Protein AF-A0A1C7H251-F1 (afdb_monomer_lite)

InterPro domains:
  IPR011050 Pectin lyase fold/virulence factor [SSF51126] (121-448)
  IPR013783 Immunoglobulin-like fold [G3DSA:2.60.40.10] (30-107)
  IPR024361 Bacteroidetes-Associated Carbohydrate-binding Often N-terminal [PF19190] (48-99)
  IPR024361 Bacteroidetes-Associated Carbohydrate-binding Often N-terminal [cd14948] (33-99)

Organism: NCBI:txid1796613

Radius of gyration: 34.31 Å; chains: 1; bounding box: 64×67×113 Å

Structure (mmCIF, N/CA/C/O backbone):
data_AF-A0A1C7H251-F1
#
_entry.id   AF-A0A1C7H251-F1
#
loop_
_atom_site.group_PDB
_atom_site.id
_atom_site.type_symbol
_atom_site.label_atom_id
_atom_site.label_alt_id
_atom_site.label_comp_id
_atom_site.label_asym_id
_atom_site.label_entity_id
_atom_site.label_seq_id
_atom_site.pdbx_PDB_ins_code
_atom_site.Cartn_x
_atom_site.Cartn_y
_atom_site.Cartn_z
_atom_site.occupancy
_atom_site.B_iso_or_equiv
_atom_site.auth_seq_id
_atom_site.auth_comp_id
_atom_site.auth_asym_id
_atom_site.auth_atom_id
_atom_site.pdbx_PDB_model_num
ATOM 1 N N . MET A 1 1 ? 2.903 -41.452 57.170 1.00 33.66 1 MET A N 1
ATOM 2 C CA . MET A 1 1 ? 4.161 -40.678 57.273 1.00 33.66 1 MET A CA 1
ATOM 3 C C . MET A 1 1 ? 3.961 -39.454 56.388 1.00 33.66 1 MET A C 1
ATOM 5 O O . MET A 1 1 ? 3.809 -39.659 55.201 1.00 33.66 1 MET A O 1
ATOM 9 N N . LEU A 1 2 ? 3.755 -38.217 56.833 1.00 30.33 2 LEU A N 1
ATOM 10 C CA . LEU A 1 2 ? 3.928 -37.520 58.107 1.00 30.33 2 LEU A CA 1
ATOM 11 C C . LEU A 1 2 ? 2.626 -36.756 58.435 1.00 30.33 2 LEU A C 1
ATOM 13 O O . LEU A 1 2 ? 1.937 -36.282 57.537 1.00 30.33 2 LEU A O 1
ATOM 17 N N . LEU A 1 3 ? 2.313 -36.663 59.722 1.00 34.66 3 LEU A N 1
ATOM 18 C CA . LEU A 1 3 ? 1.190 -35.935 60.301 1.00 34.66 3 LEU A CA 1
ATOM 19 C C . LEU A 1 3 ? 1.535 -34.432 60.346 1.00 34.66 3 LEU A C 1
ATOM 21 O O . LEU A 1 3 ? 2.524 -34.072 60.977 1.00 34.66 3 LEU A O 1
ATOM 25 N N . PHE A 1 4 ? 0.719 -33.565 59.746 1.00 28.66 4 PHE A N 1
ATOM 26 C CA . PHE A 1 4 ? 0.506 -32.223 60.292 1.00 28.66 4 PHE A CA 1
ATOM 27 C C . PHE A 1 4 ? -0.940 -32.167 60.760 1.00 28.66 4 PHE A C 1
ATOM 29 O O . PHE A 1 4 ? -1.876 -32.275 59.969 1.00 28.66 4 PHE A O 1
ATOM 36 N N . CYS A 1 5 ? -1.079 -32.126 62.082 1.00 29.20 5 CYS A N 1
ATOM 37 C CA . CYS A 1 5 ? -2.334 -32.083 62.799 1.00 29.20 5 CYS A CA 1
ATOM 38 C C . CYS A 1 5 ? -3.231 -30.981 62.239 1.00 29.20 5 CYS A C 1
ATOM 40 O O . CYS A 1 5 ? -2.908 -29.796 62.306 1.00 29.20 5 CYS A O 1
ATOM 42 N N . VAL A 1 6 ? -4.399 -31.402 61.761 1.00 38.00 6 VAL A N 1
ATOM 43 C CA . VAL A 1 6 ? -5.624 -30.618 61.869 1.00 38.00 6 VAL A CA 1
ATOM 44 C C . VAL A 1 6 ? -5.653 -30.108 63.309 1.00 38.00 6 VAL A C 1
ATOM 46 O O . VAL A 1 6 ? -5.514 -30.913 64.234 1.00 38.00 6 VAL A O 1
ATOM 49 N N . ASN A 1 7 ? -5.811 -28.801 63.517 1.00 40.69 7 ASN A N 1
ATOM 50 C CA . ASN A 1 7 ? -6.426 -28.324 64.750 1.00 40.69 7 ASN A CA 1
ATOM 51 C C . ASN A 1 7 ? -7.835 -28.933 64.756 1.00 40.69 7 ASN A C 1
ATOM 53 O O . ASN A 1 7 ? -8.796 -28.317 64.302 1.00 40.69 7 ASN A O 1
ATOM 57 N N . ALA A 1 8 ? -7.922 -30.202 65.169 1.00 42.22 8 ALA A N 1
ATOM 58 C CA . ALA A 1 8 ? -9.126 -30.783 65.708 1.00 42.22 8 ALA A CA 1
ATOM 59 C C . ALA A 1 8 ? -9.612 -29.761 66.723 1.00 42.22 8 ALA A C 1
ATOM 61 O O . ALA A 1 8 ? -8.794 -29.281 67.513 1.00 42.22 8 ALA A O 1
ATOM 62 N N . CYS A 1 9 ? -10.869 -29.353 66.552 1.00 50.25 9 CYS A N 1
ATOM 63 C CA . CYS A 1 9 ? -11.638 -28.510 67.448 1.00 50.25 9 CYS A CA 1
ATOM 64 C C . CYS A 1 9 ? -10.987 -28.542 68.846 1.00 50.25 9 CYS A C 1
ATOM 66 O O . CYS A 1 9 ? -11.058 -29.560 69.519 1.00 50.25 9 CYS A O 1
ATOM 68 N N . LYS A 1 10 ? -10.201 -27.506 69.210 1.00 44.59 10 LYS A N 1
ATOM 69 C CA . LYS A 1 10 ? -9.740 -27.386 70.595 1.00 44.59 10 LYS A CA 1
ATOM 70 C C . LYS A 1 10 ? -11.037 -27.209 71.347 1.00 44.59 10 LYS A C 1
ATOM 72 O O . LYS A 1 10 ? -11.709 -26.204 71.133 1.00 44.59 10 LYS A O 1
ATOM 77 N N . ASP A 1 11 ? -11.401 -28.242 72.082 1.00 44.12 11 ASP A N 1
ATOM 78 C CA . ASP A 1 11 ? -12.604 -28.327 72.873 1.00 44.12 11 ASP A CA 1
ATOM 79 C C . ASP A 1 11 ? -12.697 -27.119 73.813 1.00 44.12 11 ASP A C 1
ATOM 81 O O . ASP A 1 11 ? -12.172 -27.126 74.923 1.00 44.12 11 ASP A O 1
ATOM 85 N N . GLU A 1 12 ? -13.339 -26.045 73.354 1.00 46.66 12 GLU A N 1
ATOM 86 C CA . GLU A 1 12 ? -13.934 -25.067 74.265 1.00 46.66 12 GLU A CA 1
ATOM 87 C C . GLU A 1 12 ? -15.267 -25.607 74.820 1.00 46.66 12 GLU A C 1
ATOM 89 O O . GLU A 1 12 ? -15.716 -25.128 75.854 1.00 46.66 12 GLU A O 1
ATOM 94 N N . ASP A 1 13 ? -15.816 -26.679 74.224 1.00 52.69 13 ASP A N 1
ATOM 95 C CA . ASP A 1 13 ? -17.107 -27.288 74.575 1.00 52.69 13 ASP A CA 1
ATOM 96 C C . ASP A 1 13 ? -17.021 -28.819 74.773 1.00 52.69 13 ASP A C 1
ATOM 98 O O . ASP A 1 13 ? -17.889 -29.571 74.316 1.00 52.69 13 ASP A O 1
ATOM 102 N N . GLU A 1 14 ? -15.987 -29.312 75.469 1.00 43.72 14 GLU A N 1
ATOM 103 C CA . GLU A 1 14 ? -15.920 -30.695 75.984 1.00 43.72 14 GLU A CA 1
ATOM 104 C C . GLU A 1 14 ? -17.045 -30.907 77.035 1.00 43.72 14 GLU A C 1
ATOM 106 O O . GLU A 1 14 ? -16.832 -30.903 78.246 1.00 43.72 14 GLU A O 1
ATOM 111 N N . GLY A 1 15 ? -18.299 -31.004 76.575 1.00 51.00 15 GLY A N 1
ATOM 112 C CA . GLY A 1 15 ? -19.484 -31.114 77.431 1.00 51.00 15 GLY A CA 1
ATOM 113 C C . GLY A 1 15 ? -20.851 -31.037 76.737 1.00 51.00 15 GLY A C 1
ATOM 114 O O . GLY A 1 15 ? -21.829 -31.529 77.305 1.00 51.00 15 GLY A O 1
ATOM 115 N N . GLU A 1 16 ? -20.969 -30.490 75.521 1.00 52.12 16 GLU A N 1
ATOM 116 C CA . GLU A 1 16 ? -22.272 -30.407 74.842 1.00 52.12 16 GLU A CA 1
ATOM 117 C C . GLU A 1 16 ? -22.582 -31.658 73.997 1.00 52.12 16 GLU A C 1
ATOM 119 O O . GLU A 1 16 ? -22.107 -31.832 72.878 1.00 52.12 16 GLU A O 1
ATOM 124 N N . LEU A 1 17 ? -23.462 -32.526 74.514 1.00 61.94 17 LEU A N 1
ATOM 125 C CA . LEU A 1 17 ? -24.089 -33.619 73.744 1.00 61.94 17 LEU A CA 1
ATOM 126 C C . LEU A 1 17 ? -25.120 -33.114 72.709 1.00 61.94 17 LEU A C 1
ATOM 128 O O . LEU A 1 17 ? -25.651 -33.907 71.931 1.00 61.94 17 LEU A O 1
ATOM 132 N N . ALA A 1 18 ? -25.450 -31.819 72.718 1.00 75.44 18 ALA A N 1
ATOM 133 C CA . ALA A 1 18 ? -26.406 -31.222 71.794 1.00 75.44 18 ALA A CA 1
ATOM 134 C C . ALA A 1 18 ? -25.743 -30.884 70.438 1.00 75.44 18 ALA A C 1
ATOM 136 O O . ALA A 1 18 ? -24.559 -30.544 70.394 1.00 75.44 18 ALA A O 1
ATOM 137 N N . PRO A 1 19 ? -26.476 -30.962 69.312 1.00 80.88 19 PRO A N 1
ATOM 138 C CA . PRO A 1 19 ? -25.981 -30.483 68.025 1.00 80.88 19 PRO A CA 1
ATOM 139 C C . PRO A 1 19 ? -25.654 -28.986 68.042 1.00 80.88 19 PRO A C 1
ATOM 141 O O . PRO A 1 19 ? -26.503 -28.188 68.440 1.00 80.88 19 PRO A O 1
ATOM 144 N N . TRP A 1 20 ? -24.489 -28.602 67.520 1.00 86.12 20 TRP A N 1
ATOM 145 C CA . TRP A 1 20 ? -24.061 -27.204 67.387 1.00 86.12 20 TRP A CA 1
ATOM 146 C C . TRP A 1 20 ? -23.424 -26.947 66.013 1.00 86.12 20 TRP A C 1
ATOM 148 O O . TRP A 1 20 ? -22.913 -27.868 65.373 1.00 86.12 20 TRP A O 1
ATOM 158 N N . PHE A 1 21 ? -23.487 -25.708 65.513 1.00 90.00 21 PHE A N 1
ATOM 159 C CA . PHE A 1 21 ? -23.018 -25.352 64.168 1.00 90.00 21 PHE A CA 1
ATOM 160 C C . PHE A 1 21 ? -22.539 -23.897 64.106 1.00 90.00 21 PHE A C 1
ATOM 162 O O . PHE A 1 21 ? -23.293 -22.977 64.426 1.00 90.00 21 PHE A O 1
ATOM 169 N N . ARG A 1 22 ? -21.289 -23.688 63.679 1.00 89.94 22 ARG A N 1
ATOM 170 C CA . ARG A 1 22 ? -20.676 -22.371 63.468 1.00 89.94 22 ARG A CA 1
ATOM 171 C C . ARG A 1 22 ? -19.915 -22.346 62.145 1.00 89.94 22 ARG A C 1
ATOM 173 O O . ARG A 1 22 ? -19.119 -23.238 61.861 1.00 89.94 22 ARG A O 1
ATOM 180 N N . PHE A 1 23 ? -20.115 -21.282 61.373 1.00 91.75 23 PHE A N 1
ATOM 181 C CA . PHE A 1 23 ? -19.482 -21.067 60.075 1.00 91.75 23 PHE A CA 1
ATOM 182 C C . PHE A 1 23 ? -18.752 -19.718 60.037 1.00 91.75 23 PHE A C 1
ATOM 184 O O . PHE A 1 23 ? -19.344 -18.680 60.345 1.00 91.75 23 PHE A O 1
ATOM 191 N N . THR A 1 24 ? -17.464 -19.719 59.688 1.00 92.38 24 THR A N 1
ATOM 192 C CA . THR A 1 24 ? -16.616 -18.513 59.695 1.00 92.38 24 THR A CA 1
ATOM 193 C C . THR A 1 24 ? -15.649 -18.463 58.511 1.00 92.38 24 THR A C 1
ATOM 195 O O . THR A 1 24 ? -15.416 -19.462 57.834 1.00 92.38 24 THR A O 1
ATOM 198 N N . ASN A 1 25 ? -15.078 -17.287 58.250 1.00 90.75 25 ASN A N 1
ATOM 199 C CA . ASN A 1 25 ? -14.003 -17.092 57.272 1.00 90.75 25 ASN A CA 1
ATOM 200 C C . ASN A 1 25 ? -12.612 -17.382 57.868 1.00 90.75 25 ASN A C 1
ATOM 202 O O . ASN A 1 25 ? -12.493 -17.803 59.023 1.00 90.75 25 ASN A O 1
ATOM 206 N N . SER A 1 26 ? -11.547 -17.120 57.098 1.00 87.50 26 SER A N 1
ATOM 207 C CA . SER A 1 26 ? -10.141 -17.294 57.514 1.00 87.50 26 SER A CA 1
ATOM 208 C C . SER A 1 26 ? -9.779 -16.626 58.843 1.00 87.50 26 SER A C 1
ATOM 210 O O . SER A 1 26 ? -8.878 -17.096 59.529 1.00 87.50 26 SER A O 1
ATOM 212 N N . ASN A 1 27 ? -10.476 -15.549 59.211 1.00 86.88 27 ASN A N 1
ATOM 213 C CA . ASN A 1 27 ? -10.191 -14.750 60.400 1.00 86.88 27 ASN A CA 1
ATOM 214 C C . ASN A 1 27 ? -11.026 -15.189 61.616 1.00 86.88 27 ASN A C 1
ATOM 216 O O . ASN A 1 27 ? -10.986 -14.539 62.657 1.00 86.88 27 ASN A O 1
ATOM 220 N N . GLY A 1 28 ? -11.812 -16.266 61.496 1.00 83.88 28 GLY A N 1
ATOM 221 C CA . GLY A 1 28 ? -12.636 -16.789 62.589 1.00 83.88 28 GLY A CA 1
ATOM 222 C C . GLY A 1 28 ? -13.914 -15.986 62.869 1.00 83.88 28 GLY A C 1
ATOM 223 O O . GLY A 1 28 ? -14.595 -16.250 63.865 1.00 83.88 28 GLY A O 1
ATOM 224 N N . VAL A 1 29 ? -14.273 -15.044 61.991 1.00 87.94 29 VAL A N 1
ATOM 225 C CA . VAL A 1 29 ? -15.507 -14.243 62.072 1.00 87.94 29 VAL A CA 1
ATOM 226 C C . VAL A 1 29 ? -16.558 -14.732 61.075 1.00 87.94 29 VAL A C 1
ATOM 228 O O . VAL A 1 29 ? -16.232 -15.406 60.098 1.00 87.94 29 VAL A O 1
ATOM 231 N N . VAL A 1 30 ? -17.829 -14.410 61.326 1.00 85.38 30 VAL A N 1
ATOM 232 C CA . VAL A 1 30 ? -18.945 -14.772 60.436 1.00 85.38 30 VAL A CA 1
ATOM 233 C C . VAL A 1 30 ? -18.703 -14.184 59.043 1.00 85.38 30 VAL A C 1
ATOM 235 O O . VAL A 1 30 ? -18.281 -13.034 58.919 1.00 85.38 30 VAL A O 1
ATOM 238 N N . PHE A 1 31 ? -18.951 -14.978 58.000 1.00 85.19 31 PHE A N 1
ATOM 239 C CA . PHE A 1 31 ? -18.878 -14.493 56.622 1.00 85.19 31 PHE A CA 1
ATOM 240 C C . PHE A 1 31 ? -19.880 -13.352 56.395 1.00 85.19 31 PHE A C 1
ATOM 242 O O . PHE A 1 31 ? -21.035 -13.484 56.810 1.00 85.19 31 PHE A O 1
ATOM 249 N N . PRO A 1 32 ? -19.487 -12.258 55.718 1.00 87.69 32 PRO A N 1
ATOM 250 C CA . PRO A 1 32 ? -20.436 -11.241 55.284 1.00 87.69 32 PRO A CA 1
ATOM 251 C C . PRO A 1 32 ? -21.535 -11.865 54.424 1.00 87.69 32 PRO A C 1
ATOM 253 O O . PRO A 1 32 ? -21.250 -12.708 53.575 1.00 87.69 32 PRO A O 1
ATOM 256 N N . SER A 1 33 ? -22.782 -11.441 54.630 1.00 87.94 33 SER A N 1
ATOM 257 C CA . SER A 1 33 ? -23.929 -11.942 53.864 1.00 87.94 33 SER A CA 1
ATOM 258 C C . SER A 1 33 ? -23.909 -11.505 52.399 1.00 87.94 33 SER A C 1
ATOM 260 O O . SER A 1 33 ? -24.536 -12.160 51.576 1.00 87.94 33 SER A O 1
ATOM 262 N N . LEU A 1 34 ? -23.199 -10.418 52.081 1.00 94.00 34 LEU A N 1
ATOM 263 C CA . LEU A 1 34 ? -22.965 -9.923 50.727 1.00 94.00 34 LEU A CA 1
ATOM 264 C C . LEU A 1 34 ? -21.472 -9.646 50.540 1.00 94.00 34 LEU A C 1
ATOM 266 O O . LEU A 1 34 ? -20.856 -8.995 51.387 1.00 94.00 34 LEU A O 1
ATOM 270 N N . ASN A 1 35 ? -20.913 -10.130 49.435 1.00 94.81 35 ASN A N 1
ATOM 271 C CA . ASN A 1 35 ? -19.529 -9.907 49.037 1.00 94.81 35 ASN A CA 1
ATOM 272 C C . ASN A 1 35 ? -19.504 -9.433 47.581 1.00 94.81 35 ASN A C 1
ATOM 274 O O . ASN A 1 35 ? -20.018 -10.116 46.698 1.00 94.81 35 ASN A O 1
ATOM 278 N N . GLU A 1 36 ? -18.897 -8.274 47.360 1.00 96.06 36 GLU A N 1
ATOM 279 C CA . GLU A 1 36 ? -18.663 -7.698 46.036 1.00 96.06 36 GLU A CA 1
ATOM 280 C C . GLU A 1 36 ? -17.276 -8.135 45.555 1.00 96.06 36 GLU A C 1
ATOM 282 O O . GLU A 1 36 ? -16.287 -7.961 46.277 1.00 96.06 36 GLU A O 1
ATOM 287 N N . VAL A 1 37 ? -17.198 -8.718 44.359 1.00 96.06 37 VAL A N 1
ATOM 288 C CA . VAL A 1 37 ? -15.947 -9.196 43.757 1.00 96.06 37 VAL A CA 1
ATOM 289 C C . VAL A 1 37 ? -15.804 -8.703 42.319 1.00 96.06 37 VAL A C 1
ATOM 291 O O . VAL A 1 37 ? -16.788 -8.482 41.605 1.00 96.06 37 VAL A O 1
ATOM 294 N N . ASP A 1 38 ? -14.560 -8.515 41.881 1.00 95.31 38 ASP A N 1
ATOM 295 C CA . ASP A 1 38 ? -14.281 -8.227 40.475 1.00 95.31 38 ASP A CA 1
ATOM 296 C C . ASP A 1 38 ? -14.559 -9.457 39.590 1.00 95.31 38 ASP A C 1
ATOM 298 O O . ASP A 1 38 ? -14.831 -10.561 40.072 1.00 95.31 38 ASP A O 1
ATOM 302 N N . PHE A 1 39 ? -14.497 -9.267 38.274 1.00 95.12 39 PHE A N 1
ATOM 303 C CA . PHE A 1 39 ? -14.774 -10.320 37.299 1.00 95.12 39 PHE A CA 1
ATOM 304 C C . PHE A 1 39 ? -13.782 -11.495 37.360 1.00 95.12 39 PHE A C 1
ATOM 306 O O . PHE A 1 39 ? -14.069 -12.542 36.794 1.00 95.12 39 PHE A O 1
ATOM 313 N N . GLY A 1 40 ? -12.636 -11.366 38.035 1.00 95.75 40 GLY A N 1
ATOM 314 C CA . GLY A 1 40 ? -11.614 -12.405 38.126 1.00 95.75 40 GLY A CA 1
ATOM 315 C C . GLY A 1 40 ? -12.059 -13.651 38.900 1.00 95.75 40 GLY A C 1
ATOM 316 O O . GLY A 1 40 ? -13.125 -13.701 39.514 1.00 95.75 40 GLY A O 1
ATOM 317 N N . ALA A 1 41 ? -11.234 -14.699 38.867 1.00 96.50 41 ALA A N 1
ATOM 318 C CA . ALA A 1 41 ? -11.434 -15.878 39.708 1.00 96.50 41 ALA A CA 1
ATOM 319 C C . ALA A 1 41 ? -10.975 -15.605 41.152 1.00 96.50 41 ALA A C 1
ATOM 321 O O . ALA A 1 41 ? -9.888 -15.070 41.366 1.00 96.50 41 ALA A O 1
ATOM 322 N N . HIS A 1 42 ? -11.765 -16.039 42.138 1.00 96.75 42 HIS A N 1
ATOM 323 C CA . HIS A 1 42 ? -11.486 -15.829 43.565 1.00 96.75 42 HIS A CA 1
ATOM 324 C C . HIS A 1 42 ? -11.613 -17.124 44.368 1.00 96.75 42 HIS A C 1
ATOM 326 O O . HIS A 1 42 ? -12.424 -17.997 44.059 1.00 96.75 42 HIS A O 1
ATOM 332 N N . GLU A 1 43 ? -10.849 -17.227 45.456 1.00 96.38 43 GLU A N 1
ATOM 333 C CA . GLU A 1 43 ? -10.988 -18.292 46.450 1.00 96.38 43 GLU A CA 1
ATOM 334 C C . GLU A 1 43 ? -11.066 -17.701 47.863 1.00 96.38 43 GLU A C 1
ATOM 336 O O . GLU A 1 43 ? -10.191 -16.941 48.280 1.00 96.38 43 GLU A O 1
ATOM 341 N N . TYR A 1 44 ? -12.075 -18.108 48.635 1.00 94.81 44 TYR A N 1
ATOM 342 C CA . TYR A 1 44 ? -12.235 -17.735 50.041 1.00 94.81 44 TYR A CA 1
ATOM 343 C C . TYR A 1 44 ? -12.106 -18.956 50.938 1.00 94.81 44 TYR A C 1
ATOM 345 O O . TYR A 1 44 ? -12.723 -19.989 50.696 1.00 94.81 44 TYR A O 1
ATOM 353 N N . VAL A 1 45 ? -11.350 -18.838 52.026 1.00 94.00 45 VAL A N 1
ATOM 354 C CA . VAL A 1 45 ? -11.282 -19.898 53.039 1.00 94.00 45 VAL A CA 1
ATOM 355 C C . VAL A 1 45 ? -12.556 -19.891 53.876 1.00 94.00 45 VAL A C 1
ATOM 357 O O . VAL A 1 45 ? -12.921 -18.857 54.437 1.00 94.00 45 VAL A O 1
ATOM 360 N N . MET A 1 46 ? -13.176 -21.061 54.021 1.00 93.06 46 MET A N 1
ATOM 361 C CA . MET A 1 46 ? -14.285 -21.285 54.941 1.00 93.06 46 MET A CA 1
ATOM 362 C C . MET A 1 46 ? -13.905 -22.256 56.051 1.00 93.06 46 MET A C 1
ATOM 364 O O . MET A 1 46 ? -13.239 -23.258 55.810 1.00 93.06 46 MET A O 1
ATOM 368 N N . ASN A 1 47 ? -14.357 -21.980 57.266 1.00 92.88 47 ASN A N 1
ATOM 369 C CA . ASN A 1 47 ? -14.199 -22.855 58.413 1.00 92.88 47 ASN A CA 1
ATOM 370 C C . ASN A 1 47 ? -15.590 -23.253 58.916 1.00 92.88 47 ASN A C 1
ATOM 372 O O . ASN A 1 47 ? -16.408 -22.398 59.261 1.00 92.88 47 ASN A O 1
ATOM 376 N N . VAL A 1 48 ? -15.851 -24.556 58.957 1.00 91.50 48 VAL A N 1
ATOM 377 C CA . VAL A 1 48 ? -17.060 -25.144 59.537 1.00 91.50 48 VAL A CA 1
ATOM 378 C C . VAL A 1 48 ? -16.668 -25.803 60.853 1.00 91.50 48 VAL A C 1
ATOM 380 O O . VAL A 1 48 ? -15.755 -26.629 60.882 1.00 91.50 48 VAL A O 1
ATOM 383 N N . TYR A 1 49 ? -17.370 -25.471 61.930 1.00 90.00 49 TYR A N 1
ATOM 384 C CA . TYR A 1 49 ? -17.219 -26.088 63.243 1.00 90.00 49 TYR A CA 1
ATOM 385 C C . TYR A 1 49 ? -18.568 -26.679 63.642 1.00 90.00 49 TYR A C 1
ATOM 387 O O . TYR A 1 49 ? -19.559 -25.953 63.738 1.00 90.00 49 TYR A O 1
ATOM 395 N N . THR A 1 50 ? -18.624 -27.998 63.817 1.00 89.38 50 THR A N 1
ATOM 396 C CA . THR A 1 50 ? -19.852 -28.712 64.183 1.00 89.38 50 THR A CA 1
ATOM 397 C C . THR A 1 50 ? -19.551 -30.151 64.590 1.00 89.38 50 THR A C 1
ATOM 399 O O . THR A 1 50 ? -18.509 -30.697 64.221 1.00 89.38 50 THR A O 1
ATOM 402 N N . ASN A 1 51 ? -20.483 -30.773 65.310 1.00 87.19 51 ASN A N 1
ATOM 403 C CA . ASN A 1 51 ? -20.511 -32.200 65.633 1.00 87.19 51 ASN A CA 1
ATOM 404 C C . ASN A 1 51 ? -21.533 -33.009 64.801 1.00 87.19 51 ASN A C 1
ATOM 406 O O . ASN A 1 51 ? -21.670 -34.209 65.030 1.00 87.19 51 ASN A O 1
ATOM 410 N N . ILE A 1 52 ? -22.230 -32.391 63.840 1.00 90.00 52 ILE A N 1
ATOM 411 C CA . ILE A 1 52 ? -23.255 -33.042 63.000 1.00 90.00 52 ILE A CA 1
ATOM 412 C C . ILE A 1 52 ? -22.939 -32.944 61.502 1.00 90.00 52 ILE A C 1
ATOM 414 O O . ILE A 1 52 ? -21.969 -32.287 61.109 1.00 90.00 52 ILE A O 1
ATOM 418 N N . ASN A 1 53 ? -23.722 -33.623 60.652 1.00 93.44 53 ASN A N 1
ATOM 419 C CA . ASN A 1 53 ? -23.564 -33.459 59.207 1.00 93.44 53 ASN A CA 1
ATOM 420 C C . ASN A 1 53 ? -24.012 -32.070 58.762 1.00 93.44 53 ASN A C 1
ATOM 422 O O . ASN A 1 53 ? -24.951 -31.475 59.301 1.00 93.44 53 ASN A O 1
ATOM 426 N N . TRP A 1 54 ? -23.356 -31.584 57.721 1.00 94.81 54 TRP A N 1
ATOM 427 C CA . TRP A 1 54 ? -23.674 -30.328 57.069 1.00 94.81 54 TRP A CA 1
ATOM 428 C C . TRP A 1 54 ? -23.420 -30.427 55.568 1.00 94.81 54 TRP A C 1
ATOM 430 O O . TRP A 1 54 ? -22.685 -31.300 55.093 1.00 94.81 54 TRP A O 1
ATOM 440 N N . GLU A 1 55 ? -24.029 -29.505 54.837 1.00 96.75 55 GLU A N 1
ATOM 441 C CA . GLU A 1 55 ? -23.878 -29.359 53.397 1.00 96.75 55 GLU A CA 1
ATOM 442 C C . GLU A 1 55 ? -23.800 -27.885 52.988 1.00 96.75 55 GLU A C 1
ATOM 444 O O . GLU A 1 55 ? -24.276 -26.981 53.684 1.00 96.75 55 GLU A O 1
ATOM 449 N N . VAL A 1 56 ? -23.195 -27.668 51.829 1.00 96.69 56 VAL A N 1
ATOM 450 C CA . VAL A 1 56 ? -23.141 -26.422 51.087 1.00 96.69 56 VAL A CA 1
ATOM 451 C C . VAL A 1 56 ? -23.857 -26.653 49.769 1.00 96.69 56 VAL A C 1
ATOM 453 O O . VAL A 1 56 ? -23.520 -27.551 49.004 1.00 96.69 56 VAL A O 1
ATOM 456 N N . THR A 1 57 ? -24.831 -25.801 49.493 1.00 96.88 57 THR A N 1
ATOM 457 C CA . THR A 1 57 ? -25.537 -25.754 48.212 1.00 96.88 57 THR A CA 1
ATOM 458 C C . THR A 1 57 ? -25.255 -24.417 47.547 1.00 96.88 57 THR A C 1
ATOM 460 O O . THR A 1 57 ? -25.091 -23.410 48.237 1.00 96.88 57 THR A O 1
ATOM 463 N N . SER A 1 58 ? -25.174 -24.414 46.220 1.00 97.56 58 SER A N 1
ATOM 464 C CA . SER A 1 58 ? -25.050 -23.204 45.409 1.00 97.56 58 SER A CA 1
ATOM 465 C C . SER A 1 58 ? -26.188 -23.161 44.400 1.00 97.56 58 SER A C 1
ATOM 467 O O . SER A 1 58 ? -26.591 -24.207 43.889 1.00 97.56 58 SER A O 1
ATOM 469 N N . ASP A 1 59 ? -26.701 -21.967 44.123 1.00 98.00 59 ASP A N 1
ATOM 470 C CA . ASP A 1 59 ? -27.667 -21.723 43.048 1.00 98.00 59 ASP A CA 1
ATOM 471 C C . ASP A 1 59 ? -26.997 -21.439 41.688 1.00 98.00 59 ASP A C 1
ATOM 473 O O . ASP A 1 59 ? -27.692 -21.306 40.681 1.00 98.00 59 ASP A O 1
ATOM 477 N N . ALA A 1 60 ? -25.660 -21.390 41.639 1.00 97.00 60 ALA A N 1
ATOM 478 C CA . ALA A 1 60 ? -24.893 -21.019 40.456 1.00 97.00 60 ALA A CA 1
ATOM 479 C C . ALA A 1 60 ? -23.693 -21.951 40.206 1.00 97.00 60 ALA A C 1
ATOM 481 O O . ALA A 1 60 ? -22.885 -22.200 41.093 1.00 97.00 60 ALA A O 1
ATOM 482 N N . GLU A 1 61 ? -23.496 -22.413 38.965 1.00 96.25 61 GLU A N 1
ATOM 483 C CA . GLU A 1 61 ? -22.405 -23.349 38.605 1.00 96.25 61 GLU A CA 1
ATOM 484 C C . GLU A 1 61 ? -20.986 -22.736 38.636 1.00 96.25 61 GLU A C 1
ATOM 486 O O . GLU A 1 61 ? -19.968 -23.446 38.601 1.00 96.25 61 GLU A O 1
ATOM 491 N N . TRP A 1 62 ? -20.895 -21.405 38.653 1.00 96.81 62 TRP A N 1
ATOM 492 C CA . TRP A 1 62 ? -19.636 -20.660 38.749 1.00 96.81 62 TRP A CA 1
ATOM 493 C C . TRP A 1 62 ? -19.203 -20.395 40.195 1.00 96.81 62 TRP A C 1
ATOM 495 O O . TRP A 1 62 ? -18.066 -19.980 40.411 1.00 96.81 62 TRP A O 1
ATOM 505 N N . LEU A 1 63 ? -20.070 -20.685 41.166 1.00 98.00 63 LEU A N 1
ATOM 506 C CA . LEU A 1 63 ? -19.849 -20.499 42.594 1.00 98.00 63 LEU A CA 1
ATOM 507 C C . LEU A 1 63 ? -20.047 -21.840 43.305 1.00 98.00 63 LEU A C 1
ATOM 509 O O . LEU A 1 63 ? -21.113 -22.434 43.223 1.00 98.00 63 LEU A O 1
ATOM 513 N N . TYR A 1 64 ? -19.051 -22.348 44.018 1.00 97.19 64 TYR A N 1
ATOM 514 C CA . TYR A 1 64 ? -19.197 -23.618 44.742 1.00 97.19 64 TYR A CA 1
ATOM 515 C C . TYR A 1 64 ? -18.220 -23.708 45.907 1.00 97.19 64 TYR A C 1
ATOM 517 O O . TYR A 1 64 ? -17.330 -22.874 46.047 1.00 97.19 64 TYR A O 1
ATOM 525 N N . ALA A 1 65 ? -18.378 -24.718 46.762 1.00 96.31 65 ALA A N 1
ATOM 526 C CA . ALA A 1 65 ? -17.483 -24.940 47.888 1.00 96.31 65 ALA A CA 1
ATOM 527 C C . ALA A 1 65 ? -16.888 -26.349 47.888 1.00 96.31 65 ALA A C 1
ATOM 529 O O . ALA A 1 65 ? -17.468 -27.286 47.345 1.00 96.31 65 ALA A O 1
ATOM 530 N N . THR A 1 66 ? -15.719 -26.500 48.509 1.00 95.62 66 THR A N 1
ATOM 531 C CA . THR A 1 66 ? -15.059 -27.792 48.708 1.00 95.62 66 THR A CA 1
ATOM 532 C C . THR A 1 66 ? -14.472 -27.906 50.125 1.00 95.62 66 THR A C 1
ATOM 534 O O . THR A 1 66 ? -13.709 -27.027 50.535 1.00 95.62 66 THR A O 1
ATOM 537 N N . PRO A 1 67 ? -14.800 -28.961 50.900 1.00 94.94 67 PRO A N 1
ATOM 538 C CA . PRO A 1 67 ? -15.838 -29.949 50.597 1.00 94.94 67 PRO A CA 1
ATOM 539 C C . PRO A 1 67 ? -17.244 -29.324 50.646 1.00 94.94 67 PRO A C 1
ATOM 541 O O . PRO A 1 67 ? -17.475 -28.374 51.389 1.00 94.94 67 PRO A O 1
ATOM 544 N N . ASP A 1 68 ? -18.170 -29.867 49.859 1.00 93.69 68 ASP A N 1
ATOM 545 C CA . ASP A 1 68 ? -19.571 -29.432 49.767 1.00 93.69 68 ASP A CA 1
ATOM 546 C C . ASP A 1 68 ? -20.485 -30.138 50.780 1.00 93.69 68 ASP A C 1
ATOM 548 O O . ASP A 1 68 ? -21.591 -29.686 51.039 1.00 93.69 68 ASP A O 1
ATOM 552 N N . LYS A 1 69 ? -20.034 -31.232 51.392 1.00 93.81 69 LYS A N 1
ATOM 553 C CA . LYS A 1 69 ? -20.721 -31.905 52.500 1.00 93.81 69 LYS A CA 1
ATOM 554 C C . LYS A 1 69 ? -19.745 -32.697 53.345 1.00 93.81 69 LYS A C 1
ATOM 556 O O . LYS A 1 69 ? -18.789 -33.284 52.827 1.00 93.81 69 LYS A O 1
ATOM 561 N N . ARG A 1 70 ? -19.984 -32.749 54.654 1.00 92.25 70 ARG A N 1
ATOM 562 C CA . ARG A 1 70 ? -19.165 -33.551 55.571 1.00 92.25 70 ARG A CA 1
ATOM 563 C C . ARG A 1 70 ? -19.853 -33.761 56.918 1.00 92.25 70 ARG A C 1
ATOM 565 O O . ARG A 1 70 ? -20.735 -33.002 57.302 1.00 92.25 70 ARG A O 1
ATOM 572 N N . LEU A 1 71 ? -19.361 -34.748 57.663 1.00 88.50 71 LEU A N 1
ATOM 573 C CA . LEU A 1 71 ? -19.491 -34.810 59.116 1.00 88.50 71 LEU A CA 1
ATOM 574 C C . LEU A 1 71 ? -18.338 -34.041 59.779 1.00 88.50 71 LEU A C 1
ATOM 576 O O . LEU A 1 71 ? -17.168 -34.294 59.469 1.00 88.50 71 LEU A O 1
ATOM 580 N N . GLY A 1 72 ? -18.665 -33.172 60.735 1.00 85.25 72 GLY A N 1
ATOM 581 C CA . GLY A 1 72 ? -17.689 -32.577 61.649 1.00 85.25 72 GLY A CA 1
ATOM 582 C C . GLY A 1 72 ? -16.924 -31.357 61.116 1.00 85.25 72 GLY A C 1
ATOM 583 O O . GLY A 1 72 ? -17.172 -30.872 60.007 1.00 85.25 72 GLY A O 1
ATOM 584 N N . CYS A 1 73 ? -15.980 -30.864 61.929 1.00 88.19 73 CYS A N 1
ATOM 585 C CA . CYS A 1 73 ? -15.203 -29.649 61.667 1.00 88.19 73 CYS A CA 1
ATOM 586 C C . CYS A 1 73 ? -14.327 -29.765 60.386 1.00 88.19 73 CYS A C 1
ATOM 588 O O . CYS A 1 73 ? -13.664 -30.785 60.161 1.00 88.19 73 CYS A O 1
ATOM 590 N N . VAL A 1 74 ? -14.262 -28.716 59.552 1.00 91.25 74 VAL A N 1
ATOM 591 C CA . VAL A 1 74 ? -13.355 -28.648 58.387 1.00 91.25 74 VAL A CA 1
ATOM 592 C C . VAL A 1 74 ? -12.933 -27.220 58.053 1.00 91.25 74 VAL A C 1
ATOM 594 O O . VAL A 1 74 ? -13.705 -26.280 58.219 1.00 91.25 74 VAL A O 1
ATOM 597 N N . GLN A 1 75 ? -11.735 -27.084 57.489 1.00 92.81 75 GLN A N 1
ATOM 598 C CA . GLN A 1 75 ? -11.363 -25.928 56.683 1.00 92.81 75 GLN A CA 1
ATOM 599 C C . GLN A 1 75 ? -11.507 -26.286 55.200 1.00 92.81 75 GLN A C 1
ATOM 601 O O . GLN A 1 75 ? -10.884 -27.236 54.726 1.00 92.81 75 GLN A O 1
ATOM 606 N N . GLY A 1 76 ? -12.352 -25.546 54.493 1.00 93.50 76 GLY A N 1
ATOM 607 C CA . GLY A 1 76 ? -12.615 -25.691 53.069 1.00 93.50 76 GLY A CA 1
ATOM 608 C C . GLY A 1 76 ? -12.397 -24.386 52.311 1.00 93.50 76 GLY A C 1
ATOM 609 O O . GLY A 1 76 ? -11.873 -23.406 52.849 1.00 93.50 76 GLY A O 1
ATOM 610 N N . LYS A 1 77 ? -12.833 -24.370 51.055 1.00 96.12 77 LYS A N 1
ATOM 611 C CA . LYS A 1 77 ? -12.806 -23.191 50.190 1.00 96.12 77 LYS A CA 1
ATOM 612 C C . LYS A 1 77 ? -14.169 -22.942 49.566 1.00 96.12 77 LYS A C 1
ATOM 614 O O . LYS A 1 77 ? -14.826 -23.898 49.172 1.00 96.12 77 LYS A O 1
ATOM 619 N N . ILE A 1 78 ? -14.539 -21.677 49.430 1.00 96.75 78 ILE A N 1
ATOM 620 C CA . ILE A 1 78 ? -15.519 -21.190 48.460 1.00 96.75 78 ILE A CA 1
ATOM 621 C C . ILE A 1 78 ? -14.731 -20.738 47.230 1.00 96.75 78 ILE A C 1
ATOM 623 O O . ILE A 1 78 ? -13.757 -20.001 47.365 1.00 96.75 78 ILE A O 1
ATOM 627 N N . ILE A 1 79 ? -15.129 -21.200 46.052 1.00 97.81 79 ILE A N 1
ATOM 628 C CA . ILE A 1 79 ? -14.466 -20.947 44.777 1.00 97.81 79 ILE A CA 1
ATOM 629 C C . ILE A 1 79 ? -15.437 -20.190 43.878 1.00 97.81 79 ILE A C 1
ATOM 631 O O . ILE A 1 79 ? -16.577 -20.616 43.685 1.00 97.81 79 ILE A O 1
ATOM 635 N N . ILE A 1 80 ? -14.950 -19.087 43.321 1.00 97.94 80 ILE A N 1
ATOM 636 C CA . ILE A 1 80 ? -15.634 -18.245 42.348 1.00 97.94 80 ILE A CA 1
ATOM 637 C C . ILE A 1 80 ? -14.851 -18.342 41.043 1.00 97.94 80 ILE A C 1
ATOM 639 O O . ILE A 1 80 ? -13.680 -17.964 40.988 1.00 97.94 80 ILE A O 1
ATOM 643 N N . LYS A 1 81 ? -15.477 -18.865 39.988 1.00 98.00 81 LYS A N 1
ATOM 644 C CA . LYS A 1 81 ? -14.882 -18.848 38.646 1.00 98.00 81 LYS A CA 1
ATOM 645 C C . LYS A 1 81 ? -14.867 -17.418 38.102 1.00 98.00 81 LYS A C 1
ATOM 647 O O . LYS A 1 81 ? -15.711 -16.601 38.463 1.00 98.00 81 LYS A O 1
ATOM 652 N N . GLU A 1 82 ? -13.941 -17.139 37.194 1.00 96.31 82 GLU A N 1
ATOM 653 C CA . GLU A 1 82 ? -13.918 -15.882 36.441 1.00 96.31 82 GLU A CA 1
ATOM 654 C C . GLU A 1 82 ? -15.255 -15.657 35.715 1.00 96.31 82 GLU A C 1
ATOM 656 O O . GLU A 1 82 ? -15.880 -16.597 35.203 1.00 96.31 82 GLU A O 1
ATOM 661 N N . ASN A 1 83 ? -15.736 -14.418 35.730 1.00 95.56 83 ASN A N 1
ATOM 662 C CA . ASN A 1 83 ? -16.823 -13.957 34.891 1.00 95.56 83 ASN A CA 1
ATOM 663 C C . ASN A 1 83 ? -16.266 -13.545 33.535 1.00 95.56 83 ASN A C 1
ATOM 665 O O . ASN A 1 83 ? -15.501 -12.595 33.434 1.00 95.56 83 ASN A O 1
ATOM 669 N N . THR A 1 84 ? -16.661 -14.276 32.498 1.00 91.12 84 THR A N 1
ATOM 670 C CA . THR A 1 84 ? -16.218 -14.054 31.117 1.00 91.12 84 THR A CA 1
ATOM 671 C C . THR A 1 84 ? -17.299 -13.395 30.261 1.00 91.12 84 THR A C 1
ATOM 673 O O . THR A 1 84 ? -17.149 -13.340 29.044 1.00 91.12 84 THR A O 1
ATOM 676 N N . VAL A 1 85 ? -18.414 -12.969 30.867 1.00 88.12 85 VAL A N 1
ATOM 677 C CA . VAL A 1 85 ? -19.510 -12.274 30.179 1.00 88.12 85 VAL A CA 1
ATOM 678 C C . VAL A 1 85 ? -19.613 -10.831 30.658 1.00 88.12 85 VAL A C 1
ATOM 680 O O . VAL A 1 85 ? -19.251 -10.516 31.788 1.00 88.12 85 VAL A O 1
ATOM 683 N N . GLU A 1 86 ? -20.128 -9.956 29.801 1.00 87.75 86 GLU A N 1
ATOM 684 C CA . GLU A 1 86 ? -20.230 -8.502 30.026 1.00 87.75 86 GLU A CA 1
ATOM 685 C C . GLU A 1 86 ? -21.430 -8.096 30.897 1.00 87.75 86 GLU A C 1
ATOM 687 O O . GLU A 1 86 ? -21.780 -6.923 31.003 1.00 87.75 86 GLU A O 1
ATOM 692 N N . GLU A 1 87 ? -22.050 -9.069 31.555 1.00 92.00 87 GLU A N 1
ATOM 693 C CA . GLU A 1 87 ? -23.129 -8.865 32.510 1.00 92.00 87 GLU A CA 1
ATOM 694 C C . GLU A 1 87 ? -22.623 -9.182 33.916 1.00 92.00 87 GLU A C 1
ATOM 696 O O . GLU A 1 87 ? -21.890 -10.155 34.139 1.00 92.00 87 GLU A O 1
ATOM 701 N N . GLU A 1 88 ? -23.017 -8.353 34.879 1.00 95.50 88 GLU A N 1
ATOM 702 C CA . GLU A 1 88 ? -22.835 -8.682 36.287 1.00 95.50 88 GLU A CA 1
ATOM 703 C C . GLU A 1 88 ? -23.652 -9.927 36.636 1.00 95.50 88 GLU A C 1
ATOM 705 O O . GLU A 1 88 ? -24.728 -10.174 36.085 1.00 95.50 88 GLU A O 1
ATOM 710 N N . ARG A 1 89 ? -23.138 -10.741 37.556 1.00 96.88 89 ARG A N 1
ATOM 711 C CA . ARG A 1 89 ? -23.813 -11.972 37.964 1.00 96.88 89 ARG A CA 1
ATOM 712 C C . ARG A 1 89 ? -23.813 -12.127 39.467 1.00 96.88 89 ARG A C 1
ATOM 714 O O . ARG A 1 89 ? -22.862 -11.763 40.152 1.00 96.88 89 ARG A O 1
ATOM 721 N N . THR A 1 90 ? -24.897 -12.700 39.967 1.00 97.62 90 THR A N 1
ATOM 722 C CA . THR A 1 90 ? -25.105 -12.941 41.393 1.00 97.62 90 THR A CA 1
ATOM 723 C C . THR A 1 90 ? -25.289 -14.425 41.644 1.00 97.62 90 THR A C 1
ATOM 725 O O . THR A 1 90 ? -25.990 -15.098 40.891 1.00 97.62 90 THR A O 1
ATOM 728 N N . GLY A 1 91 ? -24.619 -14.934 42.672 1.00 97.50 91 GLY A N 1
ATOM 729 C CA . GLY A 1 91 ? -24.699 -16.327 43.091 1.00 97.50 91 GLY A CA 1
ATOM 730 C C . GLY A 1 91 ? -24.735 -16.422 44.606 1.00 97.50 91 GLY A C 1
ATOM 731 O O . GLY A 1 91 ? -24.123 -15.618 45.311 1.00 97.50 91 GLY A O 1
ATOM 732 N N . THR A 1 92 ? -25.445 -17.418 45.111 1.00 97.75 92 THR A N 1
ATOM 733 C CA . THR A 1 92 ? -25.684 -17.621 46.532 1.00 97.75 92 THR A CA 1
ATOM 734 C C . THR A 1 92 ? -25.179 -18.985 46.969 1.00 97.75 92 THR A C 1
ATOM 736 O O . THR A 1 92 ? -25.620 -20.020 46.474 1.00 97.75 92 THR A O 1
ATOM 739 N N . ILE A 1 93 ? -24.320 -18.997 47.988 1.00 96.88 93 ILE A N 1
ATOM 740 C CA . ILE A 1 93 ? -23.984 -20.206 48.739 1.00 96.88 93 ILE A CA 1
ATOM 741 C C . ILE A 1 93 ? -24.834 -20.275 50.000 1.00 96.88 93 ILE A C 1
ATOM 743 O O . ILE A 1 93 ? -24.892 -19.332 50.788 1.00 96.88 93 ILE A O 1
ATOM 747 N N . THR A 1 94 ? -25.464 -21.427 50.215 1.00 96.56 94 THR A N 1
ATOM 748 C CA . THR A 1 94 ? -26.174 -21.743 51.452 1.00 96.56 94 THR A CA 1
ATOM 749 C C . THR A 1 94 ? -25.494 -22.894 52.172 1.00 96.56 94 THR A C 1
ATOM 751 O O . THR A 1 94 ? -25.467 -24.018 51.670 1.00 96.56 94 THR A O 1
ATOM 754 N N . VAL A 1 95 ? -24.997 -22.616 53.374 1.00 95.06 95 VAL A N 1
ATOM 755 C CA . VAL A 1 95 ? -24.389 -23.587 54.283 1.00 95.06 95 VAL A CA 1
ATOM 756 C C . VAL A 1 95 ? -25.394 -23.923 55.377 1.00 95.06 95 VAL A C 1
ATOM 758 O O . VAL A 1 95 ? -25.878 -23.032 56.082 1.00 95.06 95 VAL A O 1
ATOM 761 N N . ARG A 1 96 ? -25.723 -25.205 55.529 1.00 95.25 96 ARG A N 1
ATOM 762 C CA . ARG A 1 96 ? -26.701 -25.669 56.518 1.00 95.25 96 ARG A CA 1
ATOM 763 C C . ARG A 1 96 ? -26.266 -26.971 57.167 1.00 95.25 96 ARG A C 1
ATOM 765 O O . ARG A 1 96 ? -25.611 -27.802 56.547 1.00 95.25 96 ARG A O 1
ATOM 772 N N . SER A 1 97 ? -26.683 -27.154 58.411 1.00 94.00 97 SER A N 1
ATOM 773 C CA . SER A 1 97 ? -26.564 -28.433 59.104 1.00 94.00 97 SER A CA 1
ATOM 774 C C . SER A 1 97 ? -27.786 -29.325 58.847 1.00 94.00 97 SER A C 1
ATOM 776 O O . SER A 1 97 ? -28.851 -28.821 58.489 1.00 94.00 97 SER A O 1
ATOM 778 N N . GLU A 1 98 ? -27.672 -30.630 59.097 1.00 91.25 98 GLU A N 1
ATOM 779 C CA . GLU A 1 98 ? -28.808 -31.564 59.018 1.00 91.25 98 GLU A CA 1
ATOM 780 C C . GLU A 1 98 ? -29.873 -31.317 60.105 1.00 91.25 98 GLU A C 1
ATOM 782 O O . GLU A 1 98 ? -31.011 -31.769 59.973 1.00 91.25 98 GLU A O 1
ATOM 787 N N . ASN A 1 99 ? -29.533 -30.588 61.177 1.00 91.88 99 ASN A N 1
ATOM 788 C CA . ASN A 1 99 ? -30.489 -30.191 62.203 1.00 91.88 99 ASN A CA 1
ATOM 789 C C . ASN A 1 99 ? -31.204 -28.889 61.789 1.00 91.88 99 ASN A C 1
ATOM 791 O O . ASN A 1 99 ? -30.592 -27.818 61.826 1.00 91.88 99 ASN A O 1
ATOM 795 N N . PRO A 1 100 ? -32.517 -28.927 61.490 1.00 88.94 100 PRO A N 1
ATOM 796 C CA . PRO A 1 100 ? -33.253 -27.766 60.986 1.00 88.94 100 PRO A CA 1
ATOM 797 C C . PRO A 1 100 ? -33.446 -26.649 62.023 1.00 88.94 100 PRO A C 1
ATOM 799 O O . PRO A 1 100 ? -33.945 -25.582 61.679 1.00 88.94 100 PRO A O 1
ATOM 802 N N . LYS A 1 101 ? -33.102 -26.884 63.298 1.00 90.94 101 LYS A N 1
ATOM 803 C CA . LYS A 1 101 ? -33.183 -25.873 64.364 1.00 90.94 101 LYS A CA 1
ATOM 804 C C . LYS A 1 101 ? -31.919 -25.021 64.493 1.00 90.94 101 LYS A C 1
ATOM 806 O O . LYS A 1 101 ? -31.944 -24.043 65.236 1.00 90.94 101 LYS A O 1
ATOM 811 N N . LEU A 1 102 ? -30.825 -25.407 63.836 1.00 92.12 102 LEU A N 1
ATOM 812 C CA . LEU A 1 102 ? -29.572 -24.657 63.866 1.00 92.12 102 LEU A CA 1
ATOM 813 C C . LEU A 1 102 ? -29.522 -23.600 62.752 1.00 92.12 102 LEU A C 1
ATOM 815 O O . LEU A 1 102 ? -30.279 -23.696 61.783 1.00 92.12 102 LEU A O 1
ATOM 819 N N . PRO A 1 103 ? -28.650 -22.582 62.879 1.00 90.69 103 PRO A N 1
ATOM 820 C CA . PRO A 1 103 ? -28.559 -21.505 61.902 1.00 90.69 103 PRO A CA 1
ATOM 821 C C . PRO A 1 103 ? -28.251 -22.002 60.486 1.00 90.69 103 PRO A C 1
ATOM 823 O O . PRO A 1 103 ? -27.433 -22.900 60.283 1.00 90.69 103 PRO A O 1
ATOM 826 N N . VAL A 1 104 ? -28.876 -21.354 59.505 1.00 94.19 104 VAL A N 1
ATOM 827 C CA . VAL A 1 104 ? -28.525 -21.459 58.086 1.00 94.19 104 VAL A CA 1
ATOM 828 C C . VAL A 1 104 ? -27.741 -20.207 57.717 1.00 94.19 104 VAL A C 1
ATOM 830 O O . VAL A 1 104 ? -28.172 -19.096 58.028 1.00 94.19 104 VAL A O 1
ATOM 833 N N . HIS A 1 105 ? -26.594 -20.379 57.065 1.00 93.75 105 HIS A N 1
ATOM 834 C CA . HIS A 1 105 ? -25.787 -19.263 56.585 1.00 93.75 105 HIS A CA 1
ATOM 835 C C . HIS A 1 105 ? -25.948 -19.124 55.079 1.00 93.75 105 HIS A C 1
ATOM 837 O O . HIS A 1 105 ? -25.689 -20.066 54.333 1.00 93.75 105 HIS A O 1
ATOM 843 N N . THR A 1 106 ? -26.350 -17.936 54.644 1.00 94.81 106 THR A N 1
ATOM 844 C CA . THR A 1 106 ? -26.513 -17.587 53.235 1.00 94.81 106 THR A CA 1
ATOM 845 C C . THR A 1 106 ? -25.532 -16.474 52.899 1.00 94.81 106 THR A C 1
ATOM 847 O O . THR A 1 106 ? -25.493 -15.453 53.585 1.00 94.81 106 THR A O 1
ATOM 850 N N . ILE A 1 107 ? -24.722 -16.702 51.871 1.00 95.44 107 ILE A N 1
ATOM 851 C CA . ILE A 1 107 ? -23.662 -15.804 51.422 1.00 95.44 107 ILE A CA 1
ATOM 852 C C . ILE A 1 107 ? -23.929 -15.496 49.960 1.00 95.44 107 ILE A C 1
ATOM 854 O O . ILE A 1 107 ? -23.904 -16.400 49.125 1.00 95.44 107 ILE A O 1
ATOM 858 N N . VAL A 1 108 ? -24.177 -14.230 49.666 1.00 97.06 108 VAL A N 1
ATOM 859 C CA . VAL A 1 108 ? -24.371 -13.732 48.311 1.00 97.06 108 VAL A CA 1
ATOM 860 C C . VAL A 1 108 ? -23.045 -13.180 47.801 1.00 97.06 108 VAL A C 1
ATOM 862 O O . VAL A 1 108 ? -22.366 -12.423 48.501 1.00 97.06 108 VAL A O 1
ATOM 865 N N . PHE A 1 109 ? -22.681 -13.566 46.585 1.00 97.25 109 PHE A N 1
ATOM 866 C CA . PHE A 1 109 ? -21.569 -13.006 45.834 1.00 97.25 109 PHE A CA 1
ATOM 867 C C . PHE A 1 109 ? -22.120 -12.260 44.628 1.00 97.25 109 PHE A C 1
ATOM 869 O O . PHE A 1 109 ? -22.759 -12.865 43.766 1.00 97.25 109 PHE A O 1
ATOM 876 N N . HIS A 1 110 ? -21.863 -10.958 44.583 1.00 97.38 110 HIS A N 1
ATOM 877 C CA . HIS A 1 110 ? -22.053 -10.128 43.403 1.00 97.38 110 HIS A CA 1
ATOM 878 C C . HIS A 1 110 ? -20.710 -10.033 42.687 1.00 97.38 110 HIS A C 1
ATOM 880 O O . HIS A 1 110 ? -19.722 -9.572 43.259 1.00 97.38 110 HIS A O 1
ATOM 886 N N . GLN A 1 111 ? -20.660 -10.531 41.458 1.00 97.44 111 GLN A N 1
ATOM 887 C CA . GLN A 1 111 ? -19.463 -10.526 40.636 1.00 97.44 111 GLN A CA 1
ATOM 888 C C . GLN A 1 111 ? -19.647 -9.570 39.464 1.00 97.44 111 GLN A C 1
ATOM 890 O O . GLN A 1 111 ? -20.608 -9.682 38.698 1.00 97.44 111 GLN A O 1
ATOM 895 N N . SER A 1 112 ? -18.692 -8.654 39.319 1.00 95.94 112 SER A N 1
ATOM 896 C CA . SER A 1 112 ? -18.686 -7.660 38.244 1.00 95.94 112 SER A CA 1
ATOM 897 C C . SER A 1 112 ? -18.655 -8.317 36.855 1.00 95.94 112 SER A C 1
ATOM 899 O O . SER A 1 112 ? -18.138 -9.427 36.686 1.00 95.94 112 SER A O 1
ATOM 901 N N . ALA A 1 113 ? -19.190 -7.614 35.855 1.00 92.69 113 ALA A N 1
ATOM 902 C CA . ALA A 1 113 ? -19.066 -7.963 34.441 1.00 92.69 113 ALA A CA 1
ATOM 903 C C . ALA A 1 113 ? -17.599 -8.017 33.986 1.00 92.69 113 ALA A C 1
ATOM 905 O O . ALA A 1 113 ? -16.760 -7.245 34.462 1.00 92.69 113 ALA A O 1
ATOM 906 N N . ALA A 1 114 ? -17.304 -8.883 33.018 1.00 87.50 114 ALA A N 1
ATOM 907 C CA . ALA A 1 114 ? -16.061 -8.812 32.263 1.00 87.50 114 ALA A CA 1
ATOM 908 C C . ALA A 1 114 ? -15.974 -7.473 31.501 1.00 87.50 114 ALA A C 1
ATOM 910 O O . ALA A 1 114 ? -16.998 -6.984 31.015 1.00 87.50 114 ALA A O 1
ATOM 911 N N . PRO A 1 115 ? -14.777 -6.879 31.345 1.00 78.88 115 PRO A N 1
ATOM 912 C CA . PRO A 1 115 ? -14.600 -5.720 30.478 1.00 78.88 115 PRO A CA 1
ATOM 913 C C . PRO A 1 115 ? -14.965 -6.057 29.026 1.00 78.88 115 PRO A C 1
ATOM 915 O O . PRO A 1 115 ? -14.541 -7.096 28.514 1.00 78.88 115 PRO A O 1
ATOM 918 N N . HIS A 1 116 ? -15.681 -5.157 28.345 1.00 72.31 116 HIS A N 1
ATOM 919 C CA . HIS A 1 116 ? -15.952 -5.289 26.913 1.00 72.31 116 HIS A CA 1
ATOM 920 C C . HIS A 1 116 ? -14.636 -5.299 26.124 1.00 72.31 116 HIS A C 1
ATOM 922 O O . HIS A 1 116 ? -13.836 -4.359 26.204 1.00 72.31 116 HIS A O 1
ATOM 928 N N . LYS A 1 117 ? -14.396 -6.368 25.360 1.00 75.75 117 LYS A N 1
ATOM 929 C CA . LYS A 1 117 ? -13.202 -6.496 24.521 1.00 75.75 117 LYS A CA 1
ATOM 930 C C . LYS A 1 117 ? -13.511 -5.974 23.122 1.00 75.75 117 LYS A C 1
ATOM 932 O O . LYS A 1 117 ? -14.050 -6.692 22.283 1.00 75.75 117 LYS A O 1
ATOM 937 N N . VAL A 1 118 ? -13.124 -4.730 22.856 1.00 81.69 118 VAL A N 1
ATOM 938 C CA . VAL A 1 118 ? -13.274 -4.127 21.528 1.00 81.69 118 VAL A CA 1
ATOM 939 C C . VAL A 1 118 ? -12.264 -4.760 20.571 1.00 81.69 118 VAL A C 1
ATOM 941 O O . VAL A 1 118 ? -11.074 -4.473 20.631 1.00 81.69 118 VAL A O 1
ATOM 944 N N . GLU A 1 119 ? -12.730 -5.633 19.680 1.00 87.38 119 GLU A N 1
ATOM 945 C CA . GLU A 1 119 ? -11.903 -6.197 18.598 1.00 87.38 119 GLU A CA 1
ATOM 946 C C . GLU A 1 119 ? -12.122 -5.478 17.260 1.00 87.38 119 GLU A C 1
ATOM 948 O O . GLU A 1 119 ? -11.310 -5.595 16.335 1.00 87.38 119 GLU A O 1
ATOM 953 N N . LYS A 1 120 ? -13.235 -4.744 17.152 1.00 93.56 120 LYS A N 1
ATOM 954 C CA . LYS A 1 120 ? -13.679 -4.067 15.937 1.00 93.56 120 LYS A CA 1
ATOM 955 C C . LYS A 1 120 ? -14.235 -2.691 16.265 1.00 93.56 120 LYS A C 1
ATOM 957 O O . LYS A 1 120 ? -14.915 -2.535 17.275 1.00 93.56 120 LYS A O 1
ATOM 962 N N . LEU A 1 121 ? -13.976 -1.732 15.385 1.00 96.56 121 LEU A N 1
ATOM 963 C CA . LEU A 1 121 ? -14.615 -0.421 15.412 1.00 96.56 121 LEU A CA 1
ATOM 964 C C . LEU A 1 121 ? -15.272 -0.136 14.067 1.00 96.56 121 LEU A C 1
ATOM 966 O O . LEU A 1 121 ? -14.708 -0.458 13.025 1.00 96.56 121 LEU A O 1
ATOM 970 N N . PHE A 1 122 ? -16.443 0.483 14.101 1.00 97.44 122 PHE A N 1
ATOM 971 C CA . PHE A 1 122 ? -1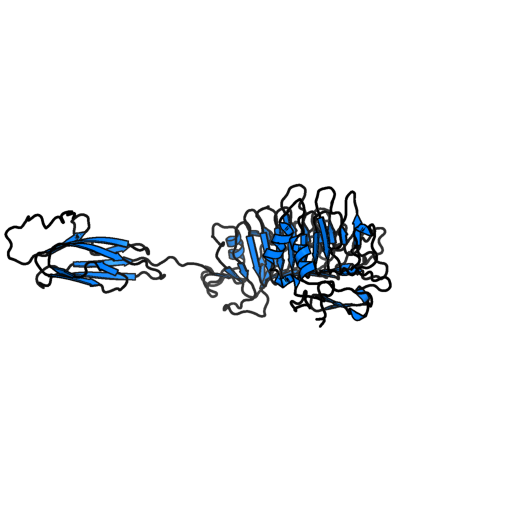7.259 0.799 12.937 1.00 97.44 122 PHE A CA 1
ATOM 972 C C . PHE A 1 122 ? -17.341 2.307 12.751 1.00 97.44 122 PHE A C 1
ATOM 974 O O . PHE A 1 122 ? -17.641 3.049 13.693 1.00 97.44 122 PHE A O 1
ATOM 981 N N . ILE A 1 123 ? -17.057 2.761 11.532 1.00 98.44 123 ILE A N 1
ATOM 982 C CA . ILE A 1 123 ? -16.961 4.182 11.207 1.00 98.44 123 ILE A CA 1
ATOM 983 C C . ILE A 1 123 ? -17.733 4.466 9.923 1.00 98.44 123 ILE A C 1
ATOM 985 O O . ILE A 1 123 ? -17.533 3.820 8.894 1.00 98.44 123 ILE A O 1
ATOM 989 N N . THR A 1 124 ? -18.605 5.464 9.979 1.00 97.94 124 THR A N 1
ATOM 990 C CA . THR A 1 124 ? -19.350 6.001 8.835 1.00 97.94 124 THR A CA 1
ATOM 991 C C . THR A 1 124 ? -18.842 7.409 8.496 1.00 97.94 124 THR A C 1
ATOM 993 O O . THR A 1 124 ? -18.140 8.006 9.316 1.00 97.94 124 THR A O 1
ATOM 996 N N . PRO A 1 125 ? -19.161 7.981 7.314 1.00 97.94 125 PRO A N 1
ATOM 997 C CA . PRO A 1 125 ? -18.739 9.341 6.969 1.00 97.94 125 PRO A CA 1
ATOM 998 C C . PRO A 1 125 ? -19.057 10.364 8.066 1.00 97.94 125 PRO A C 1
ATOM 1000 O O . PRO A 1 125 ? -18.193 11.133 8.483 1.00 97.94 125 PRO A O 1
ATOM 1003 N N . GLU A 1 126 ? -20.280 10.285 8.589 1.00 96.88 126 GLU A N 1
ATOM 1004 C CA . GLU A 1 126 ? -20.773 11.082 9.706 1.00 96.88 126 GLU A CA 1
ATOM 1005 C C . GLU A 1 126 ? -21.066 10.183 10.904 1.00 96.88 126 GLU A C 1
ATOM 1007 O O . GLU A 1 126 ? -21.503 9.043 10.735 1.00 96.88 126 GLU A O 1
ATOM 1012 N N . LYS A 1 127 ? -20.863 10.705 12.113 1.00 97.31 127 LYS A N 1
ATOM 1013 C CA . LYS A 1 127 ? -21.126 9.993 13.368 1.00 97.31 127 LYS A CA 1
ATOM 1014 C C . LYS A 1 127 ? -22.601 9.578 13.491 1.00 97.31 127 LYS A C 1
ATOM 1016 O O . LYS A 1 127 ? -23.500 10.362 13.182 1.00 97.31 127 LYS A O 1
ATOM 1021 N N . LYS A 1 128 ? -22.850 8.379 14.027 1.00 96.19 128 LYS A N 1
ATOM 1022 C CA . LYS A 1 128 ? -24.188 7.847 14.334 1.00 96.19 128 LYS A CA 1
ATOM 1023 C C . LYS A 1 128 ? -24.346 7.530 15.823 1.00 96.19 128 LYS A C 1
ATOM 1025 O O . LYS A 1 128 ? -23.377 7.200 16.501 1.00 96.19 128 LYS A O 1
ATOM 1030 N N . GLY A 1 129 ? -25.579 7.619 16.327 1.00 95.31 129 GLY A N 1
ATOM 1031 C CA . GLY A 1 129 ? -25.934 7.193 17.686 1.00 95.31 129 GLY A CA 1
ATOM 1032 C C . GLY A 1 129 ? -25.042 7.799 18.778 1.00 95.31 129 GLY A C 1
ATOM 1033 O O . GLY A 1 129 ? -24.809 9.011 18.803 1.00 95.31 129 GLY A O 1
ATOM 1034 N N . THR A 1 130 ? -24.543 6.954 19.684 1.00 95.44 130 THR A N 1
ATOM 1035 C CA . THR A 1 130 ? -23.586 7.351 20.738 1.00 95.44 130 THR A CA 1
ATOM 1036 C C . THR A 1 130 ? -22.218 7.745 20.161 1.00 95.44 130 THR A C 1
ATOM 1038 O O . THR A 1 130 ? -21.547 8.636 20.697 1.00 95.44 130 THR A O 1
ATOM 1041 N N . GLY A 1 131 ? -21.824 7.139 19.036 1.00 95.31 131 GLY A N 1
ATOM 1042 C CA . GLY A 1 131 ? -20.512 7.267 18.403 1.00 95.31 131 GLY A CA 1
ATOM 1043 C C . GLY A 1 131 ? -19.385 6.577 19.165 1.00 95.31 131 GLY A C 1
ATOM 1044 O O . GLY A 1 131 ? -18.267 7.087 19.145 1.00 95.31 131 GLY A O 1
ATOM 1045 N N . ASP A 1 132 ? -19.677 5.485 19.877 1.00 93.12 132 ASP A N 1
ATOM 1046 C CA . ASP A 1 132 ? -18.664 4.622 20.506 1.00 93.12 132 ASP A CA 1
ATOM 1047 C C . ASP A 1 132 ? -17.959 3.692 19.503 1.00 93.12 132 ASP A C 1
ATOM 1049 O O . ASP A 1 132 ? -16.878 3.180 19.791 1.00 93.12 132 ASP A O 1
ATOM 1053 N N . GLY A 1 133 ? -18.535 3.514 18.311 1.00 95.00 133 GLY A N 1
ATOM 1054 C CA . GLY A 1 133 ? -17.977 2.698 17.242 1.00 95.00 133 GLY A CA 1
ATOM 1055 C C . GLY A 1 133 ? -18.107 1.192 17.462 1.00 95.00 133 GLY A C 1
ATOM 1056 O O . GLY A 1 133 ? -17.532 0.443 16.683 1.00 95.00 133 GLY A O 1
ATOM 1057 N N . TRP A 1 134 ? -18.836 0.711 18.473 1.00 92.31 134 TRP A N 1
ATOM 1058 C CA . TRP A 1 134 ? -18.958 -0.732 18.752 1.00 92.31 134 TRP A CA 1
ATOM 1059 C C . TRP A 1 134 ? -19.967 -1.443 17.852 1.00 92.31 134 TRP A C 1
ATOM 1061 O O . TRP A 1 134 ? -19.945 -2.663 17.716 1.00 92.31 134 TRP A O 1
ATOM 1071 N N . THR A 1 135 ? -20.853 -0.675 17.226 1.00 93.00 135 THR A N 1
ATOM 1072 C CA . THR A 1 135 ? -21.874 -1.143 16.283 1.00 93.00 135 THR A CA 1
ATOM 1073 C C . THR A 1 135 ? -22.022 -0.126 15.157 1.00 93.00 135 THR A C 1
ATOM 1075 O O . THR A 1 135 ? -21.598 1.024 15.299 1.00 93.00 135 THR A O 1
ATOM 1078 N N . TRP A 1 136 ? -22.650 -0.513 14.049 1.00 94.94 136 TRP A N 1
ATOM 1079 C CA . TRP A 1 136 ? -22.919 0.418 12.955 1.00 94.94 136 TRP A CA 1
ATOM 1080 C C . TRP A 1 136 ? -23.961 1.486 13.314 1.00 94.94 136 TRP A C 1
ATOM 1082 O O . TRP A 1 136 ? -23.888 2.621 12.837 1.00 94.94 136 TRP A O 1
ATOM 1092 N N . GLU A 1 137 ? -24.913 1.162 14.189 1.00 94.62 137 GLU A N 1
ATOM 1093 C CA . GLU A 1 137 ? -25.923 2.093 14.698 1.00 94.62 137 GLU A CA 1
ATOM 1094 C C . GLU A 1 137 ? -25.307 3.196 15.571 1.00 94.62 137 GLU A C 1
ATOM 1096 O O . GLU A 1 137 ? -25.816 4.318 15.606 1.00 94.62 137 GLU A O 1
ATOM 1101 N N . ASN A 1 138 ? -24.190 2.885 16.232 1.00 95.25 138 ASN A N 1
ATOM 1102 C CA . ASN A 1 138 ? -23.414 3.788 17.079 1.00 95.25 138 ASN A CA 1
ATOM 1103 C C . ASN A 1 138 ? -22.034 4.110 16.482 1.00 95.25 138 ASN A C 1
ATOM 1105 O O . ASN A 1 138 ? -21.082 4.385 17.216 1.00 95.25 138 ASN A O 1
ATOM 1109 N N . ALA A 1 139 ? -21.919 4.063 15.153 1.00 97.19 139 ALA A N 1
ATOM 1110 C CA . ALA A 1 139 ? -20.658 4.251 14.453 1.00 97.19 139 ALA A CA 1
ATOM 1111 C C . ALA A 1 139 ? -20.003 5.608 14.758 1.00 97.19 139 ALA A C 1
ATOM 1113 O O . ALA A 1 139 ? -20.658 6.653 14.862 1.00 97.19 139 ALA A O 1
ATOM 1114 N N . MET A 1 140 ? -18.676 5.591 14.843 1.00 98.25 140 MET A N 1
ATOM 1115 C CA . MET A 1 140 ? -17.855 6.801 14.858 1.00 98.25 140 MET A CA 1
ATOM 1116 C C . MET A 1 140 ? -17.935 7.532 13.508 1.00 98.25 140 MET A C 1
ATOM 1118 O O . MET A 1 140 ? -18.281 6.934 12.490 1.00 98.25 140 MET A O 1
ATOM 1122 N N . GLY A 1 141 ? -17.616 8.827 13.489 1.00 98.25 141 GLY A N 1
ATOM 1123 C CA . GLY A 1 141 ? -17.484 9.612 12.263 1.00 98.25 141 GLY A CA 1
ATOM 1124 C C . GLY A 1 141 ? -16.032 9.738 11.796 1.00 98.25 141 GLY A C 1
ATOM 1125 O O . GLY A 1 141 ? -15.089 9.327 12.482 1.00 98.25 141 GLY A O 1
ATOM 1126 N N . ALA A 1 142 ? -15.831 10.386 10.644 1.00 98.12 142 ALA A N 1
ATOM 1127 C CA . ALA A 1 142 ? -14.494 10.678 10.122 1.00 98.12 142 ALA A CA 1
ATOM 1128 C C . ALA A 1 142 ? -13.615 11.452 11.127 1.00 98.12 142 ALA A C 1
ATOM 1130 O O . ALA A 1 142 ? -12.411 11.211 11.216 1.00 98.12 142 ALA A O 1
ATOM 1131 N N . LYS A 1 143 ? -14.202 12.348 11.936 1.00 97.44 143 LYS A N 1
ATOM 1132 C CA . LYS A 1 143 ? -13.431 13.144 12.902 1.00 97.44 143 LYS A CA 1
ATOM 1133 C C . LYS A 1 143 ? -12.938 12.328 14.097 1.00 97.44 143 LYS A C 1
ATOM 1135 O O . LYS A 1 143 ? -11.826 12.547 14.587 1.00 97.44 143 LYS A O 1
ATOM 1140 N N . GLU A 1 144 ? -13.754 11.392 14.568 1.00 98.44 144 GLU A N 1
ATOM 1141 C CA . GLU A 1 144 ? -13.370 10.445 15.609 1.00 98.44 144 GLU A CA 1
ATOM 1142 C C . GLU A 1 144 ? -12.271 9.496 15.110 1.00 98.44 144 GLU A C 1
ATOM 1144 O O . GLU A 1 144 ? -11.308 9.274 15.844 1.00 98.44 144 GLU A O 1
ATOM 1149 N N . LEU A 1 145 ? -12.332 9.039 13.848 1.00 98.19 145 LEU A N 1
ATOM 1150 C CA . LEU A 1 145 ? -11.241 8.277 13.223 1.00 98.19 145 LEU A CA 1
ATOM 1151 C C . LEU A 1 145 ? -9.910 9.036 13.301 1.00 98.19 145 LEU A C 1
ATOM 1153 O O . LEU A 1 145 ? -8.922 8.487 13.779 1.00 98.19 145 LEU A O 1
ATOM 1157 N N . GLU A 1 146 ? -9.867 10.305 12.887 1.00 98.12 146 GLU A N 1
ATOM 1158 C CA . GLU A 1 146 ? -8.630 11.104 12.948 1.00 98.12 146 GLU A CA 1
ATOM 1159 C C . GLU A 1 146 ? -8.038 11.173 14.365 1.00 98.12 146 GLU A C 1
ATOM 1161 O O . GLU A 1 146 ? -6.818 11.156 14.547 1.00 98.12 146 GLU A O 1
ATOM 1166 N N . THR A 1 147 ? -8.909 11.244 15.374 1.00 97.88 147 THR A N 1
ATOM 1167 C CA . THR A 1 147 ? -8.507 11.314 16.781 1.00 97.88 147 THR A CA 1
ATOM 1168 C C . THR A 1 147 ? -7.948 9.967 17.244 1.00 97.88 147 THR A C 1
ATOM 1170 O O . THR A 1 147 ? -6.847 9.925 17.794 1.00 97.88 147 THR A O 1
ATOM 1173 N N . LEU A 1 148 ? -8.630 8.861 16.931 1.00 97.31 148 LEU A N 1
ATOM 1174 C CA . LEU A 1 148 ? -8.183 7.499 17.243 1.00 97.31 148 LEU A CA 1
ATOM 1175 C C . LEU A 1 148 ? -6.784 7.184 16.703 1.00 97.31 148 LEU A C 1
ATOM 1177 O O . LEU A 1 148 ? -5.993 6.510 17.365 1.00 97.31 148 LEU A O 1
ATOM 1181 N N . LEU A 1 149 ? -6.443 7.695 15.519 1.00 98.06 149 LEU A N 1
ATOM 1182 C CA . LEU A 1 149 ? -5.141 7.450 14.887 1.00 98.06 149 LEU A CA 1
ATOM 1183 C C . LEU A 1 149 ? -3.954 8.073 15.644 1.00 98.06 149 LEU A C 1
ATOM 1185 O O . LEU A 1 149 ? -2.802 7.721 15.366 1.00 98.06 149 LEU A O 1
ATOM 1189 N N . SER A 1 150 ? -4.210 8.963 16.610 1.00 96.00 150 SER A N 1
ATOM 1190 C CA . SER A 1 150 ? -3.162 9.703 17.325 1.00 96.00 150 SER A CA 1
ATOM 1191 C C . SER A 1 150 ? -3.329 9.822 18.845 1.00 96.00 150 SER A C 1
ATOM 1193 O O . SER A 1 150 ? -2.367 10.182 19.520 1.00 96.00 150 SER A O 1
ATOM 1195 N N . ASP A 1 151 ? -4.500 9.507 19.403 1.00 95.62 151 ASP A N 1
ATOM 1196 C CA . ASP A 1 151 ? -4.766 9.579 20.847 1.00 95.62 151 ASP A CA 1
ATOM 1197 C C . ASP A 1 151 ? -4.090 8.442 21.655 1.00 95.62 151 ASP A C 1
ATOM 1199 O O . ASP A 1 151 ? -3.171 7.778 21.178 1.00 95.62 151 ASP A O 1
ATOM 1203 N N . ALA A 1 152 ? -4.534 8.178 22.887 1.00 94.56 152 ALA A N 1
ATOM 1204 C CA . ALA A 1 152 ? -3.981 7.111 23.730 1.00 94.56 152 ALA A CA 1
ATOM 1205 C C . ALA A 1 152 ? -4.608 5.716 23.508 1.00 94.56 152 ALA A C 1
ATOM 1207 O O . ALA A 1 152 ? -4.159 4.755 24.128 1.00 94.56 152 ALA A O 1
ATOM 1208 N N . THR A 1 153 ? -5.630 5.586 22.657 1.00 93.00 153 THR A N 1
ATOM 1209 C CA . THR A 1 153 ? -6.347 4.324 22.429 1.00 93.00 153 THR A CA 1
ATOM 1210 C C . THR A 1 153 ? -5.428 3.297 21.765 1.00 93.00 153 THR A C 1
ATOM 1212 O O . THR A 1 153 ? -4.783 3.605 20.757 1.00 93.00 153 THR A O 1
ATOM 1215 N N . ASP A 1 154 ? -5.356 2.081 22.314 1.00 93.69 154 ASP A N 1
ATOM 1216 C CA . ASP A 1 154 ? -4.577 0.988 21.726 1.00 93.69 154 ASP A CA 1
ATOM 1217 C C . ASP A 1 154 ? -5.351 0.346 20.569 1.00 93.69 154 ASP A C 1
ATOM 1219 O O . ASP A 1 154 ? -6.401 -0.260 20.765 1.00 93.69 154 ASP A O 1
ATOM 1223 N N . LEU A 1 155 ? -4.822 0.496 19.353 1.00 95.88 155 LEU A N 1
ATOM 1224 C CA . LEU A 1 155 ? -5.398 -0.046 18.121 1.00 95.88 155 LEU A CA 1
ATOM 1225 C C . LEU A 1 155 ? -4.575 -1.211 17.555 1.00 95.88 155 LEU A C 1
ATOM 1227 O O . LEU A 1 155 ? -4.851 -1.682 16.449 1.00 95.88 155 LEU A O 1
ATOM 1231 N N . SER A 1 156 ? -3.559 -1.677 18.289 1.00 94.94 156 SER A N 1
ATOM 1232 C CA . SER A 1 156 ? -2.601 -2.671 17.795 1.00 94.94 156 SER A CA 1
ATOM 1233 C C . SER A 1 156 ? -3.260 -3.994 17.399 1.00 94.94 156 SER A C 1
ATOM 1235 O O . SER A 1 156 ? -2.796 -4.636 16.457 1.00 94.94 156 SER A O 1
ATOM 1237 N N . GLU A 1 157 ? -4.380 -4.334 18.044 1.00 93.19 157 GLU A N 1
ATOM 1238 C CA . GLU A 1 157 ? -5.163 -5.549 17.798 1.00 93.19 157 GLU A CA 1
ATOM 1239 C C . GLU A 1 157 ? -6.599 -5.287 17.295 1.00 93.19 157 GLU A C 1
ATOM 1241 O O . GLU A 1 157 ? -7.365 -6.238 17.100 1.00 93.19 157 GLU A O 1
ATOM 1246 N N . ILE A 1 158 ? -6.956 -4.025 17.021 1.00 94.81 158 ILE A N 1
ATOM 1247 C CA . ILE A 1 158 ? -8.316 -3.603 16.644 1.00 94.81 158 ILE A CA 1
ATOM 1248 C C . ILE A 1 158 ? -8.414 -3.346 15.140 1.00 94.81 158 ILE A C 1
ATOM 1250 O O . ILE A 1 158 ? -7.688 -2.515 14.593 1.00 94.81 158 ILE A O 1
ATOM 1254 N N . SER A 1 159 ? -9.350 -4.027 14.477 1.00 96.19 159 SER A N 1
ATOM 1255 C CA . SER A 1 159 ? -9.687 -3.758 13.074 1.00 96.19 159 SER A CA 1
ATOM 1256 C C . SER A 1 159 ? -10.767 -2.682 12.972 1.00 96.19 159 SER A C 1
ATOM 1258 O O . SER A 1 159 ? -11.825 -2.789 13.588 1.00 96.19 159 SER A O 1
ATOM 1260 N N . ILE A 1 160 ? -10.512 -1.655 12.171 1.00 98.12 160 ILE A N 1
ATOM 1261 C CA . ILE A 1 160 ? -11.449 -0.566 11.900 1.00 98.12 160 ILE A CA 1
ATOM 1262 C C . ILE A 1 160 ? -12.148 -0.841 10.566 1.00 98.12 160 ILE A C 1
ATOM 1264 O O . ILE A 1 160 ? -11.482 -1.037 9.554 1.00 98.12 160 ILE A O 1
ATOM 1268 N N . TYR A 1 161 ? -13.476 -0.819 10.559 1.00 98.12 161 TYR A N 1
ATOM 1269 C CA . TYR A 1 161 ? -14.320 -1.028 9.387 1.00 98.12 161 TYR A CA 1
ATOM 1270 C C . TYR A 1 161 ? -14.968 0.294 8.984 1.00 98.12 161 TYR A C 1
ATOM 1272 O O . TYR A 1 161 ? -15.643 0.938 9.790 1.00 98.12 161 TYR A O 1
ATOM 1280 N N . LEU A 1 162 ? -14.749 0.700 7.738 1.00 98.62 162 LEU A N 1
ATOM 1281 C CA . LEU A 1 162 ? -15.303 1.913 7.154 1.00 98.62 162 LEU A CA 1
ATOM 1282 C C . LEU A 1 162 ? -16.480 1.549 6.253 1.00 98.62 162 LEU A C 1
ATOM 1284 O O . LEU A 1 162 ? -16.361 0.670 5.395 1.00 98.62 162 LEU A O 1
ATOM 1288 N N . SER A 1 163 ? -17.605 2.246 6.407 1.00 98.19 163 SER A N 1
ATOM 1289 C CA . SER A 1 163 ? -18.706 2.091 5.460 1.00 98.19 163 SER A CA 1
ATOM 1290 C C . SER A 1 163 ? -18.353 2.661 4.081 1.00 98.19 163 SER A C 1
ATOM 1292 O O . SER A 1 163 ? -17.378 3.394 3.904 1.00 98.19 163 SER A O 1
ATOM 1294 N N . GLU A 1 164 ? -19.195 2.388 3.095 1.00 97.69 164 GLU A N 1
ATOM 1295 C CA . GLU A 1 164 ? -19.275 3.125 1.846 1.00 97.69 164 GLU A CA 1
ATOM 1296 C C . GLU A 1 164 ? -19.522 4.617 2.111 1.00 97.69 164 GLU A C 1
ATOM 1298 O O . GLU A 1 164 ? -20.067 5.013 3.152 1.00 97.69 164 GLU A O 1
ATOM 1303 N N . GLY A 1 165 ? -19.132 5.444 1.145 1.00 97.69 165 GLY A N 1
ATOM 1304 C CA . GLY A 1 165 ? -19.316 6.890 1.183 1.00 97.69 165 GLY A CA 1
ATOM 1305 C C . GLY A 1 165 ? -18.005 7.667 1.260 1.00 97.69 165 GLY A C 1
ATOM 1306 O O . GLY A 1 165 ? -16.909 7.114 1.171 1.00 97.69 165 GLY A O 1
ATOM 1307 N N . THR A 1 166 ? -18.135 8.987 1.386 1.00 98.50 166 THR A N 1
ATOM 1308 C CA . THR A 1 166 ? -17.014 9.931 1.322 1.00 98.50 166 THR A CA 1
ATOM 1309 C C . THR A 1 166 ? -16.670 10.474 2.704 1.00 98.50 166 THR A C 1
ATOM 1311 O O . THR A 1 166 ? -17.455 11.199 3.308 1.00 98.50 166 THR A O 1
ATOM 1314 N N . PHE A 1 167 ? -15.474 10.152 3.181 1.00 98.69 167 PHE A N 1
ATOM 1315 C CA . PHE A 1 167 ? -14.913 10.581 4.453 1.00 98.69 167 PHE A CA 1
ATOM 1316 C C . PHE A 1 167 ? -14.057 11.825 4.230 1.00 98.69 167 PHE A C 1
ATOM 1318 O O . PHE A 1 167 ? -13.027 11.783 3.553 1.00 98.69 167 PHE A O 1
ATOM 1325 N N . ASN A 1 168 ? -14.485 12.937 4.821 1.00 98.50 168 ASN A N 1
ATOM 1326 C CA . ASN A 1 168 ? -13.762 14.200 4.780 1.00 98.50 168 ASN A CA 1
ATOM 1327 C C . ASN A 1 168 ? -12.639 14.193 5.820 1.00 98.50 168 ASN A C 1
ATOM 1329 O O . ASN A 1 168 ? -12.881 14.427 7.001 1.00 98.50 168 ASN A O 1
ATOM 1333 N N . ILE A 1 169 ? -11.413 13.945 5.368 1.00 98.56 169 ILE A N 1
ATOM 1334 C CA . ILE A 1 169 ? -10.214 13.895 6.203 1.00 98.56 169 ILE A CA 1
ATOM 1335 C C . ILE A 1 169 ? -9.553 15.270 6.267 1.00 98.56 169 ILE A C 1
ATOM 1337 O O . ILE A 1 169 ? -9.345 15.955 5.258 1.00 98.56 169 ILE A O 1
ATOM 1341 N N . THR A 1 170 ? -9.174 15.669 7.475 1.00 98.19 170 THR A N 1
ATOM 1342 C CA . THR A 1 170 ? -8.375 16.862 7.732 1.00 98.19 170 THR A CA 1
ATOM 1343 C C . THR A 1 170 ? -6.973 16.673 7.158 1.00 98.19 170 THR A C 1
ATOM 1345 O O . THR A 1 170 ? -6.260 15.724 7.494 1.00 98.19 170 THR A O 1
ATOM 1348 N N . ALA A 1 171 ? -6.540 17.600 6.303 1.00 97.62 171 ALA A N 1
ATOM 1349 C CA . ALA A 1 171 ? -5.194 17.571 5.750 1.00 97.62 171 ALA A CA 1
ATOM 1350 C C . ALA A 1 171 ? -4.141 17.626 6.875 1.00 97.62 171 ALA A C 1
ATOM 1352 O O . ALA A 1 171 ? -4.166 18.505 7.735 1.00 97.62 171 ALA A O 1
ATOM 1353 N N . GLY A 1 172 ? -3.178 16.710 6.846 1.00 97.38 172 GLY A N 1
ATOM 1354 C CA . GLY A 1 172 ? -2.122 16.587 7.844 1.00 97.38 172 GLY A CA 1
ATOM 1355 C C . GLY A 1 172 ? -2.488 15.709 9.038 1.00 97.38 172 GLY A C 1
ATOM 1356 O O . GLY A 1 172 ? -1.817 15.821 10.066 1.00 97.38 172 GLY A O 1
ATOM 1357 N N . THR A 1 173 ? -3.508 14.852 8.916 1.00 98.50 173 THR A N 1
ATOM 1358 C CA . THR A 1 173 ? -3.886 13.887 9.956 1.00 98.50 173 THR A CA 1
ATOM 1359 C C . THR A 1 173 ? -2.693 12.996 10.293 1.00 98.50 173 THR A C 1
ATOM 1361 O O . THR A 1 173 ? -2.075 12.394 9.413 1.00 98.50 173 THR A O 1
ATOM 1364 N N . ASN A 1 174 ? -2.327 12.941 11.574 1.00 98.25 174 ASN A N 1
ATOM 1365 C CA . ASN A 1 174 ? -1.187 12.153 12.028 1.00 98.25 174 ASN A CA 1
ATOM 1366 C C . ASN A 1 174 ? -1.619 10.727 12.361 1.00 98.25 174 ASN A C 1
ATOM 1368 O O . ASN A 1 174 ? -2.626 10.517 13.029 1.00 98.25 174 ASN A O 1
ATOM 1372 N N . ILE A 1 175 ? -0.781 9.773 11.973 1.00 98.50 175 ILE A N 1
ATOM 1373 C CA . ILE A 1 175 ? -0.789 8.411 12.498 1.00 98.50 175 ILE A CA 1
ATOM 1374 C C . ILE A 1 175 ? 0.490 8.272 13.323 1.00 98.50 175 ILE A C 1
ATOM 1376 O O . ILE A 1 175 ? 1.574 8.625 12.846 1.00 98.50 175 ILE A O 1
ATOM 1380 N N . THR A 1 176 ? 0.365 7.850 14.580 1.00 97.69 176 THR A N 1
ATOM 1381 C CA . THR A 1 176 ? 1.481 7.815 15.554 1.00 97.69 176 THR A CA 1
ATOM 1382 C C . THR A 1 176 ? 1.559 6.496 16.321 1.00 97.69 176 THR A C 1
ATOM 1384 O O . THR A 1 176 ? 2.185 6.415 17.376 1.00 97.69 176 THR A O 1
ATOM 1387 N N . LYS A 1 177 ? 0.853 5.471 15.842 1.00 97.44 177 LYS A N 1
ATOM 1388 C CA . LYS A 1 177 ? 0.715 4.183 16.517 1.00 97.44 177 LYS A CA 1
ATOM 1389 C C . LYS A 1 177 ? 0.457 3.062 15.519 1.00 97.44 177 LYS A C 1
ATOM 1391 O O . LYS A 1 177 ? 0.122 3.311 14.357 1.00 97.44 177 LYS A O 1
ATOM 1396 N N . LYS A 1 178 ? 0.564 1.832 16.011 1.00 97.94 178 LYS A N 1
ATOM 1397 C CA . LYS A 1 178 ? 0.128 0.648 15.285 1.00 97.94 178 LYS A CA 1
ATOM 1398 C C . LYS A 1 178 ? -1.398 0.565 15.273 1.00 97.94 178 LYS A C 1
ATOM 1400 O O . LYS A 1 178 ? -2.038 0.722 16.309 1.00 97.94 178 LYS A O 1
ATOM 1405 N N . VAL A 1 179 ? -1.949 0.284 14.101 1.00 97.00 179 VAL A N 1
ATOM 1406 C CA . VAL A 1 179 ? -3.359 -0.004 13.847 1.00 97.00 179 VAL A CA 1
ATOM 1407 C C . VAL A 1 179 ? -3.405 -1.313 13.071 1.00 97.00 179 VAL A C 1
ATOM 1409 O O . VAL A 1 179 ? -2.788 -1.412 12.009 1.00 97.00 179 VAL A O 1
ATOM 1412 N N . LYS A 1 180 ? -4.119 -2.320 13.582 1.00 95.94 180 LYS A N 1
ATOM 1413 C CA . LYS A 1 180 ? -4.166 -3.648 12.949 1.00 95.94 180 LYS A CA 1
ATOM 1414 C C . LYS A 1 180 ? -4.605 -3.574 11.486 1.00 95.94 180 LYS A C 1
ATOM 1416 O O . LYS A 1 180 ? -3.896 -4.059 10.603 1.00 95.94 180 LYS A O 1
ATOM 1421 N N . SER A 1 181 ? -5.758 -2.960 11.229 1.00 97.50 181 SER A N 1
ATOM 1422 C CA . SER A 1 181 ? -6.236 -2.676 9.876 1.00 97.50 181 SER A CA 1
ATOM 1423 C C . SER A 1 181 ? -7.312 -1.594 9.856 1.00 97.50 181 SER A C 1
ATOM 1425 O O . SER A 1 181 ? -8.013 -1.386 10.844 1.00 97.50 181 SER A O 1
ATOM 1427 N N . ILE A 1 182 ? -7.434 -0.923 8.712 1.00 98.62 182 ILE A N 1
ATOM 1428 C CA . ILE A 1 182 ? -8.527 -0.018 8.358 1.00 98.62 182 ILE A CA 1
ATOM 1429 C C . ILE A 1 182 ? -9.082 -0.503 7.019 1.00 98.62 182 ILE A C 1
ATOM 1431 O O . ILE A 1 182 ? -8.366 -0.510 6.019 1.00 98.62 182 ILE A O 1
ATOM 1435 N N . GLU A 1 183 ? -10.325 -0.965 7.002 1.00 98.06 183 GLU A N 1
ATOM 1436 C CA . GLU A 1 183 ? -10.891 -1.732 5.891 1.00 98.06 183 GLU A CA 1
ATOM 1437 C C . GLU A 1 183 ? -12.162 -1.062 5.374 1.00 98.06 183 GLU A C 1
ATOM 1439 O O . GLU A 1 183 ? -13.121 -0.896 6.124 1.00 98.06 183 GLU A O 1
ATOM 1444 N N . GLY A 1 184 ? -12.160 -0.661 4.104 1.00 97.88 184 GLY A N 1
ATOM 1445 C CA . GLY A 1 184 ? -13.306 -0.069 3.420 1.00 97.88 184 GLY A CA 1
ATOM 1446 C C . GLY A 1 184 ? -14.179 -1.077 2.673 1.00 97.88 184 GLY A C 1
ATOM 1447 O O . GLY A 1 184 ? -13.869 -2.267 2.571 1.00 97.88 184 GLY A O 1
ATOM 1448 N N . GLY A 1 185 ? -15.278 -0.567 2.121 1.00 94.19 185 GLY A N 1
ATOM 1449 C CA . GLY A 1 185 ? -16.227 -1.303 1.289 1.00 94.19 185 GLY A CA 1
ATOM 1450 C C . GLY A 1 185 ? -17.259 -2.095 2.078 1.00 94.19 185 GLY A C 1
ATOM 1451 O O . GLY A 1 185 ? -17.545 -3.236 1.726 1.00 94.19 185 GLY A O 1
ATOM 1452 N N . TYR A 1 186 ? -17.825 -1.499 3.128 1.00 96.25 186 TYR A N 1
ATOM 1453 C CA . TYR A 1 186 ? -18.929 -2.086 3.892 1.00 96.25 186 TYR A CA 1
ATOM 1454 C C . TYR A 1 186 ? -20.200 -1.247 3.756 1.00 96.25 186 TYR A C 1
ATOM 1456 O O . TYR A 1 186 ? -20.138 -0.027 3.687 1.00 96.25 186 TYR A O 1
ATOM 1464 N N . THR A 1 187 ? -21.379 -1.851 3.736 1.00 91.88 187 THR A N 1
ATOM 1465 C CA . THR A 1 187 ? -22.628 -1.102 3.871 1.00 91.88 187 THR A CA 1
ATOM 1466 C C . THR A 1 187 ? -22.717 -0.529 5.288 1.00 91.88 187 THR A C 1
ATOM 1468 O O . THR A 1 187 ? -22.050 -1.025 6.203 1.00 91.88 187 THR A O 1
ATOM 1471 N N . PRO A 1 188 ? -23.556 0.489 5.530 1.00 82.81 188 PRO A N 1
ATOM 1472 C CA . PRO A 1 188 ? -23.820 0.962 6.884 1.00 82.81 188 PRO A CA 1
ATOM 1473 C C . PRO A 1 188 ? -24.504 -0.072 7.795 1.00 82.81 188 PRO A C 1
ATOM 1475 O O . PRO A 1 188 ? -24.760 0.251 8.948 1.00 82.81 188 PRO A O 1
ATOM 1478 N N . GLU A 1 189 ? -24.818 -1.267 7.290 1.00 82.31 189 GLU A N 1
ATOM 1479 C CA . GLU A 1 189 ? -25.340 -2.424 8.022 1.00 82.31 189 GLU A CA 1
ATOM 1480 C C . GLU A 1 189 ? -24.268 -3.516 8.237 1.00 82.31 189 GLU A C 1
ATOM 1482 O O . GLU A 1 189 ? -24.486 -4.454 9.003 1.00 82.31 189 GLU A O 1
ATOM 1487 N N . GLY A 1 190 ? -23.094 -3.382 7.607 1.00 81.06 190 GLY A N 1
ATOM 1488 C CA . GLY A 1 190 ? -21.934 -4.255 7.806 1.00 81.06 190 GLY A CA 1
ATOM 1489 C C . GLY A 1 190 ? -21.700 -5.342 6.767 1.00 81.06 190 GLY A C 1
ATOM 1490 O O . GLY A 1 190 ? -20.799 -6.160 6.959 1.00 81.06 190 GLY A O 1
ATOM 1491 N N . ASP A 1 191 ? -22.455 -5.344 5.674 1.00 90.88 191 ASP A N 1
ATOM 1492 C CA . ASP A 1 191 ? -22.250 -6.270 4.560 1.00 90.88 191 ASP A CA 1
ATOM 1493 C C . ASP A 1 191 ? -21.182 -5.736 3.593 1.00 90.88 191 ASP A C 1
ATOM 1495 O O . ASP A 1 191 ? -21.000 -4.526 3.506 1.00 90.88 191 ASP A O 1
ATOM 1499 N N . PRO A 1 192 ? -20.475 -6.579 2.820 1.00 92.50 192 PRO A N 1
ATOM 1500 C CA . PRO A 1 192 ? -19.620 -6.092 1.741 1.00 92.50 192 PRO A CA 1
ATOM 1501 C C . PRO A 1 192 ? -20.415 -5.228 0.756 1.00 92.50 192 PRO A C 1
ATOM 1503 O O . PRO A 1 192 ? -21.455 -5.647 0.245 1.00 92.50 192 PRO A O 1
ATOM 1506 N N . SER A 1 193 ? -19.913 -4.032 0.472 1.00 92.50 193 SER A N 1
ATOM 1507 C CA . SER A 1 193 ? -20.541 -3.085 -0.442 1.00 92.50 193 SER A CA 1
ATOM 1508 C C . SER A 1 193 ? -19.842 -3.048 -1.799 1.00 92.50 193 SER A C 1
ATOM 1510 O O . SER A 1 193 ? -18.622 -3.164 -1.903 1.00 92.50 193 SER A O 1
ATOM 1512 N N . SER A 1 194 ? -20.633 -2.837 -2.854 1.00 91.94 194 SER A N 1
ATOM 1513 C CA . SER A 1 194 ? -20.136 -2.460 -4.180 1.00 91.94 194 SER A CA 1
ATOM 1514 C C . SER A 1 194 ? -19.842 -0.962 -4.312 1.00 91.94 194 SER A C 1
ATOM 1516 O O . SER A 1 194 ? -19.215 -0.552 -5.286 1.00 91.94 194 SER A O 1
ATOM 1518 N N . ASN A 1 195 ? -20.340 -0.136 -3.387 1.00 95.88 195 ASN A N 1
ATOM 1519 C CA . ASN A 1 195 ? -20.057 1.292 -3.352 1.00 95.88 195 ASN A CA 1
ATOM 1520 C C . ASN A 1 195 ? -18.705 1.534 -2.663 1.00 95.88 195 ASN A C 1
ATOM 1522 O O . ASN A 1 195 ? -18.380 0.871 -1.674 1.00 95.88 195 ASN A O 1
ATOM 1526 N N . PRO A 1 196 ? -17.912 2.501 -3.146 1.00 97.06 196 PRO A N 1
ATOM 1527 C CA . PRO A 1 196 ? -16.572 2.720 -2.629 1.00 97.06 196 PRO A CA 1
ATOM 1528 C C . PRO A 1 196 ? -16.576 3.407 -1.258 1.00 97.06 196 PRO A C 1
ATOM 1530 O O . PRO A 1 196 ? -17.430 4.244 -0.950 1.00 97.06 196 PRO A O 1
ATOM 1533 N N . THR A 1 197 ? -15.537 3.122 -0.475 1.00 98.62 197 THR A N 1
ATOM 1534 C CA . THR A 1 197 ? -15.098 3.962 0.645 1.00 98.62 197 THR A CA 1
ATOM 1535 C C . THR A 1 197 ? -14.051 4.942 0.128 1.00 98.62 197 THR A C 1
ATOM 1537 O O . THR A 1 197 ? -12.950 4.540 -0.252 1.00 98.62 197 THR A O 1
ATOM 1540 N N . ILE A 1 198 ? -14.390 6.230 0.112 1.00 98.81 198 ILE A N 1
ATOM 1541 C CA . ILE A 1 198 ? -13.534 7.295 -0.417 1.00 98.81 198 ILE A CA 1
ATOM 1542 C C . ILE A 1 198 ? -13.050 8.164 0.739 1.00 98.81 198 ILE A C 1
ATOM 1544 O O . ILE A 1 198 ? -13.858 8.777 1.428 1.00 98.81 198 ILE A O 1
ATOM 1548 N N . LEU A 1 199 ? -11.739 8.271 0.930 1.00 98.88 199 LEU A N 1
ATOM 1549 C CA . LEU A 1 199 ? -11.116 9.235 1.829 1.00 98.88 199 LEU A CA 1
ATOM 1550 C C . LEU A 1 199 ? -10.627 10.417 0.994 1.00 98.88 199 LEU A C 1
ATOM 1552 O O . LEU A 1 199 ? -9.802 10.251 0.096 1.00 98.88 199 LEU A O 1
ATOM 1556 N N . THR A 1 200 ? -11.140 11.611 1.283 1.00 98.81 200 THR A N 1
ATOM 1557 C CA . THR A 1 200 ? -10.812 12.834 0.542 1.00 98.81 200 THR A CA 1
ATOM 1558 C C . THR A 1 200 ? -10.471 13.983 1.478 1.00 98.81 200 THR A C 1
ATOM 1560 O O . THR A 1 200 ? -10.744 13.925 2.675 1.00 98.81 200 THR A O 1
ATOM 1563 N N . PHE A 1 201 ? -9.857 15.046 0.961 1.00 98.44 201 PHE A N 1
ATOM 1564 C CA . PHE A 1 201 ? -9.648 16.247 1.758 1.00 98.44 201 PHE A CA 1
ATOM 1565 C C . PHE A 1 201 ? -10.989 16.919 2.054 1.00 98.44 201 PHE A C 1
ATOM 1567 O O . PHE A 1 201 ? -11.632 17.437 1.144 1.00 98.44 201 PHE A O 1
ATOM 1574 N N . GLY A 1 202 ? -11.355 17.035 3.335 1.00 94.50 202 GLY A N 1
ATOM 1575 C CA . GLY A 1 202 ? -12.510 17.855 3.725 1.00 94.50 202 GLY A CA 1
ATOM 1576 C C . GLY A 1 202 ? -12.344 19.325 3.316 1.00 94.50 202 GLY A C 1
ATOM 1577 O O . GLY A 1 202 ? -13.304 20.034 3.027 1.00 94.50 202 GLY A O 1
ATOM 1578 N N . THR A 1 203 ? -11.100 19.802 3.254 1.00 96.75 203 THR A N 1
ATOM 1579 C CA . THR A 1 203 ? -10.727 21.079 2.639 1.00 96.75 203 THR A CA 1
ATOM 1580 C C . THR A 1 203 ? -9.351 20.930 2.010 1.00 96.75 203 THR A C 1
ATOM 1582 O O . THR A 1 203 ? -8.394 20.557 2.694 1.00 96.75 203 THR A O 1
ATOM 1585 N N . LYS A 1 204 ? -9.244 21.224 0.709 1.00 96.62 204 LYS A N 1
ATOM 1586 C CA . LYS A 1 204 ? -7.971 21.169 -0.017 1.00 96.62 204 LYS A CA 1
ATOM 1587 C C . LYS A 1 204 ? -6.932 22.083 0.645 1.00 96.62 204 LYS A C 1
ATOM 1589 O O . LYS A 1 204 ? -7.234 23.252 0.903 1.00 96.62 204 LYS A O 1
ATOM 1594 N N . PRO A 1 205 ? -5.712 21.594 0.910 1.00 95.56 205 PRO A N 1
ATOM 1595 C CA . PRO A 1 205 ? -4.686 22.410 1.539 1.00 95.56 205 PRO A CA 1
ATOM 1596 C C . PRO A 1 205 ? -4.213 23.559 0.639 1.00 95.56 205 PRO A C 1
ATOM 1598 O O . PRO A 1 205 ? -4.083 23.409 -0.575 1.00 95.56 205 PRO A O 1
ATOM 1601 N N . SER A 1 206 ? -3.898 24.694 1.266 1.00 92.69 206 SER A N 1
ATOM 1602 C CA . SER A 1 206 ? -3.304 25.885 0.633 1.00 92.69 206 SER A CA 1
ATOM 1603 C C . SER A 1 206 ? -1.778 25.965 0.777 1.00 92.69 206 SER A C 1
ATOM 1605 O O . SER A 1 206 ? -1.149 26.882 0.257 1.00 92.69 206 SER A O 1
ATOM 1607 N N . ALA A 1 207 ? -1.183 25.021 1.505 1.00 92.94 207 ALA A N 1
ATOM 1608 C CA . ALA A 1 207 ? 0.252 24.876 1.698 1.00 92.94 207 ALA A CA 1
ATOM 1609 C C . ALA A 1 207 ? 0.605 23.391 1.726 1.00 92.94 207 ALA A C 1
ATOM 1611 O O . ALA A 1 207 ? -0.235 22.561 2.080 1.00 92.94 207 ALA A O 1
ATOM 1612 N N . LEU A 1 208 ? 1.841 23.060 1.344 1.00 93.75 208 LEU A N 1
ATOM 1613 C CA . LEU A 1 208 ? 2.254 21.673 1.160 1.00 93.75 208 LEU A CA 1
ATOM 1614 C C . LEU A 1 208 ? 1.999 20.827 2.411 1.00 93.75 208 LEU A C 1
ATOM 1616 O O . LEU A 1 208 ? 2.514 21.103 3.496 1.00 93.75 208 LEU A O 1
ATOM 1620 N N . THR A 1 209 ? 1.222 19.766 2.240 1.00 95.06 209 THR A N 1
ATOM 1621 C CA . THR A 1 209 ? 0.923 18.786 3.278 1.00 95.06 209 THR A CA 1
ATOM 1622 C C . THR A 1 209 ? 0.495 17.466 2.638 1.00 95.06 209 THR A C 1
ATOM 1624 O O . THR A 1 209 ? 0.534 17.301 1.420 1.00 95.06 209 THR A O 1
ATOM 1627 N N . SER A 1 210 ? 0.083 16.523 3.472 1.00 97.31 210 SER A N 1
ATOM 1628 C CA . SER A 1 210 ? -0.351 15.184 3.085 1.00 97.31 210 SER A CA 1
ATOM 1629 C C . SER A 1 210 ? -1.676 14.890 3.771 1.00 97.31 210 SER A C 1
ATOM 1631 O O . SER A 1 210 ? -1.916 15.444 4.840 1.00 97.31 210 SER A O 1
ATOM 1633 N N . MET A 1 211 ? -2.536 14.047 3.206 1.00 98.56 211 MET A N 1
ATOM 1634 C CA . MET A 1 211 ? -3.757 13.593 3.877 1.00 98.56 211 MET A CA 1
ATOM 1635 C C . MET A 1 211 ? -3.392 12.887 5.180 1.00 98.56 211 MET A C 1
ATOM 1637 O O . MET A 1 211 ? -3.807 13.335 6.249 1.00 98.56 211 MET A O 1
ATOM 1641 N N . PHE A 1 212 ? -2.499 11.899 5.091 1.00 98.81 212 PHE A N 1
ATOM 1642 C CA . PHE A 1 212 ? -1.949 11.197 6.243 1.00 98.81 212 PHE A CA 1
ATOM 1643 C C . PHE A 1 212 ? -0.443 11.408 6.381 1.00 98.81 212 PHE A C 1
ATOM 1645 O O . PHE A 1 212 ? 0.326 11.334 5.418 1.00 98.81 212 PHE A O 1
ATOM 1652 N N . ARG A 1 213 ? -0.018 11.646 7.620 1.00 98.56 213 ARG A N 1
ATOM 1653 C CA . ARG A 1 213 ? 1.380 11.776 8.024 1.00 98.56 213 ARG A CA 1
ATOM 1654 C C . ARG A 1 213 ? 1.739 10.646 8.979 1.00 98.56 213 ARG A C 1
ATOM 1656 O O . ARG A 1 213 ? 1.289 10.623 10.124 1.00 98.56 213 ARG A O 1
ATOM 1663 N N . MET A 1 214 ? 2.574 9.736 8.504 1.00 98.44 214 MET A N 1
ATOM 1664 C CA . MET A 1 214 ? 3.080 8.598 9.259 1.00 98.44 214 MET A CA 1
ATOM 1665 C C . MET A 1 214 ? 4.299 9.031 10.084 1.00 98.44 214 MET A C 1
ATOM 1667 O O . MET A 1 214 ? 5.336 9.409 9.528 1.00 98.44 214 MET A O 1
ATOM 1671 N N . ASN A 1 215 ? 4.161 9.008 11.408 1.00 97.75 215 ASN A N 1
ATOM 1672 C CA . ASN A 1 215 ? 5.199 9.406 12.362 1.00 97.75 215 ASN A CA 1
ATOM 1673 C C . ASN A 1 215 ? 5.826 8.197 13.063 1.00 97.75 215 ASN A C 1
ATOM 1675 O O . ASN A 1 215 ? 5.639 7.054 12.655 1.00 97.75 215 ASN A O 1
ATOM 1679 N N . GLU A 1 216 ? 6.587 8.451 14.126 1.00 97.62 216 GLU A N 1
ATOM 1680 C CA . GLU A 1 216 ? 7.114 7.401 14.988 1.00 97.62 216 GLU A CA 1
ATOM 1681 C C . GLU A 1 216 ? 6.012 6.419 15.420 1.00 97.62 216 GLU A C 1
ATOM 1683 O O . GLU A 1 216 ? 4.921 6.823 15.815 1.00 97.62 216 GLU A O 1
ATOM 1688 N N . ASN A 1 217 ? 6.319 5.125 15.293 1.00 96.44 217 ASN A N 1
ATOM 1689 C CA . ASN A 1 217 ? 5.473 3.972 15.626 1.00 96.44 217 ASN A CA 1
ATOM 1690 C C . ASN A 1 217 ? 4.206 3.814 14.778 1.00 96.44 217 ASN A C 1
ATOM 1692 O O . ASN A 1 217 ? 3.385 2.949 15.076 1.00 96.44 217 ASN A O 1
ATOM 1696 N N . ALA A 1 218 ? 4.043 4.615 13.725 1.00 98.44 218 ALA A N 1
ATOM 1697 C CA . ALA A 1 218 ? 2.927 4.480 12.806 1.00 98.44 218 ALA A CA 1
ATOM 1698 C C . ALA A 1 218 ? 3.056 3.193 11.979 1.00 98.44 218 ALA A C 1
ATOM 1700 O O . ALA A 1 218 ? 3.901 3.105 11.095 1.00 98.44 218 ALA A O 1
ATOM 1701 N N . GLU A 1 219 ? 2.193 2.215 12.214 1.00 98.50 219 GLU A N 1
ATOM 1702 C CA . GLU A 1 219 ? 2.114 0.993 11.409 1.00 98.50 219 GLU A CA 1
ATOM 1703 C C . GLU A 1 219 ? 0.645 0.739 11.097 1.00 98.50 219 GLU A C 1
ATOM 1705 O O . GLU A 1 219 ? -0.138 0.480 12.003 1.00 98.50 219 GLU A O 1
ATOM 1710 N N . VAL A 1 220 ? 0.248 0.858 9.832 1.00 98.19 220 VAL A N 1
ATOM 1711 C CA . VAL A 1 220 ? -1.164 0.741 9.443 1.00 98.19 220 VAL A CA 1
ATOM 1712 C C . VAL A 1 220 ? -1.305 0.010 8.122 1.00 98.19 220 VAL A C 1
ATOM 1714 O O . VAL A 1 220 ? -0.517 0.216 7.197 1.00 98.19 220 VAL A O 1
ATOM 1717 N N . THR A 1 221 ? -2.341 -0.822 8.040 1.00 98.44 221 THR A N 1
ATOM 1718 C CA . THR A 1 221 ? -2.792 -1.432 6.789 1.00 98.44 221 THR A CA 1
ATOM 1719 C C . THR A 1 221 ? -4.142 -0.854 6.399 1.00 98.44 221 THR A C 1
ATOM 1721 O O . THR A 1 221 ? -5.115 -1.083 7.114 1.00 98.44 221 THR A O 1
ATOM 1724 N N . PHE A 1 222 ? -4.212 -0.156 5.268 1.00 98.81 222 PHE A N 1
ATOM 1725 C CA . PHE A 1 222 ? -5.487 0.181 4.634 1.00 98.81 222 PHE A CA 1
ATOM 1726 C C . PHE A 1 222 ? -5.847 -0.872 3.590 1.00 98.81 222 PHE A C 1
ATOM 1728 O O . PHE A 1 222 ? -4.976 -1.310 2.830 1.00 98.81 222 PHE A O 1
ATOM 1735 N N . LYS A 1 223 ? -7.123 -1.254 3.542 1.00 98.69 223 LYS A N 1
ATOM 1736 C CA . LYS A 1 223 ? -7.654 -2.193 2.553 1.00 98.69 223 LYS A CA 1
ATOM 1737 C C . LYS A 1 223 ? -8.910 -1.651 1.894 1.00 98.69 223 LYS A C 1
ATOM 1739 O O . LYS A 1 223 ? -9.760 -1.129 2.610 1.00 98.69 223 LYS A O 1
ATOM 1744 N N . ASN A 1 224 ? -9.056 -1.857 0.586 1.00 98.19 224 ASN A N 1
ATOM 1745 C CA . ASN A 1 224 ? -10.295 -1.566 -0.142 1.00 98.19 224 ASN A CA 1
ATOM 1746 C C . ASN A 1 224 ? -10.781 -0.113 0.034 1.00 98.19 224 ASN A C 1
ATOM 1748 O O . ASN A 1 224 ? -11.957 0.154 0.287 1.00 98.19 224 ASN A O 1
ATOM 1752 N N . CYS A 1 225 ? -9.839 0.830 -0.047 1.00 98.69 225 CYS A N 1
ATOM 1753 C CA . CYS A 1 225 ? -10.088 2.261 0.102 1.00 98.69 225 CYS A CA 1
ATOM 1754 C C . CYS A 1 225 ? -9.614 3.027 -1.133 1.00 98.69 225 CYS A C 1
ATOM 1756 O O . CYS A 1 225 ? -8.536 2.760 -1.666 1.00 98.69 225 CYS A O 1
ATOM 1758 N N . ILE A 1 226 ? -10.371 4.055 -1.511 1.00 98.88 226 ILE A N 1
ATOM 1759 C CA . ILE A 1 226 ? -9.949 5.055 -2.491 1.00 98.88 226 ILE A CA 1
ATOM 1760 C C . ILE A 1 226 ? -9.469 6.291 -1.732 1.00 98.88 226 ILE A C 1
ATOM 1762 O O . ILE A 1 226 ? -10.222 6.886 -0.963 1.00 98.88 226 ILE A O 1
ATOM 1766 N N . PHE A 1 227 ? -8.227 6.698 -1.958 1.00 98.94 227 PHE A N 1
ATOM 1767 C CA . PHE A 1 227 ? -7.698 7.985 -1.524 1.00 98.94 227 PHE A CA 1
ATOM 1768 C C . PHE A 1 227 ? -7.799 8.952 -2.697 1.00 98.94 227 PHE A C 1
ATOM 1770 O O . PHE A 1 227 ? -7.135 8.764 -3.715 1.00 98.94 227 PHE A O 1
ATOM 1777 N N . ASP A 1 228 ? -8.623 9.985 -2.553 1.00 98.81 228 ASP A N 1
ATOM 1778 C CA . ASP A 1 228 ? -8.891 10.951 -3.616 1.00 98.81 228 ASP A CA 1
ATOM 1779 C C . ASP A 1 228 ? -8.547 12.370 -3.146 1.00 98.81 228 ASP A C 1
ATOM 1781 O O . ASP A 1 228 ? -9.184 12.920 -2.243 1.00 98.81 228 ASP A O 1
ATOM 1785 N N . GLY A 1 229 ? -7.527 12.985 -3.746 1.00 98.38 229 GLY A N 1
ATOM 1786 C CA . GLY A 1 229 ? -7.117 14.349 -3.401 1.00 98.38 229 GLY A CA 1
ATOM 1787 C C . GLY A 1 229 ? -8.086 15.436 -3.889 1.00 98.38 229 GLY A C 1
ATOM 1788 O O . GLY A 1 229 ? -7.971 16.596 -3.486 1.00 98.38 229 GLY A O 1
ATOM 1789 N N . GLY A 1 230 ? -9.044 15.089 -4.748 1.00 97.50 230 GLY A N 1
ATOM 1790 C CA . GLY A 1 230 ? -10.064 15.973 -5.303 1.00 97.50 230 GLY A CA 1
ATOM 1791 C C . GLY A 1 230 ? -9.533 17.020 -6.284 1.00 97.50 230 GLY A C 1
ATOM 1792 O O . GLY A 1 230 ? -10.292 17.908 -6.687 1.00 97.50 230 GLY A O 1
ATOM 1793 N N . TYR A 1 231 ? -8.244 16.995 -6.634 1.00 97.00 231 TYR A N 1
ATOM 1794 C CA . TYR A 1 231 ? -7.645 17.914 -7.601 1.00 97.00 231 TYR A CA 1
ATOM 1795 C C . TYR A 1 231 ? -7.939 17.459 -9.030 1.00 97.00 231 TYR A C 1
ATOM 1797 O O . TYR A 1 231 ? -7.853 16.278 -9.345 1.00 97.00 231 TYR A O 1
ATOM 1805 N N . ASN A 1 232 ? -8.224 18.403 -9.923 1.00 93.12 232 ASN A N 1
ATOM 1806 C CA . ASN A 1 232 ? -8.114 18.107 -11.353 1.00 93.12 232 ASN A CA 1
ATOM 1807 C C . ASN A 1 232 ? -6.649 18.232 -11.808 1.00 93.12 232 ASN A C 1
ATOM 1809 O O . ASN A 1 232 ? -5.850 18.914 -11.166 1.00 93.12 232 ASN A O 1
ATOM 1813 N N . GLU A 1 233 ? -6.314 17.629 -12.948 1.00 89.75 233 GLU A N 1
ATOM 1814 C CA . GLU A 1 233 ? -4.937 17.543 -13.460 1.00 89.75 233 GLU A CA 1
ATOM 1815 C C . GLU A 1 233 ? -4.280 18.909 -13.741 1.00 89.75 233 GLU A C 1
ATOM 1817 O O . GLU A 1 233 ? -3.061 19.065 -13.670 1.00 89.75 233 GLU A O 1
ATOM 1822 N N . THR A 1 234 ? -5.079 19.948 -13.993 1.00 89.94 234 THR A N 1
ATOM 1823 C CA . THR A 1 234 ? -4.566 21.304 -14.244 1.00 89.94 234 THR A CA 1
ATOM 1824 C C . THR A 1 234 ? -4.409 22.139 -12.970 1.00 89.94 234 THR A C 1
ATOM 1826 O O . THR A 1 234 ? -3.780 23.199 -12.993 1.00 89.94 234 THR A O 1
ATOM 1829 N N . GLU A 1 235 ? -4.953 21.683 -11.842 1.00 91.56 235 GLU A N 1
ATOM 1830 C CA . GLU A 1 235 ? -4.990 22.439 -10.596 1.00 91.56 235 GLU A CA 1
ATOM 1831 C C . GLU A 1 235 ? -3.617 22.467 -9.908 1.00 91.56 235 GLU A C 1
ATOM 1833 O O . GLU A 1 235 ? -2.969 21.439 -9.681 1.00 91.56 235 GLU A O 1
ATOM 1838 N N . LYS A 1 236 ? -3.175 23.669 -9.516 1.00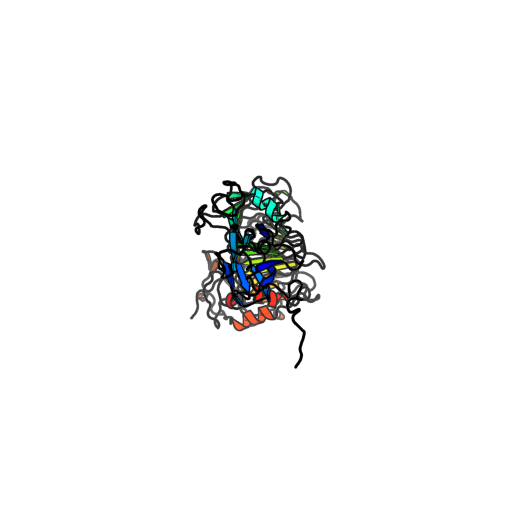 89.62 236 LYS A N 1
ATOM 1839 C CA . LYS A 1 236 ? -1.976 23.866 -8.692 1.00 89.62 236 LYS A CA 1
ATOM 1840 C C . LYS A 1 236 ? -2.254 23.472 -7.236 1.00 89.62 236 LYS A C 1
ATOM 1842 O O . LYS A 1 236 ? -2.591 24.321 -6.415 1.00 89.62 236 LYS A O 1
ATOM 1847 N N . GLY A 1 237 ? -2.124 22.184 -6.928 1.00 93.56 237 GLY A N 1
ATOM 1848 C CA . GLY A 1 237 ? -2.396 21.634 -5.601 1.00 93.56 237 GLY A CA 1
ATOM 1849 C C . GLY A 1 237 ? -1.200 21.622 -4.650 1.00 93.56 237 GLY A C 1
ATOM 1850 O O . GLY A 1 237 ? -0.052 21.835 -5.047 1.00 93.56 237 GLY A O 1
ATOM 1851 N N . TYR A 1 238 ? -1.490 21.331 -3.381 1.00 95.19 238 TYR A N 1
ATOM 1852 C CA . TYR A 1 238 ? -0.516 21.237 -2.288 1.00 95.19 238 TYR A CA 1
ATOM 1853 C C . TYR A 1 238 ? -0.678 19.963 -1.444 1.00 95.19 238 TYR A C 1
ATOM 1855 O O . TYR A 1 238 ? -0.139 19.873 -0.340 1.00 95.19 238 TYR A O 1
ATOM 1863 N N . GLY A 1 239 ? -1.461 18.998 -1.918 1.00 96.00 239 GLY A N 1
ATOM 1864 C CA . GLY A 1 239 ? -1.850 17.821 -1.153 1.00 96.00 239 GLY A CA 1
ATOM 1865 C C . GLY A 1 239 ? -1.200 16.558 -1.691 1.00 96.00 239 GLY A C 1
ATOM 1866 O O . GLY A 1 239 ? -1.354 16.240 -2.867 1.00 96.00 239 GLY A O 1
ATOM 1867 N N . ARG A 1 240 ? -0.529 15.815 -0.811 1.00 97.44 240 ARG A N 1
ATOM 1868 C CA . ARG A 1 240 ? -0.150 14.412 -1.028 1.00 97.44 240 ARG A CA 1
ATOM 1869 C C . ARG A 1 240 ? -1.165 13.464 -0.401 1.00 97.44 240 ARG A C 1
ATOM 1871 O O . ARG A 1 240 ? -1.853 13.870 0.534 1.00 97.44 240 ARG A O 1
ATOM 1878 N N . ALA A 1 241 ? -1.194 12.200 -0.806 1.00 98.81 241 ALA A N 1
ATOM 1879 C CA . ALA A 1 241 ? -1.942 11.187 -0.062 1.00 98.81 241 ALA A CA 1
ATOM 1880 C C . ALA A 1 241 ? -1.201 10.829 1.234 1.00 98.81 241 ALA A C 1
ATOM 1882 O O . ALA A 1 241 ? -1.703 11.071 2.333 1.00 98.81 241 ALA A O 1
ATOM 1883 N N . PHE A 1 242 ? 0.043 10.358 1.113 1.00 98.88 242 PHE A N 1
ATOM 1884 C CA . PHE A 1 242 ? 0.826 9.882 2.252 1.00 98.88 242 PHE A CA 1
ATOM 1885 C C . PHE A 1 242 ? 2.206 10.523 2.338 1.00 98.88 242 PHE A C 1
ATOM 1887 O O . PHE A 1 242 ? 2.928 10.653 1.349 1.00 98.88 242 PHE A O 1
ATOM 1894 N N . GLU A 1 243 ? 2.609 10.842 3.565 1.00 98.25 243 GLU A N 1
ATOM 1895 C CA . GLU A 1 243 ? 3.98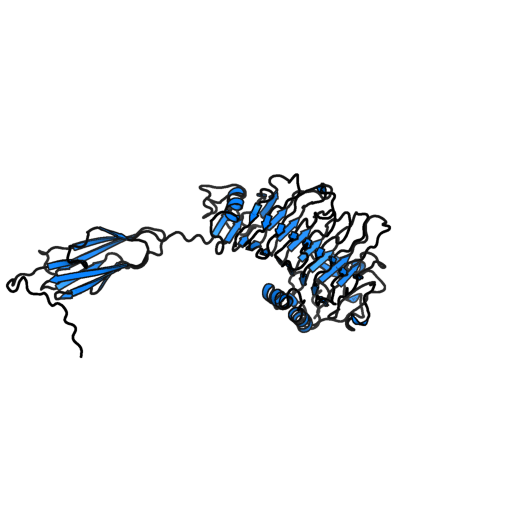0 11.216 3.893 1.00 98.25 243 GLU A CA 1
ATOM 1896 C C . GLU A 1 243 ? 4.516 10.371 5.049 1.00 98.25 243 GLU A C 1
ATOM 1898 O O . GLU A 1 243 ? 3.910 10.314 6.119 1.00 98.25 243 GLU A O 1
ATOM 1903 N N . ILE A 1 244 ? 5.671 9.740 4.834 1.00 98.69 244 ILE A N 1
ATOM 1904 C CA . ILE A 1 244 ? 6.328 8.833 5.779 1.00 98.69 244 ILE A CA 1
ATOM 1905 C C . ILE A 1 244 ? 7.626 9.471 6.276 1.00 98.69 244 ILE A C 1
ATOM 1907 O O . ILE A 1 244 ? 8.487 9.851 5.474 1.00 98.69 244 ILE A O 1
ATOM 1911 N N . ARG A 1 245 ? 7.728 9.668 7.598 1.00 96.56 245 ARG A N 1
ATOM 1912 C CA . ARG A 1 245 ? 8.710 10.591 8.205 1.00 96.56 245 ARG A CA 1
ATOM 1913 C C . ARG A 1 245 ? 9.597 9.991 9.282 1.00 96.56 245 ARG A C 1
ATOM 1915 O O . ARG A 1 245 ? 10.351 10.729 9.908 1.00 96.56 245 ARG A O 1
ATOM 1922 N N . HIS A 1 246 ? 9.472 8.700 9.557 1.00 98.19 246 HIS A N 1
ATOM 1923 C CA . HIS A 1 246 ? 10.203 8.079 10.649 1.00 98.19 246 HIS A CA 1
ATOM 1924 C C . HIS A 1 246 ? 10.594 6.647 10.320 1.00 98.19 246 HIS A C 1
ATOM 1926 O O . HIS A 1 246 ? 9.814 5.902 9.738 1.00 98.19 246 HIS A O 1
ATOM 1932 N N . LYS A 1 247 ? 11.775 6.220 10.772 1.00 97.25 247 LYS A N 1
ATOM 1933 C CA . LYS A 1 247 ? 12.310 4.871 10.515 1.00 97.25 247 LYS A CA 1
ATOM 1934 C C . LYS A 1 247 ? 11.415 3.716 10.966 1.00 97.25 247 LYS A C 1
ATOM 1936 O O . LYS A 1 247 ? 11.492 2.643 10.382 1.00 97.25 247 LYS A O 1
ATOM 1941 N N . THR A 1 248 ? 10.597 3.917 12.001 1.00 97.69 248 THR A N 1
ATOM 1942 C CA . THR A 1 248 ? 9.656 2.898 12.505 1.00 97.69 248 THR A CA 1
ATOM 1943 C C . THR A 1 248 ? 8.294 2.949 11.820 1.00 97.69 248 THR A C 1
ATOM 1945 O O . THR A 1 248 ? 7.442 2.120 12.120 1.00 97.69 248 THR A O 1
ATOM 1948 N N . ALA A 1 249 ? 8.077 3.907 10.917 1.00 98.69 249 ALA A N 1
ATOM 1949 C CA . ALA A 1 249 ? 6.819 4.046 10.214 1.00 98.69 249 ALA A CA 1
ATOM 1950 C C . ALA A 1 249 ? 6.713 3.048 9.051 1.00 98.69 249 ALA A C 1
ATOM 1952 O O . ALA A 1 249 ? 7.623 2.952 8.221 1.00 98.69 249 ALA A O 1
ATOM 1953 N N . LEU A 1 250 ? 5.577 2.357 8.963 1.00 98.75 250 LEU A N 1
ATOM 1954 C CA . LEU A 1 250 ? 5.249 1.419 7.896 1.00 98.75 250 LEU A CA 1
ATOM 1955 C C . LEU A 1 250 ? 3.819 1.650 7.390 1.00 98.75 250 LEU A C 1
ATOM 1957 O O . LEU A 1 250 ? 2.843 1.419 8.104 1.00 98.75 250 LEU A O 1
ATOM 1961 N N . LEU A 1 251 ? 3.702 2.075 6.132 1.00 98.88 251 LEU A N 1
ATOM 1962 C CA . LEU A 1 251 ? 2.428 2.152 5.415 1.00 98.88 251 LEU A CA 1
ATOM 1963 C C . LEU A 1 251 ? 2.196 0.872 4.610 1.00 98.88 251 LEU A C 1
ATOM 1965 O O . LEU A 1 251 ? 3.038 0.499 3.795 1.00 98.88 251 LEU A O 1
ATOM 1969 N N . GLN A 1 252 ? 1.043 0.233 4.778 1.00 98.81 252 GLN A N 1
ATOM 1970 C CA . GLN A 1 252 ? 0.639 -0.910 3.961 1.00 98.81 252 GLN A CA 1
ATOM 1971 C C . GLN A 1 252 ? -0.698 -0.610 3.290 1.00 98.81 252 GLN A C 1
ATOM 1973 O O . GLN A 1 252 ? -1.650 -0.206 3.955 1.00 98.81 252 GLN A O 1
ATOM 1978 N N . LEU A 1 253 ? -0.768 -0.799 1.975 1.00 98.94 253 LEU A N 1
ATOM 1979 C CA . LEU A 1 253 ? -1.987 -0.628 1.186 1.00 98.94 253 LEU A CA 1
ATOM 1980 C C . LEU A 1 253 ? -2.285 -1.930 0.442 1.00 98.94 253 LEU A C 1
ATOM 1982 O O . LEU A 1 253 ? -1.381 -2.523 -0.155 1.00 98.94 253 LEU A O 1
ATOM 1986 N N . THR A 1 254 ? -3.532 -2.393 0.494 1.00 98.31 254 THR A N 1
ATOM 1987 C CA . THR A 1 254 ? -3.987 -3.577 -0.244 1.00 98.31 254 THR A CA 1
ATOM 1988 C C . THR A 1 254 ? -5.312 -3.310 -0.933 1.00 98.31 254 THR A C 1
ATOM 1990 O O . THR A 1 254 ? -6.271 -2.964 -0.256 1.00 98.31 254 THR A O 1
ATOM 1993 N N . GLU A 1 255 ? -5.385 -3.510 -2.250 1.00 97.56 255 GLU A N 1
ATOM 1994 C CA . GLU A 1 255 ? -6.628 -3.284 -3.012 1.00 97.56 255 GLU A CA 1
ATOM 1995 C C . GLU A 1 255 ? -7.125 -1.839 -2.839 1.00 97.56 255 GLU A C 1
ATOM 1997 O O . GLU A 1 255 ? -8.285 -1.594 -2.546 1.00 97.56 255 GLU A O 1
ATOM 2002 N N . CYS A 1 256 ? -6.209 -0.873 -2.944 1.00 98.81 256 CYS A N 1
ATOM 2003 C CA . CYS A 1 256 ? -6.506 0.547 -2.762 1.00 98.81 256 CYS A CA 1
ATOM 2004 C C . CYS A 1 256 ? -6.190 1.343 -4.025 1.00 98.81 256 CYS A C 1
ATOM 2006 O O . CYS A 1 256 ? -5.270 0.997 -4.767 1.00 98.81 256 CYS A O 1
ATOM 2008 N N . ASP A 1 257 ? -6.853 2.485 -4.170 1.00 98.88 257 ASP A N 1
ATOM 2009 C CA . ASP A 1 257 ? -6.587 3.442 -5.242 1.00 98.88 257 ASP A CA 1
ATOM 2010 C C . ASP A 1 257 ? -6.070 4.760 -4.657 1.00 98.88 257 ASP A C 1
ATOM 2012 O O . ASP A 1 257 ? -6.541 5.214 -3.614 1.00 98.88 257 ASP A O 1
ATOM 2016 N N . ILE A 1 258 ? -5.093 5.386 -5.313 1.00 98.94 258 ILE A N 1
ATOM 2017 C CA . ILE A 1 258 ? -4.602 6.729 -4.984 1.00 98.94 258 ILE A CA 1
ATOM 2018 C C . ILE A 1 258 ? -4.710 7.605 -6.225 1.00 98.94 258 ILE A C 1
ATOM 2020 O O . ILE A 1 258 ? -3.986 7.395 -7.204 1.00 98.94 258 ILE A O 1
ATOM 2024 N N . GLN A 1 259 ? -5.565 8.621 -6.159 1.00 98.75 259 GLN A N 1
ATOM 2025 C CA . GLN A 1 259 ? -5.851 9.464 -7.310 1.00 98.75 259 GLN A CA 1
ATOM 2026 C C . GLN A 1 259 ? -6.057 10.935 -6.981 1.00 98.75 259 GLN A C 1
ATOM 2028 O O . GLN A 1 259 ? -6.352 11.309 -5.844 1.00 98.75 259 GLN A O 1
ATOM 2033 N N . HIS A 1 260 ? -5.918 11.774 -8.008 1.00 98.50 260 HIS A N 1
ATOM 2034 C CA . HIS A 1 260 ? -6.270 13.191 -7.954 1.00 98.50 260 HIS A CA 1
ATOM 2035 C C . HIS A 1 260 ? -5.536 13.977 -6.859 1.00 98.50 260 HIS A C 1
ATOM 2037 O O . HIS A 1 260 ? -6.077 14.940 -6.314 1.00 98.50 260 HIS A O 1
ATOM 2043 N N . PHE A 1 261 ? -4.301 13.598 -6.516 1.00 98.06 261 PHE A N 1
ATOM 2044 C CA . PHE A 1 261 ? -3.414 14.413 -5.684 1.00 98.06 261 PHE A CA 1
ATOM 2045 C C . PHE A 1 261 ? -2.531 15.310 -6.549 1.00 98.06 261 PHE A C 1
ATOM 2047 O O . PHE A 1 261 ? -2.047 14.902 -7.603 1.00 98.06 261 PHE A O 1
ATOM 2054 N N . SER A 1 262 ? -2.278 16.534 -6.087 1.00 95.44 262 SER A N 1
ATOM 2055 C CA . SER A 1 262 ? -1.429 17.497 -6.791 1.00 95.44 262 SER A CA 1
ATOM 2056 C C . SER A 1 262 ? -0.526 18.226 -5.805 1.00 95.44 262 SER A C 1
ATOM 2058 O O . SER A 1 262 ? -0.991 18.745 -4.790 1.00 95.44 262 SER A O 1
ATOM 2060 N N . VAL A 1 263 ? 0.769 18.291 -6.123 1.00 93.38 263 VAL A N 1
ATOM 2061 C CA . VAL A 1 263 ? 1.782 19.103 -5.405 1.00 93.38 263 VAL A CA 1
ATOM 2062 C C . VAL A 1 263 ? 2.417 20.173 -6.302 1.00 93.38 263 VAL A C 1
ATOM 2064 O O . VAL A 1 263 ? 3.477 20.731 -6.001 1.00 93.38 263 VAL A O 1
ATOM 2067 N N . ARG A 1 264 ? 1.746 20.478 -7.417 1.00 88.31 264 ARG A N 1
ATOM 2068 C CA . ARG A 1 264 ? 2.168 21.444 -8.436 1.00 88.31 264 ARG A CA 1
ATOM 2069 C C . ARG A 1 264 ? 2.297 22.875 -7.909 1.00 88.31 264 ARG A C 1
ATOM 2071 O O . ARG A 1 264 ? 3.142 23.625 -8.377 1.00 88.31 264 ARG A O 1
ATOM 2078 N N . GLY A 1 265 ? 1.503 23.264 -6.912 1.00 85.00 265 GLY A N 1
ATOM 2079 C CA . GLY A 1 265 ? 1.477 24.631 -6.384 1.00 85.00 265 GLY A CA 1
ATOM 2080 C C . GLY A 1 265 ? 2.755 25.074 -5.669 1.00 85.00 265 GLY A C 1
ATOM 2081 O O . GLY A 1 265 ? 2.886 26.242 -5.304 1.00 85.00 265 GLY A O 1
ATOM 2082 N N . THR A 1 266 ? 3.705 24.170 -5.446 1.00 74.62 266 THR A N 1
ATOM 2083 C CA . THR A 1 266 ? 4.944 24.483 -4.730 1.00 74.62 266 THR A CA 1
ATOM 2084 C C . THR A 1 266 ? 6.033 25.114 -5.596 1.00 74.62 266 THR A C 1
ATOM 2086 O O . THR A 1 266 ? 7.000 25.628 -5.029 1.00 74.62 266 THR A O 1
ATOM 2089 N N . ASP A 1 267 ? 5.900 25.048 -6.929 1.00 66.56 267 ASP A N 1
ATOM 2090 C CA . ASP A 1 267 ? 6.833 25.559 -7.948 1.00 66.56 267 ASP A CA 1
ATOM 2091 C C . ASP A 1 267 ? 8.334 25.286 -7.635 1.00 66.56 267 ASP A C 1
ATOM 2093 O O . ASP A 1 267 ? 9.221 26.019 -8.071 1.00 66.56 267 ASP A O 1
ATOM 2097 N N . SER A 1 268 ? 8.662 24.246 -6.849 1.00 66.19 268 SER A N 1
ATOM 2098 C CA . SER A 1 268 ? 10.030 24.003 -6.361 1.00 66.19 268 SER A CA 1
ATOM 2099 C C . SER A 1 268 ? 10.419 22.522 -6.268 1.00 66.19 268 SER A C 1
ATOM 2101 O O . SER A 1 268 ? 9.583 21.624 -6.196 1.00 66.19 268 SER A O 1
ATOM 2103 N N . GLY A 1 269 ? 11.741 22.312 -6.319 1.00 57.47 269 GLY A N 1
ATOM 2104 C CA . GLY A 1 269 ? 12.501 21.052 -6.357 1.00 57.47 269 GLY A CA 1
ATOM 2105 C C . GLY A 1 269 ? 12.036 19.919 -5.456 1.00 57.47 269 GLY A C 1
ATOM 2106 O O . GLY A 1 269 ? 12.019 18.743 -5.826 1.00 57.47 269 GLY A O 1
ATOM 2107 N N . ASP A 1 270 ? 11.754 20.291 -4.217 1.00 63.22 270 ASP A N 1
ATOM 2108 C CA . ASP A 1 270 ? 11.810 19.381 -3.075 1.00 63.22 270 ASP A CA 1
ATOM 2109 C C . ASP A 1 270 ? 10.428 18.866 -2.664 1.00 63.22 270 ASP A C 1
ATOM 2111 O O . ASP A 1 270 ? 10.269 18.166 -1.663 1.00 63.22 270 ASP A O 1
ATOM 2115 N N . HIS A 1 271 ? 9.420 19.166 -3.480 1.00 73.25 271 HIS A N 1
ATOM 2116 C CA . HIS A 1 271 ? 8.020 18.952 -3.170 1.00 73.25 271 HIS A CA 1
ATOM 2117 C C . HIS A 1 271 ? 7.360 18.050 -4.220 1.00 73.25 271 HIS A C 1
ATOM 2119 O O . HIS A 1 271 ? 6.610 18.485 -5.089 1.00 73.25 271 HIS A O 1
ATOM 2125 N N . SER A 1 272 ? 7.670 16.760 -4.110 1.00 89.31 272 SER A N 1
ATOM 2126 C CA . SER A 1 272 ? 7.213 15.692 -5.014 1.00 89.31 272 SER A CA 1
ATOM 2127 C C . SER A 1 272 ? 6.490 14.593 -4.239 1.00 89.31 272 SER A C 1
ATOM 2129 O O . SER A 1 272 ? 6.217 14.780 -3.049 1.00 89.31 272 SER A O 1
ATOM 2131 N N . GLY A 1 273 ? 6.187 13.457 -4.874 1.00 94.94 273 GLY A N 1
ATOM 2132 C CA . GLY A 1 273 ? 5.529 12.338 -4.203 1.00 94.94 273 GLY A CA 1
ATOM 2133 C C . GLY A 1 273 ? 4.056 12.617 -3.899 1.00 94.94 273 GLY A C 1
ATOM 2134 O O . GLY A 1 273 ? 3.654 12.534 -2.742 1.00 94.94 273 GLY A O 1
ATOM 2135 N N . ALA A 1 274 ? 3.273 13.021 -4.908 1.00 96.75 274 ALA A N 1
ATOM 2136 C CA . ALA A 1 274 ? 1.843 13.310 -4.744 1.00 96.75 274 ALA A CA 1
ATOM 2137 C C . ALA A 1 274 ? 1.066 12.112 -4.171 1.00 96.75 274 ALA A C 1
ATOM 2139 O O . ALA A 1 274 ? 0.216 12.295 -3.305 1.00 96.75 274 ALA A O 1
ATOM 2140 N N . ALA A 1 275 ? 1.396 10.888 -4.582 1.00 98.56 275 ALA A N 1
ATOM 2141 C CA . ALA A 1 275 ? 0.822 9.692 -3.982 1.00 98.56 275 ALA A CA 1
ATOM 2142 C C . ALA A 1 275 ? 1.538 9.351 -2.668 1.00 98.56 275 ALA A C 1
ATOM 2144 O O . ALA A 1 275 ? 0.923 9.313 -1.603 1.00 98.56 275 ALA A O 1
ATOM 2145 N N . ILE A 1 276 ? 2.855 9.131 -2.726 1.00 98.75 276 ILE A N 1
ATOM 2146 C CA . ILE A 1 276 ? 3.649 8.729 -1.559 1.00 98.75 276 ILE A CA 1
ATOM 2147 C C . ILE A 1 276 ? 4.966 9.498 -1.541 1.00 98.75 276 ILE A C 1
ATOM 2149 O O . ILE A 1 276 ? 5.751 9.441 -2.490 1.00 98.75 276 ILE A O 1
ATOM 2153 N N . PHE A 1 277 ? 5.239 10.164 -0.423 1.00 97.62 277 PHE A N 1
ATOM 2154 C CA . PHE A 1 277 ? 6.508 10.832 -0.154 1.00 97.62 277 PHE A CA 1
ATOM 2155 C C . PHE A 1 277 ? 7.165 10.241 1.095 1.00 97.62 277 PHE A C 1
ATOM 2157 O O . PHE A 1 277 ? 6.562 10.199 2.164 1.00 97.62 277 PHE A O 1
ATOM 2164 N N . VAL A 1 278 ? 8.413 9.792 0.979 1.00 97.81 278 VAL A N 1
ATOM 2165 C CA . VAL A 1 278 ? 9.152 9.157 2.080 1.00 97.81 278 VAL A CA 1
ATOM 2166 C C . VAL A 1 278 ? 10.415 9.950 2.365 1.00 97.81 278 VAL A C 1
ATOM 2168 O O . VAL A 1 278 ? 11.230 10.153 1.469 1.00 97.81 278 VAL A O 1
ATOM 2171 N N . THR A 1 279 ? 10.603 10.364 3.615 1.00 96.00 279 THR A N 1
ATOM 2172 C CA . THR A 1 279 ? 11.873 10.937 4.100 1.00 96.00 279 THR A CA 1
ATOM 2173 C C . THR A 1 279 ? 12.623 9.979 5.019 1.00 96.00 279 THR A C 1
ATOM 2175 O O . THR A 1 279 ? 13.853 10.016 5.064 1.00 96.00 279 THR A O 1
ATOM 2178 N N . GLU A 1 280 ? 11.891 9.101 5.705 1.00 96.94 280 GLU A N 1
ATOM 2179 C CA . GLU A 1 280 ? 12.401 7.978 6.488 1.00 96.94 280 GLU A CA 1
ATOM 2180 C C . GLU A 1 280 ? 11.246 6.997 6.762 1.00 96.94 280 GLU A C 1
ATOM 2182 O O . GLU A 1 280 ? 10.113 7.441 6.947 1.00 96.94 280 GLU A O 1
ATOM 2187 N N . GLY A 1 281 ? 11.509 5.689 6.792 1.00 98.12 281 GLY A N 1
ATOM 2188 C CA . GLY A 1 281 ? 10.487 4.644 6.960 1.00 98.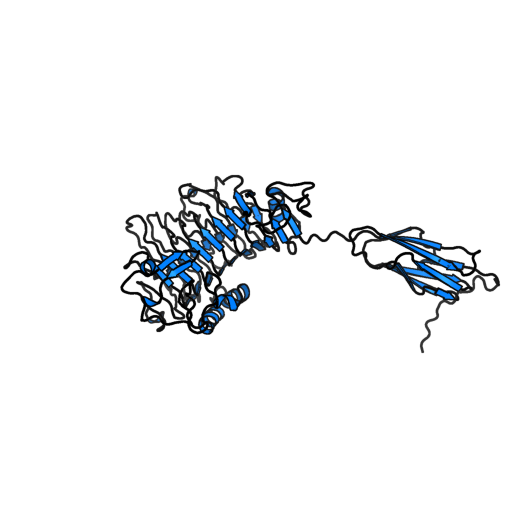12 281 GLY A CA 1
ATOM 2189 C C . GLY A 1 281 ? 10.161 3.903 5.664 1.00 98.12 281 GLY A C 1
ATOM 2190 O O . GLY A 1 281 ? 10.907 3.986 4.688 1.00 98.12 281 GLY A O 1
ATOM 2191 N N . ALA A 1 282 ? 9.067 3.143 5.653 1.00 98.56 282 ALA A N 1
ATOM 2192 C CA . ALA A 1 282 ? 8.791 2.208 4.567 1.00 98.56 282 ALA A CA 1
ATOM 2193 C C . ALA A 1 282 ? 7.328 2.153 4.125 1.00 98.56 282 ALA A C 1
ATOM 2195 O O . ALA A 1 282 ? 6.413 2.485 4.880 1.00 98.56 282 ALA A O 1
ATOM 2196 N N . PHE A 1 283 ? 7.114 1.670 2.900 1.00 98.88 283 PHE A N 1
ATOM 2197 C CA . PHE A 1 283 ? 5.786 1.328 2.400 1.00 98.88 283 PHE A CA 1
ATOM 2198 C C . PHE A 1 283 ? 5.745 -0.048 1.733 1.00 98.88 283 PHE A C 1
ATOM 2200 O O . PHE A 1 283 ? 6.754 -0.550 1.229 1.00 98.88 283 PHE A O 1
ATOM 2207 N N . ARG A 1 284 ? 4.546 -0.632 1.683 1.00 98.88 284 ARG A N 1
ATOM 2208 C CA . ARG A 1 284 ? 4.244 -1.891 0.998 1.00 98.88 284 ARG A CA 1
ATOM 2209 C C . ARG A 1 284 ? 2.909 -1.782 0.265 1.00 98.88 284 ARG A C 1
ATOM 2211 O O . ARG A 1 284 ? 1.892 -1.480 0.886 1.00 98.88 284 ARG A O 1
ATOM 2218 N N . LEU A 1 285 ? 2.917 -2.010 -1.044 1.00 98.94 285 LEU A N 1
ATOM 2219 C CA . LEU A 1 285 ? 1.755 -1.844 -1.920 1.00 98.94 285 LEU A CA 1
ATOM 2220 C C . LEU A 1 285 ? 1.412 -3.168 -2.593 1.00 98.94 285 LEU A C 1
ATOM 2222 O O . LEU A 1 285 ? 2.227 -3.687 -3.353 1.00 98.94 285 LEU A O 1
ATOM 2226 N N . ASN A 1 286 ? 0.219 -3.698 -2.345 1.00 98.44 286 ASN A N 1
ATOM 2227 C CA . ASN A 1 286 ? -0.260 -4.924 -2.975 1.00 98.44 286 ASN A CA 1
ATOM 2228 C C . ASN A 1 286 ? -1.588 -4.667 -3.693 1.00 98.44 286 ASN A C 1
ATOM 2230 O O . ASN A 1 286 ? -2.551 -4.302 -3.028 1.00 98.44 286 ASN A O 1
ATOM 2234 N N . LYS A 1 287 ? -1.674 -4.865 -5.013 1.00 97.44 287 LYS A N 1
ATOM 2235 C CA . LYS A 1 287 ? -2.907 -4.564 -5.775 1.00 97.44 287 LYS A CA 1
ATOM 2236 C C . LYS A 1 287 ? -3.342 -3.106 -5.604 1.00 97.44 287 LYS A C 1
ATOM 2238 O O . LYS A 1 287 ? -4.445 -2.834 -5.147 1.00 97.44 287 LYS A O 1
ATOM 2243 N N . VAL A 1 288 ? -2.436 -2.170 -5.871 1.00 98.69 288 VAL A N 1
ATOM 2244 C CA . VAL A 1 288 ? -2.696 -0.733 -5.690 1.00 98.69 288 VAL A CA 1
ATOM 2245 C C . VAL A 1 288 ? -2.649 -0.029 -7.034 1.00 98.69 288 VAL A C 1
ATOM 2247 O O . VAL A 1 288 ? -1.696 -0.238 -7.787 1.00 98.69 288 VAL A O 1
ATOM 2250 N N . ASN A 1 289 ? -3.628 0.833 -7.300 1.00 98.56 289 ASN A N 1
ATOM 2251 C CA . ASN A 1 289 ? -3.619 1.709 -8.467 1.00 98.56 289 ASN A CA 1
ATOM 2252 C C . ASN A 1 289 ? -3.220 3.129 -8.059 1.00 98.56 289 ASN A C 1
ATOM 2254 O O . ASN A 1 289 ? -3.704 3.669 -7.066 1.00 98.56 289 ASN A O 1
ATOM 2258 N N . ILE A 1 290 ? -2.317 3.742 -8.821 1.00 98.81 290 ILE A N 1
ATOM 2259 C CA . ILE A 1 290 ? -1.856 5.116 -8.613 1.00 98.81 290 ILE A CA 1
ATOM 2260 C C . ILE A 1 290 ? -2.028 5.866 -9.926 1.00 98.81 290 ILE A C 1
ATOM 2262 O O . ILE A 1 290 ? -1.229 5.697 -10.853 1.00 98.81 290 ILE A O 1
ATOM 2266 N N . THR A 1 291 ? -3.080 6.677 -10.006 1.00 97.88 291 THR A N 1
ATOM 2267 C CA . THR A 1 291 ? -3.540 7.268 -11.268 1.00 97.88 291 THR A CA 1
ATOM 2268 C C . THR A 1 291 ? -3.934 8.726 -11.142 1.00 97.88 291 THR A C 1
ATOM 2270 O O . THR A 1 291 ? -4.391 9.146 -10.085 1.00 97.88 291 THR A O 1
ATOM 2273 N N . HIS A 1 292 ? -3.796 9.512 -12.210 1.00 97.31 292 HIS A N 1
ATOM 2274 C CA . HIS A 1 292 ? -4.271 10.903 -12.250 1.00 97.31 292 HIS A CA 1
ATOM 2275 C C . HIS A 1 292 ? -3.698 11.797 -11.137 1.00 97.31 292 HIS A C 1
ATOM 2277 O O . HIS A 1 292 ? -4.362 12.709 -10.641 1.00 97.31 292 HIS A O 1
ATOM 2283 N N . ASN A 1 293 ? -2.465 11.528 -10.701 1.00 97.62 293 ASN A N 1
ATOM 2284 C CA . ASN A 1 293 ? -1.747 12.384 -9.762 1.00 97.62 293 ASN A CA 1
ATOM 2285 C C . ASN A 1 293 ? -0.768 13.289 -10.510 1.00 97.62 293 ASN A C 1
ATOM 2287 O O . ASN A 1 293 ? -0.197 12.912 -11.535 1.00 97.62 293 ASN A O 1
ATOM 2291 N N . VAL A 1 294 ? -0.533 14.478 -9.960 1.00 94.62 294 VAL A N 1
ATOM 2292 C CA . VAL A 1 294 ? 0.276 15.517 -10.599 1.00 94.62 294 VAL A CA 1
ATOM 2293 C C . VAL A 1 294 ? 1.411 15.956 -9.690 1.00 94.62 294 VAL A C 1
ATOM 2295 O O . VAL A 1 294 ? 1.218 16.379 -8.545 1.00 94.62 294 VAL A O 1
ATOM 2298 N N . VAL A 1 295 ? 2.626 15.906 -10.220 1.00 92.69 295 VAL A N 1
ATOM 2299 C CA . VAL A 1 295 ? 3.825 16.402 -9.545 1.00 92.69 295 VAL A CA 1
ATOM 2300 C C . VAL A 1 295 ? 4.530 17.435 -10.399 1.00 92.69 295 VAL A C 1
ATOM 2302 O O . VAL A 1 295 ? 4.598 17.327 -11.617 1.00 92.69 295 VAL A O 1
ATOM 2305 N N . HIS A 1 296 ? 5.154 18.417 -9.757 1.00 88.69 296 HIS A N 1
ATOM 2306 C CA . HIS A 1 296 ? 6.044 19.306 -10.492 1.00 88.69 296 HIS A CA 1
ATOM 2307 C C . HIS A 1 296 ? 7.294 18.543 -10.977 1.00 88.69 296 HIS A C 1
ATOM 2309 O O . HIS A 1 296 ? 7.715 18.717 -12.109 1.00 88.69 296 HIS A O 1
ATOM 2315 N N . GLN A 1 297 ? 7.867 17.648 -10.162 1.00 88.69 297 GLN A N 1
ATOM 2316 C CA . GLN A 1 297 ? 9.079 16.868 -10.478 1.00 88.69 297 GLN A CA 1
ATOM 2317 C C . GLN A 1 297 ? 9.194 15.612 -9.604 1.00 88.69 297 GLN A C 1
ATOM 2319 O O . GLN A 1 297 ? 8.375 15.460 -8.705 1.00 88.69 297 GLN A O 1
ATOM 2324 N N . ARG A 1 298 ? 10.213 14.758 -9.790 1.00 90.56 298 ARG A N 1
ATOM 2325 C CA . ARG A 1 298 ? 10.607 13.651 -8.875 1.00 90.56 298 ARG A CA 1
ATOM 2326 C C . ARG A 1 298 ? 9.513 12.649 -8.507 1.00 90.56 298 ARG A C 1
ATOM 2328 O O . ARG A 1 298 ? 9.450 12.231 -7.357 1.00 90.56 298 ARG A O 1
ATOM 2335 N N . GLY A 1 299 ? 8.740 12.207 -9.497 1.00 93.19 299 GLY A N 1
ATOM 2336 C CA . GLY A 1 299 ? 7.829 11.065 -9.392 1.00 93.19 299 GLY A CA 1
ATOM 2337 C C . GLY A 1 299 ? 6.594 11.288 -8.512 1.00 93.19 299 GLY A C 1
ATOM 2338 O O . GLY A 1 299 ? 6.640 11.988 -7.496 1.00 93.19 299 GLY A O 1
ATOM 2339 N N . VAL A 1 300 ? 5.477 10.644 -8.859 1.00 97.06 300 VAL A N 1
ATOM 2340 C CA . VAL A 1 300 ? 4.297 10.565 -7.972 1.00 97.06 300 VAL A CA 1
ATOM 2341 C C . VAL A 1 300 ? 4.551 9.713 -6.730 1.00 97.06 300 VAL A C 1
ATOM 2343 O O . VAL A 1 300 ? 3.935 9.951 -5.691 1.00 97.06 300 VAL A O 1
ATOM 2346 N N . ILE A 1 301 ? 5.514 8.793 -6.804 1.00 98.19 301 ILE A N 1
ATOM 2347 C CA . ILE A 1 301 ? 6.125 8.126 -5.653 1.00 98.19 301 ILE A CA 1
ATOM 2348 C C . ILE A 1 301 ? 7.563 8.618 -5.528 1.00 98.19 301 ILE A C 1
ATOM 2350 O O . ILE A 1 301 ? 8.358 8.463 -6.459 1.00 98.19 301 ILE A O 1
ATOM 2354 N N . TYR A 1 302 ? 7.911 9.170 -4.367 1.00 96.69 302 TYR A N 1
ATOM 2355 C CA . TYR A 1 302 ? 9.253 9.678 -4.109 1.00 96.69 302 TYR A CA 1
ATOM 2356 C C . TYR A 1 302 ? 9.829 9.150 -2.795 1.00 96.69 302 TYR A C 1
ATOM 2358 O O . TYR A 1 302 ? 9.408 9.551 -1.709 1.00 96.69 302 TYR A O 1
ATOM 2366 N N . LEU A 1 303 ? 10.855 8.299 -2.895 1.00 96.44 303 LEU A N 1
ATOM 2367 C CA . LEU A 1 303 ? 11.695 7.925 -1.758 1.00 96.44 303 LEU A CA 1
ATOM 2368 C C . LEU A 1 303 ? 12.848 8.925 -1.639 1.00 96.44 303 LEU A C 1
ATOM 2370 O O . LEU A 1 303 ? 13.949 8.685 -2.141 1.00 96.44 303 LEU A O 1
ATOM 2374 N N . ASN A 1 304 ? 12.589 10.050 -0.975 1.00 94.56 304 ASN A N 1
ATOM 2375 C CA . ASN A 1 304 ? 13.565 11.095 -0.670 1.00 94.56 304 ASN A CA 1
ATOM 2376 C C . ASN A 1 304 ? 14.356 10.787 0.611 1.00 94.56 304 ASN A C 1
ATOM 2378 O O . ASN A 1 304 ? 14.394 11.572 1.563 1.00 94.56 304 ASN A O 1
ATOM 2382 N N . VAL A 1 305 ? 14.960 9.605 0.644 1.00 93.81 305 VAL A N 1
ATOM 2383 C CA . VAL A 1 305 ? 15.687 9.110 1.809 1.00 93.81 305 VAL A CA 1
ATOM 2384 C C . VAL A 1 305 ? 17.183 9.239 1.523 1.00 93.81 305 VAL A C 1
ATOM 2386 O O . VAL A 1 305 ? 17.749 8.477 0.746 1.00 93.81 305 VAL A O 1
ATOM 2389 N N . ASP A 1 306 ? 17.818 10.252 2.110 1.00 87.19 306 ASP A N 1
ATOM 2390 C CA . ASP A 1 306 ? 19.245 10.541 1.891 1.00 87.19 306 ASP A CA 1
ATOM 2391 C C . ASP A 1 306 ? 20.140 9.957 2.993 1.00 87.19 306 ASP A C 1
ATOM 2393 O O . ASP A 1 306 ? 19.720 9.833 4.148 1.00 87.19 306 ASP A O 1
ATOM 2397 N N . GLY A 1 307 ? 21.404 9.694 2.645 1.00 86.44 307 GLY A N 1
ATOM 2398 C CA . GLY A 1 307 ? 22.445 9.259 3.580 1.00 86.44 307 GLY A CA 1
ATOM 2399 C C . GLY A 1 307 ? 22.133 7.910 4.226 1.00 86.44 307 GLY A C 1
ATOM 2400 O O . GLY A 1 307 ? 21.628 6.996 3.570 1.00 86.44 307 GLY A O 1
ATOM 2401 N N . ASP A 1 308 ? 22.401 7.803 5.524 1.00 87.62 308 ASP A N 1
ATOM 2402 C CA . ASP A 1 308 ? 22.221 6.569 6.300 1.00 87.62 308 ASP A CA 1
ATOM 2403 C C . ASP A 1 308 ? 20.788 6.390 6.832 1.00 87.62 308 ASP A C 1
ATOM 2405 O O . ASP A 1 308 ? 20.521 5.478 7.614 1.00 87.62 308 ASP A O 1
ATOM 2409 N N . ARG A 1 309 ? 19.844 7.251 6.419 1.00 93.88 309 ARG A N 1
ATOM 2410 C CA . ARG A 1 309 ? 18.439 7.138 6.828 1.00 93.88 309 ARG A CA 1
ATOM 2411 C C . ARG A 1 309 ? 17.820 5.839 6.328 1.00 93.88 309 ARG A C 1
ATOM 2413 O O . ARG A 1 309 ? 18.092 5.379 5.213 1.00 93.88 309 ARG A O 1
ATOM 2420 N N . TYR A 1 310 ? 16.954 5.274 7.164 1.00 94.38 310 TYR A N 1
ATOM 2421 C CA . TYR A 1 310 ? 16.252 4.038 6.858 1.00 94.38 310 TYR A CA 1
ATOM 2422 C C . TYR A 1 310 ? 15.094 4.293 5.898 1.00 94.38 310 TYR A C 1
ATOM 2424 O O . TYR A 1 310 ? 14.264 5.171 6.134 1.00 94.38 310 TYR A O 1
ATOM 2432 N N . GLY A 1 311 ? 14.993 3.482 4.851 1.00 96.19 311 GLY A N 1
ATOM 2433 C CA . GLY A 1 311 ? 13.757 3.397 4.096 1.00 96.19 311 GLY A CA 1
ATOM 2434 C C . GLY A 1 311 ? 13.806 2.439 2.922 1.00 96.19 311 GLY A C 1
ATOM 2435 O O . GLY A 1 311 ? 14.868 2.189 2.350 1.00 96.19 311 GLY A O 1
ATOM 2436 N N . TYR A 1 312 ? 12.638 1.901 2.590 1.00 98.12 312 TYR A N 1
ATOM 2437 C CA . TYR A 1 312 ? 12.440 1.006 1.458 1.00 98.12 312 TYR A CA 1
ATOM 2438 C C . TYR A 1 312 ? 10.989 1.051 0.964 1.00 98.12 312 TYR A C 1
ATOM 2440 O O . TYR A 1 312 ? 10.086 1.495 1.675 1.00 98.12 312 TYR A O 1
ATOM 2448 N N . GLY A 1 313 ? 10.766 0.565 -0.252 1.00 98.69 313 GLY A N 1
ATOM 2449 C CA . GLY A 1 313 ? 9.434 0.348 -0.805 1.00 98.69 313 GLY A CA 1
ATOM 2450 C C . GLY A 1 313 ? 9.291 -1.056 -1.373 1.00 98.69 313 GLY A C 1
ATOM 2451 O O . GLY A 1 313 ? 10.193 -1.526 -2.065 1.00 98.69 313 GLY A O 1
ATOM 2452 N N . PHE A 1 314 ? 8.158 -1.706 -1.116 1.00 98.94 314 PHE A N 1
ATOM 2453 C CA . PHE A 1 314 ? 7.777 -2.959 -1.769 1.00 98.94 314 PHE A CA 1
ATOM 2454 C C . PHE A 1 314 ? 6.506 -2.783 -2.592 1.00 98.94 314 PHE A C 1
ATOM 2456 O O . PHE A 1 314 ? 5.555 -2.140 -2.144 1.00 98.94 314 PHE A O 1
ATOM 2463 N N . MET A 1 315 ? 6.485 -3.371 -3.786 1.00 98.88 315 MET A N 1
ATOM 2464 C CA . MET A 1 315 ? 5.345 -3.323 -4.696 1.00 98.88 315 MET A CA 1
ATOM 2465 C C . MET A 1 315 ? 5.080 -4.699 -5.299 1.00 98.88 315 MET A C 1
ATOM 2467 O O . MET A 1 315 ? 5.972 -5.305 -5.893 1.00 98.88 315 MET A O 1
ATOM 2471 N N . ASN A 1 316 ? 3.838 -5.152 -5.178 1.00 98.44 316 ASN A N 1
ATOM 2472 C CA . ASN A 1 316 ? 3.325 -6.348 -5.821 1.00 98.44 316 ASN A CA 1
ATOM 2473 C C . ASN A 1 316 ? 2.027 -6.023 -6.537 1.00 98.44 316 ASN A C 1
ATOM 2475 O O . ASN A 1 316 ? 1.103 -5.515 -5.903 1.00 98.44 316 ASN A O 1
ATOM 2479 N N . ASN A 1 317 ? 1.927 -6.367 -7.816 1.00 96.94 317 ASN A N 1
ATOM 2480 C CA . ASN A 1 317 ? 0.699 -6.134 -8.566 1.00 96.94 317 ASN A CA 1
ATOM 2481 C C . ASN A 1 317 ? 0.231 -4.667 -8.453 1.00 96.94 317 ASN A C 1
ATOM 2483 O O . ASN A 1 317 ? -0.832 -4.370 -7.925 1.00 96.94 317 ASN A O 1
ATOM 2487 N N . VAL A 1 318 ? 1.098 -3.729 -8.823 1.00 98.38 318 VAL A N 1
ATOM 2488 C CA . VAL A 1 318 ? 0.809 -2.291 -8.723 1.00 98.38 318 VAL A CA 1
ATOM 2489 C C . VAL A 1 318 ? 0.665 -1.720 -10.121 1.00 98.38 318 VAL A C 1
ATOM 2491 O O . VAL A 1 318 ? 1.474 -2.019 -11.000 1.00 98.38 318 VAL A O 1
ATOM 2494 N N . LEU A 1 319 ? -0.331 -0.862 -10.303 1.00 98.06 319 LEU A N 1
ATOM 2495 C CA . LEU A 1 319 ? -0.500 -0.046 -11.493 1.00 98.06 319 LEU A CA 1
ATOM 2496 C C . LEU A 1 319 ? -0.099 1.397 -11.184 1.00 98.06 319 LEU A C 1
ATOM 2498 O O . LEU A 1 319 ? -0.591 1.995 -10.229 1.00 98.06 319 LEU A O 1
ATOM 2502 N N . ILE A 1 320 ? 0.748 1.980 -12.029 1.00 98.44 320 ILE A N 1
ATOM 2503 C CA . ILE A 1 320 ? 1.039 3.415 -12.016 1.00 98.44 320 ILE A CA 1
ATOM 2504 C C . ILE A 1 320 ? 0.798 3.951 -13.423 1.00 98.44 320 ILE A C 1
ATOM 2506 O O . ILE A 1 320 ? 1.620 3.734 -14.318 1.00 98.44 320 ILE A O 1
ATOM 2510 N N . ALA A 1 321 ? -0.326 4.629 -13.634 1.00 96.38 321 ALA A N 1
ATOM 2511 C CA . ALA A 1 321 ? -0.723 5.082 -14.962 1.00 96.38 321 ALA A CA 1
ATOM 2512 C C . ALA A 1 321 ? -1.364 6.460 -14.965 1.00 96.38 321 ALA A C 1
ATOM 2514 O O . ALA A 1 321 ? -1.848 6.912 -13.939 1.00 96.38 321 ALA A O 1
ATOM 2515 N N . ASP A 1 322 ? -1.342 7.131 -16.113 1.00 94.88 322 ASP A N 1
ATOM 2516 C CA . ASP A 1 322 ? -2.072 8.386 -16.322 1.00 94.88 322 ASP A CA 1
ATOM 2517 C C . ASP A 1 322 ? -1.705 9.475 -15.292 1.00 94.88 322 ASP A C 1
ATOM 2519 O O . ASP A 1 322 ? -2.536 10.271 -14.869 1.00 94.88 322 ASP A O 1
ATOM 2523 N N . ASN A 1 323 ? -0.448 9.493 -14.831 1.00 95.88 323 ASN A N 1
ATOM 2524 C CA . ASN A 1 323 ? 0.074 10.547 -13.962 1.00 95.88 323 ASN A CA 1
ATOM 2525 C C . ASN A 1 323 ? 0.883 11.568 -14.763 1.00 95.88 323 ASN A C 1
ATOM 2527 O O . ASN A 1 323 ? 1.503 11.232 -15.776 1.00 95.88 323 ASN A O 1
ATOM 2531 N N . ILE A 1 324 ? 0.951 12.796 -14.250 1.00 93.12 324 ILE A N 1
ATOM 2532 C CA . ILE A 1 324 ? 1.598 13.922 -14.928 1.00 93.12 324 ILE A CA 1
ATOM 2533 C C . ILE A 1 324 ? 2.783 14.439 -14.110 1.00 93.12 324 ILE A C 1
ATOM 2535 O O . ILE A 1 324 ? 2.696 14.651 -12.896 1.00 93.12 324 ILE A O 1
ATOM 2539 N N . SER A 1 325 ? 3.896 14.689 -14.800 1.00 90.50 325 SER A N 1
ATOM 2540 C CA . SER A 1 325 ? 5.027 15.461 -14.289 1.00 90.50 325 SER A CA 1
ATOM 2541 C C . SER A 1 325 ? 5.329 16.665 -15.179 1.00 90.50 325 SER A C 1
ATOM 2543 O O . SER A 1 325 ? 5.229 16.575 -16.396 1.00 90.50 325 SER A O 1
ATOM 2545 N N . GLU A 1 326 ? 5.749 17.786 -14.595 1.00 87.19 326 GLU A N 1
ATOM 2546 C CA . GLU A 1 326 ? 5.984 19.040 -15.336 1.00 87.19 326 GLU A CA 1
ATOM 2547 C C . GLU A 1 326 ? 7.451 19.452 -15.450 1.00 87.19 326 GLU A C 1
ATOM 2549 O O . GLU A 1 326 ? 7.779 20.552 -15.905 1.00 87.19 326 GLU A O 1
ATOM 2554 N N . SER A 1 327 ? 8.365 18.628 -14.952 1.00 85.69 327 SER A N 1
ATOM 2555 C CA . SER A 1 327 ? 9.748 19.049 -14.785 1.00 85.69 327 SER A CA 1
ATOM 2556 C C . SER A 1 327 ? 10.658 17.837 -14.566 1.00 85.69 327 SER A C 1
ATOM 2558 O O . SER A 1 327 ? 10.470 16.779 -15.167 1.00 85.69 327 SER A O 1
ATOM 2560 N N . TRP A 1 328 ? 11.709 18.014 -13.768 1.00 85.69 328 TRP A N 1
ATOM 2561 C CA . TRP A 1 328 ? 12.883 17.158 -13.784 1.00 85.69 328 TRP A CA 1
ATOM 2562 C C . TRP A 1 328 ? 12.694 15.844 -13.023 1.00 85.69 328 TRP A C 1
ATOM 2564 O O . TRP A 1 328 ? 12.087 15.776 -11.961 1.00 85.69 328 TRP A O 1
ATOM 2574 N N . TRP A 1 329 ? 13.366 14.822 -13.536 1.00 85.44 329 TRP A N 1
ATOM 2575 C CA . TRP A 1 329 ? 13.639 13.522 -12.929 1.00 85.44 329 TRP A CA 1
ATOM 2576 C C . TRP A 1 329 ? 12.411 12.715 -12.528 1.00 85.44 329 TRP A C 1
ATOM 2578 O O . TRP A 1 329 ? 11.819 13.001 -11.506 1.00 85.44 329 TRP A O 1
ATOM 2588 N N . GLY A 1 330 ? 12.137 11.595 -13.197 1.00 78.25 330 GLY A N 1
ATOM 2589 C CA . GLY A 1 330 ? 11.121 10.646 -12.727 1.00 78.25 330 GLY A CA 1
ATOM 2590 C C . GLY A 1 330 ? 9.687 11.148 -12.927 1.00 78.25 330 GLY A C 1
ATOM 2591 O O . GLY A 1 330 ? 9.284 12.137 -12.321 1.00 78.25 330 GLY A O 1
ATOM 2592 N N . VAL A 1 331 ? 8.891 10.438 -13.723 1.00 89.56 331 VAL A N 1
ATOM 2593 C CA . VAL A 1 331 ? 7.451 10.723 -13.858 1.00 89.56 331 VAL A CA 1
ATOM 2594 C C . VAL A 1 331 ? 6.645 9.882 -12.869 1.00 89.56 331 VAL A C 1
ATOM 2596 O O . VAL A 1 331 ? 5.890 10.414 -12.060 1.00 89.56 331 VAL A O 1
ATOM 2599 N N . ALA A 1 332 ? 6.863 8.567 -12.870 1.00 96.31 332 ALA A N 1
ATOM 2600 C CA . ALA A 1 332 ? 6.155 7.641 -11.993 1.00 96.31 332 ALA A CA 1
ATOM 2601 C C . ALA A 1 332 ? 6.863 7.520 -10.638 1.00 96.31 332 ALA A C 1
ATOM 2603 O O . ALA A 1 332 ? 6.276 7.761 -9.582 1.00 96.31 332 ALA A O 1
ATOM 2604 N N . ILE A 1 333 ? 8.153 7.183 -10.672 1.00 97.62 333 ILE A N 1
ATOM 2605 C CA . ILE A 1 333 ? 8.920 6.841 -9.474 1.00 97.62 333 ILE A CA 1
ATOM 2606 C C . ILE A 1 333 ? 10.248 7.587 -9.474 1.00 97.62 333 ILE A C 1
ATOM 2608 O O . ILE A 1 333 ? 11.003 7.550 -10.449 1.00 97.62 333 ILE A O 1
ATOM 2612 N N . HIS A 1 334 ? 10.566 8.197 -8.337 1.00 96.00 334 HIS A N 1
ATOM 2613 C CA . HIS A 1 334 ? 11.921 8.607 -8.006 1.00 96.00 334 HIS A CA 1
ATOM 2614 C C . HIS A 1 334 ? 12.361 7.910 -6.713 1.00 96.00 334 HIS A C 1
ATOM 2616 O O . HIS A 1 334 ? 11.724 8.071 -5.674 1.00 96.00 334 HIS A O 1
ATOM 2622 N N . ALA A 1 335 ? 13.452 7.143 -6.736 1.00 95.31 335 ALA A N 1
ATOM 2623 C CA . ALA A 1 335 ? 13.901 6.405 -5.555 1.00 95.31 335 ALA A CA 1
ATOM 2624 C C . ALA A 1 335 ? 15.392 6.599 -5.259 1.00 95.31 335 ALA A C 1
ATOM 2626 O O . ALA A 1 335 ? 16.263 6.149 -6.001 1.00 95.31 335 ALA A O 1
ATOM 2627 N N . LYS A 1 336 ? 15.696 7.247 -4.129 1.00 93.25 336 LYS A N 1
ATOM 2628 C CA . LYS A 1 336 ? 17.069 7.367 -3.608 1.00 93.25 336 LYS A CA 1
ATOM 2629 C C . LYS A 1 336 ? 17.462 6.226 -2.664 1.00 93.25 336 LYS A C 1
ATOM 2631 O O . LYS A 1 336 ? 18.633 6.088 -2.320 1.00 93.25 336 LYS A O 1
ATOM 2636 N N . LYS A 1 337 ? 16.490 5.403 -2.261 1.00 94.88 337 LYS A N 1
ATOM 2637 C CA . LYS A 1 337 ? 16.659 4.194 -1.443 1.00 94.88 337 LYS A CA 1
ATOM 2638 C C . LYS A 1 337 ? 15.973 2.996 -2.075 1.00 94.88 337 LYS A C 1
ATOM 2640 O O . LYS A 1 337 ? 15.453 3.090 -3.183 1.00 94.88 337 LYS A O 1
ATOM 2645 N N . ALA A 1 338 ? 16.063 1.867 -1.385 1.00 95.88 338 ALA A N 1
ATOM 2646 C CA . ALA A 1 338 ? 15.789 0.574 -1.960 1.00 95.88 338 ALA A CA 1
ATOM 2647 C C . ALA A 1 338 ? 14.312 0.378 -2.342 1.00 95.88 338 ALA A C 1
ATOM 2649 O O . ALA A 1 338 ? 13.408 0.745 -1.591 1.00 95.88 338 ALA A O 1
ATOM 2650 N N . LEU A 1 339 ? 14.079 -0.220 -3.507 1.00 97.94 339 LEU A N 1
ATOM 2651 C CA . LEU A 1 339 ? 12.755 -0.493 -4.050 1.00 97.94 339 LEU A CA 1
ATOM 2652 C C . LEU A 1 339 ? 12.723 -1.897 -4.668 1.00 97.94 339 LEU A C 1
ATOM 2654 O O . LEU A 1 339 ? 13.537 -2.211 -5.538 1.00 97.94 339 LEU A O 1
ATOM 2658 N N . CYS A 1 340 ? 11.767 -2.725 -4.248 1.00 98.88 340 CYS A N 1
ATOM 2659 C CA . CYS A 1 340 ? 11.519 -4.043 -4.833 1.00 98.88 340 CYS A CA 1
ATOM 2660 C C . CYS A 1 340 ? 10.136 -4.086 -5.490 1.00 98.88 340 CYS A C 1
ATOM 2662 O O . CYS A 1 340 ? 9.145 -3.671 -4.887 1.00 98.88 340 CYS A O 1
ATOM 2664 N N . MET A 1 341 ? 10.077 -4.586 -6.722 1.00 98.75 341 MET A N 1
ATOM 2665 C CA . MET A 1 341 ? 8.877 -4.623 -7.553 1.00 98.75 341 MET A CA 1
ATOM 2666 C C . MET A 1 341 ? 8.686 -6.009 -8.168 1.00 98.75 341 MET A C 1
ATOM 2668 O O . MET A 1 341 ? 9.622 -6.580 -8.729 1.00 98.75 341 MET A O 1
ATOM 2672 N N . ASN A 1 342 ? 7.461 -6.525 -8.082 1.00 98.62 342 ASN A N 1
ATOM 2673 C CA . ASN A 1 342 ? 7.002 -7.733 -8.757 1.00 98.62 342 ASN A CA 1
ATOM 2674 C C . ASN A 1 342 ? 5.627 -7.472 -9.386 1.00 98.62 342 ASN A C 1
ATOM 2676 O O . ASN A 1 342 ? 4.754 -6.896 -8.737 1.00 98.62 342 ASN A O 1
ATOM 2680 N N . ASN A 1 343 ? 5.411 -7.904 -10.631 1.00 97.12 343 ASN A N 1
ATOM 2681 C CA . ASN A 1 343 ? 4.119 -7.753 -11.316 1.00 97.12 343 ASN A CA 1
ATOM 2682 C C . ASN A 1 343 ? 3.624 -6.296 -11.398 1.00 97.12 343 ASN A C 1
ATOM 2684 O O . ASN A 1 343 ? 2.432 -6.037 -11.288 1.00 97.12 343 ASN A O 1
ATOM 2688 N N . VAL A 1 344 ? 4.524 -5.325 -11.570 1.00 98.31 344 VAL A N 1
ATOM 2689 C CA . VAL A 1 344 ? 4.152 -3.903 -11.650 1.00 98.31 344 VAL A CA 1
ATOM 2690 C C . VAL A 1 344 ? 3.938 -3.489 -13.108 1.00 98.31 344 VAL A C 1
ATOM 2692 O O . VAL A 1 344 ? 4.730 -3.848 -13.979 1.00 98.31 344 VAL A O 1
ATOM 2695 N N . THR A 1 345 ? 2.888 -2.713 -13.385 1.00 97.88 345 THR A N 1
ATOM 2696 C CA . THR A 1 345 ? 2.656 -2.070 -14.688 1.00 97.88 345 THR A CA 1
ATOM 2697 C C . THR A 1 345 ? 2.787 -0.558 -14.545 1.00 97.88 345 THR A C 1
ATOM 2699 O O . THR A 1 345 ? 2.089 0.058 -13.744 1.00 97.88 345 THR A O 1
ATOM 2702 N N . ILE A 1 346 ? 3.661 0.053 -15.345 1.00 97.50 346 ILE A N 1
ATOM 2703 C CA . ILE A 1 346 ? 3.830 1.504 -15.421 1.00 97.50 346 ILE A CA 1
ATOM 2704 C C . ILE A 1 346 ? 3.694 1.940 -16.877 1.00 97.50 346 ILE A C 1
ATOM 2706 O O . ILE A 1 346 ? 4.530 1.603 -17.713 1.00 97.50 346 ILE A O 1
ATOM 2710 N N . CYS A 1 347 ? 2.649 2.691 -17.199 1.00 93.56 347 CYS A N 1
ATOM 2711 C CA . CYS A 1 347 ? 2.357 3.124 -18.566 1.00 93.56 347 CYS A CA 1
ATOM 2712 C C . CYS A 1 347 ? 1.616 4.454 -18.559 1.00 93.56 347 CYS A C 1
ATOM 2714 O O . CYS A 1 347 ? 1.103 4.863 -17.532 1.00 93.56 347 CYS A O 1
ATOM 2716 N N . ASN A 1 348 ? 1.551 5.137 -19.695 1.00 92.06 348 ASN A N 1
ATOM 2717 C CA . ASN A 1 348 ? 0.767 6.365 -19.838 1.00 92.06 348 ASN A CA 1
ATOM 2718 C C . ASN A 1 348 ? 1.084 7.490 -18.838 1.00 92.06 348 ASN A C 1
ATOM 2720 O O . ASN A 1 348 ? 0.240 8.329 -18.560 1.00 92.06 348 ASN A O 1
ATOM 2724 N N . ASN A 1 349 ? 2.294 7.520 -18.281 1.00 92.88 349 ASN A N 1
ATOM 2725 C CA . ASN A 1 349 ? 2.705 8.614 -17.409 1.00 92.88 349 ASN A CA 1
ATOM 2726 C C . ASN A 1 349 ? 3.408 9.671 -18.258 1.00 92.88 349 ASN A C 1
ATOM 2728 O O . ASN A 1 349 ? 4.460 9.391 -18.841 1.00 92.88 349 ASN A O 1
ATOM 2732 N N . THR A 1 350 ? 2.841 10.870 -18.307 1.00 90.31 350 THR A N 1
ATOM 2733 C CA . THR A 1 350 ? 3.263 11.937 -19.212 1.00 90.31 350 THR A CA 1
ATOM 2734 C C . THR A 1 350 ? 4.186 12.929 -18.508 1.00 90.31 350 THR A C 1
ATOM 2736 O O . THR A 1 350 ? 3.945 13.340 -17.371 1.00 90.31 350 THR A O 1
ATOM 2739 N N . ASN A 1 351 ? 5.249 13.348 -19.198 1.00 88.88 351 ASN A N 1
ATOM 2740 C CA . ASN A 1 351 ? 5.989 14.552 -18.835 1.00 88.88 351 ASN A CA 1
ATOM 2741 C C . ASN A 1 351 ? 5.555 15.702 -19.758 1.00 88.88 351 ASN A C 1
ATOM 2743 O O . ASN A 1 351 ? 5.795 15.652 -20.963 1.00 88.88 351 ASN A O 1
ATOM 2747 N N . GLU A 1 352 ? 4.910 16.721 -19.195 1.00 87.44 352 GLU A N 1
ATOM 2748 C CA . GLU A 1 352 ? 4.490 17.946 -19.900 1.00 87.44 352 GLU A CA 1
ATOM 2749 C C . GLU A 1 352 ? 5.540 19.067 -19.798 1.00 87.44 352 GLU A C 1
ATOM 2751 O O . GLU A 1 352 ? 5.359 20.183 -20.284 1.00 87.44 352 GLU A O 1
ATOM 2756 N N . GLY A 1 353 ? 6.641 18.775 -19.113 1.00 77.75 353 GLY A N 1
ATOM 2757 C CA . GLY A 1 353 ? 7.658 19.717 -18.708 1.00 77.75 353 GLY A CA 1
ATOM 2758 C C . GLY A 1 353 ? 8.808 19.911 -19.670 1.00 77.75 353 GLY A C 1
ATOM 2759 O O . GLY A 1 353 ? 9.097 19.096 -20.542 1.00 77.75 353 GLY A O 1
ATOM 2760 N N . ASN A 1 354 ? 9.569 20.974 -19.411 1.00 75.50 354 ASN A N 1
ATOM 2761 C CA . ASN A 1 354 ? 10.871 21.181 -20.032 1.00 75.50 354 ASN A CA 1
ATOM 2762 C C . ASN A 1 354 ? 11.978 20.764 -19.049 1.00 75.50 354 ASN A C 1
ATOM 2764 O O . ASN A 1 354 ? 12.439 21.563 -18.229 1.00 75.50 354 ASN A O 1
ATOM 2768 N N . GLY A 1 355 ? 12.385 19.496 -19.097 1.00 81.44 355 GLY A N 1
ATOM 2769 C CA . GLY A 1 355 ? 13.433 18.971 -18.229 1.00 81.44 355 GLY A CA 1
ATOM 2770 C C . GLY A 1 355 ? 13.839 17.540 -18.555 1.00 81.44 355 GLY A C 1
ATOM 2771 O O . GLY A 1 355 ? 13.116 16.790 -19.210 1.00 81.44 355 GLY A O 1
ATOM 2772 N N . ASN A 1 356 ? 15.017 17.160 -18.066 1.00 86.75 356 ASN A N 1
ATOM 2773 C CA . ASN A 1 356 ? 15.481 15.782 -18.133 1.00 86.75 356 ASN A CA 1
ATOM 2774 C C . ASN A 1 356 ? 14.533 14.862 -17.354 1.00 86.75 356 ASN A C 1
ATOM 2776 O O . ASN A 1 356 ? 14.232 15.142 -16.192 1.00 86.75 356 ASN A O 1
ATOM 2780 N N . HIS A 1 357 ? 14.119 13.743 -17.941 1.00 87.31 357 HIS A N 1
ATOM 2781 C CA . HIS A 1 357 ? 13.161 12.844 -17.298 1.00 87.31 357 HIS A CA 1
ATOM 2782 C C . HIS A 1 357 ? 13.383 11.379 -17.671 1.00 87.31 357 HIS A C 1
ATOM 2784 O O . HIS A 1 357 ? 14.062 11.054 -18.637 1.00 87.31 357 HIS A O 1
ATOM 2790 N N . ALA A 1 358 ? 12.814 10.507 -16.846 1.00 92.62 358 ALA A N 1
ATOM 2791 C CA . ALA A 1 358 ? 12.687 9.069 -17.045 1.00 92.62 358 ALA A CA 1
ATOM 2792 C C . ALA A 1 358 ? 11.372 8.644 -16.383 1.00 92.62 358 ALA A C 1
ATOM 2794 O O . ALA A 1 358 ? 10.913 9.332 -15.468 1.00 92.62 358 ALA A O 1
ATOM 2795 N N . THR A 1 359 ? 10.776 7.520 -16.767 1.00 95.12 359 THR A N 1
ATOM 2796 C CA . THR A 1 359 ? 9.589 7.007 -16.064 1.00 95.12 359 THR A CA 1
ATOM 2797 C C . THR A 1 359 ? 9.941 6.596 -14.633 1.00 95.12 359 THR A C 1
ATOM 2799 O O . THR A 1 359 ? 9.295 7.050 -13.685 1.00 95.12 359 THR A O 1
ATOM 2802 N N . ILE A 1 360 ? 11.017 5.822 -14.474 1.00 96.75 360 ILE A N 1
ATOM 2803 C CA . ILE A 1 360 ? 11.647 5.490 -13.194 1.00 96.75 360 ILE A CA 1
ATOM 2804 C C . ILE A 1 360 ? 13.039 6.123 -13.155 1.00 96.75 360 ILE A C 1
ATOM 2806 O O . ILE A 1 360 ? 13.841 5.933 -14.071 1.00 96.75 360 ILE A O 1
ATOM 2810 N N . ASN A 1 361 ? 13.348 6.838 -12.075 1.00 94.81 361 ASN A N 1
ATOM 2811 C CA . ASN A 1 361 ? 14.662 7.431 -11.842 1.00 94.81 361 ASN A CA 1
ATOM 2812 C C . ASN A 1 361 ? 15.182 7.124 -10.435 1.00 94.81 361 ASN A C 1
ATOM 2814 O O . ASN A 1 361 ? 14.427 7.202 -9.467 1.00 94.81 361 ASN A O 1
ATOM 2818 N N . GLY A 1 362 ? 16.489 6.920 -10.282 1.00 93.56 362 GLY A N 1
ATOM 2819 C CA . GLY A 1 362 ? 17.126 7.151 -8.988 1.00 93.56 362 GLY A CA 1
ATOM 2820 C C . GLY A 1 362 ? 18.388 6.350 -8.714 1.00 93.56 362 GLY A C 1
ATOM 2821 O O . GLY A 1 362 ? 18.822 5.527 -9.515 1.00 93.56 362 GLY A O 1
ATOM 2822 N N . SER A 1 363 ? 18.970 6.627 -7.548 1.00 93.06 363 SER A N 1
ATOM 2823 C CA . SER A 1 363 ? 20.252 6.086 -7.084 1.00 93.06 363 SER A CA 1
ATOM 2824 C C . SER A 1 363 ? 20.125 4.968 -6.050 1.00 93.06 363 SER A C 1
ATOM 2826 O O . SER A 1 363 ? 21.141 4.490 -5.547 1.00 93.06 363 SER A O 1
ATOM 2828 N N . GLY A 1 364 ? 18.898 4.593 -5.679 1.00 94.06 364 GLY A N 1
ATOM 2829 C CA . GLY A 1 364 ? 18.644 3.517 -4.726 1.00 94.06 364 GLY A CA 1
ATOM 2830 C C . GLY A 1 364 ? 19.030 2.138 -5.260 1.00 94.06 364 GLY A C 1
ATOM 2831 O O . GLY A 1 364 ? 19.429 1.989 -6.411 1.00 94.06 364 GLY A O 1
ATOM 2832 N N . SER A 1 365 ? 18.890 1.115 -4.424 1.00 96.62 365 SER A N 1
ATOM 2833 C CA . SER A 1 365 ? 18.948 -0.278 -4.873 1.00 96.62 365 SER A CA 1
ATOM 2834 C C . SER A 1 365 ? 17.609 -0.707 -5.476 1.00 96.62 365 SER A C 1
ATOM 2836 O O . SER A 1 365 ? 16.558 -0.394 -4.923 1.00 96.62 365 SER A O 1
ATOM 2838 N N . PHE A 1 366 ? 17.625 -1.440 -6.587 1.00 98.19 366 PHE A N 1
ATOM 2839 C CA . PHE A 1 366 ? 16.405 -1.850 -7.288 1.00 98.19 366 PHE A CA 1
ATOM 2840 C C . PHE A 1 366 ? 16.366 -3.358 -7.501 1.00 98.19 366 PHE A C 1
ATOM 2842 O O . PHE A 1 366 ? 17.294 -3.929 -8.064 1.00 98.19 366 PHE A O 1
ATOM 2849 N N . PHE A 1 367 ? 15.266 -3.997 -7.122 1.00 98.69 367 PHE A N 1
ATOM 2850 C CA . PHE A 1 367 ? 14.928 -5.328 -7.615 1.00 98.69 367 PHE A CA 1
ATOM 2851 C C . PHE A 1 367 ? 13.642 -5.235 -8.422 1.00 98.69 367 PHE A C 1
ATOM 2853 O O . PHE A 1 367 ? 12.615 -4.818 -7.891 1.00 98.69 367 PHE A O 1
ATOM 2860 N N . ILE A 1 368 ? 13.700 -5.587 -9.702 1.00 98.75 368 ILE A N 1
ATOM 2861 C CA . ILE A 1 368 ? 12.570 -5.463 -10.622 1.00 98.75 368 ILE A CA 1
ATOM 2862 C C . ILE A 1 368 ? 12.341 -6.815 -11.289 1.00 98.75 368 ILE A C 1
ATOM 2864 O O . ILE A 1 368 ? 13.137 -7.244 -12.123 1.00 98.75 368 ILE A O 1
ATOM 2868 N N . ALA A 1 369 ? 11.251 -7.479 -10.921 1.00 98.69 369 ALA A N 1
ATOM 2869 C CA . ALA A 1 369 ? 10.828 -8.749 -11.490 1.00 98.69 369 ALA A CA 1
ATOM 2870 C C . ALA A 1 369 ? 9.454 -8.615 -12.142 1.00 98.69 369 ALA A C 1
ATOM 2872 O O . ALA A 1 369 ? 8.604 -7.867 -11.652 1.00 98.69 369 ALA A O 1
ATOM 2873 N N . ASN A 1 370 ? 9.211 -9.359 -13.224 1.00 98.19 370 ASN A N 1
ATOM 2874 C CA . ASN A 1 370 ? 7.881 -9.485 -13.828 1.00 98.19 370 ASN A CA 1
ATOM 2875 C C . ASN A 1 370 ? 7.193 -8.128 -14.059 1.00 98.19 370 ASN A C 1
ATOM 2877 O O . ASN A 1 370 ? 6.006 -7.982 -13.808 1.00 98.19 370 ASN A O 1
ATOM 2881 N N . THR A 1 371 ? 7.936 -7.091 -14.436 1.00 98.06 371 THR A N 1
ATOM 2882 C CA . THR A 1 371 ? 7.433 -5.709 -14.442 1.00 98.06 371 THR A CA 1
ATOM 2883 C C . THR A 1 371 ? 7.414 -5.176 -15.863 1.00 98.06 371 THR A C 1
ATOM 2885 O O . THR A 1 371 ? 8.333 -5.442 -16.634 1.00 98.06 371 THR A O 1
ATOM 2888 N N . THR A 1 372 ? 6.373 -4.431 -16.221 1.00 97.69 372 THR A N 1
ATOM 2889 C CA . THR A 1 372 ? 6.264 -3.764 -17.520 1.00 97.69 372 THR A CA 1
ATOM 2890 C C . THR A 1 372 ? 6.309 -2.257 -17.331 1.00 97.69 372 THR A C 1
ATOM 2892 O O . THR A 1 372 ? 5.457 -1.696 -16.648 1.00 97.69 372 THR A O 1
ATOM 2895 N N . VAL A 1 373 ? 7.270 -1.592 -17.970 1.00 97.06 373 VAL A N 1
ATOM 2896 C CA . VAL A 1 373 ? 7.395 -0.130 -17.970 1.00 97.06 373 VAL A CA 1
ATOM 2897 C C . VAL A 1 373 ? 7.395 0.360 -19.408 1.00 97.06 373 VAL A C 1
ATOM 2899 O O . VAL A 1 373 ? 8.317 0.051 -20.158 1.00 97.06 373 VAL A O 1
ATOM 2902 N N . ILE A 1 374 ? 6.382 1.129 -19.797 1.00 94.00 374 ILE A N 1
ATOM 2903 C CA . ILE A 1 374 ? 6.304 1.781 -21.105 1.00 94.00 374 ILE A CA 1
ATOM 2904 C C . ILE A 1 374 ? 6.521 3.275 -20.898 1.00 94.00 374 ILE A C 1
ATOM 2906 O O . ILE A 1 374 ? 5.659 3.968 -20.353 1.00 94.00 374 ILE A O 1
ATOM 2910 N N . ALA A 1 375 ? 7.689 3.760 -21.314 1.00 91.69 375 ALA A N 1
ATOM 2911 C CA . ALA A 1 375 ? 7.983 5.182 -21.295 1.00 91.69 375 ALA A CA 1
ATOM 2912 C C . ALA A 1 375 ? 7.158 5.925 -22.337 1.00 91.69 375 ALA A C 1
ATOM 2914 O O . ALA A 1 375 ? 6.977 5.428 -23.449 1.00 91.69 375 ALA A O 1
ATOM 2915 N N . GLN A 1 376 ? 6.726 7.129 -21.978 1.00 87.00 376 GLN A N 1
ATOM 2916 C CA . GLN A 1 376 ? 6.209 8.088 -22.938 1.00 87.00 376 GLN A CA 1
ATOM 2917 C C . GLN A 1 376 ? 7.274 9.122 -23.266 1.00 87.00 376 GLN A C 1
ATOM 2919 O O . GLN A 1 376 ? 7.981 9.608 -22.375 1.00 87.00 376 GLN A O 1
ATOM 2924 N N . ASN A 1 377 ? 7.386 9.462 -24.543 1.00 78.88 377 ASN A N 1
ATOM 2925 C CA . ASN A 1 377 ? 8.093 10.662 -24.941 1.00 78.88 377 ASN A CA 1
ATOM 2926 C C . ASN A 1 377 ? 7.323 11.913 -24.488 1.00 78.88 377 ASN A C 1
ATOM 2928 O O . ASN A 1 377 ? 6.096 11.890 -24.378 1.00 78.88 377 ASN A O 1
ATOM 2932 N N . PRO A 1 378 ? 8.037 13.015 -24.207 1.00 73.75 378 PRO A N 1
ATOM 2933 C CA . PRO A 1 378 ? 7.403 14.256 -23.789 1.00 73.75 378 PRO A CA 1
ATOM 2934 C C . PRO A 1 378 ? 6.466 14.769 -24.887 1.00 73.75 378 PRO A C 1
ATOM 2936 O O . PRO A 1 378 ? 6.757 14.658 -26.080 1.00 73.75 378 PRO A O 1
ATOM 2939 N N . THR A 1 379 ? 5.348 15.366 -24.481 1.00 69.88 379 THR A N 1
ATOM 2940 C CA . THR A 1 379 ? 4.331 15.912 -25.401 1.00 69.88 379 THR A CA 1
ATOM 2941 C C . THR A 1 379 ? 4.783 17.190 -26.107 1.00 69.88 379 THR A C 1
ATOM 2943 O O . THR A 1 379 ? 4.171 17.615 -27.088 1.00 69.88 379 THR A O 1
ATOM 2946 N N . VAL A 1 380 ? 5.868 17.795 -25.627 1.00 68.56 380 VAL A N 1
ATOM 2947 C CA . VAL A 1 380 ? 6.504 18.985 -26.190 1.00 68.56 380 VAL A CA 1
ATOM 2948 C C . VAL A 1 380 ? 7.921 18.648 -26.648 1.00 68.56 380 VAL A C 1
ATOM 2950 O O . VAL A 1 380 ? 8.634 17.897 -25.986 1.00 68.56 380 VAL A O 1
ATOM 2953 N N . GLU A 1 381 ? 8.346 19.203 -27.786 1.00 69.50 381 GLU A N 1
ATOM 2954 C CA . GLU A 1 381 ? 9.730 19.069 -28.250 1.00 69.50 381 GLU A CA 1
ATOM 2955 C C . GLU A 1 381 ? 10.663 19.703 -27.209 1.00 69.50 381 GLU A C 1
ATOM 2957 O O . GLU A 1 381 ? 10.579 20.900 -26.926 1.00 69.50 381 GLU A O 1
ATOM 2962 N N . THR A 1 382 ? 11.533 18.893 -26.601 1.00 66.31 382 THR A N 1
ATOM 2963 C CA . THR A 1 382 ? 12.459 19.363 -25.564 1.00 66.31 382 THR A CA 1
ATOM 2964 C C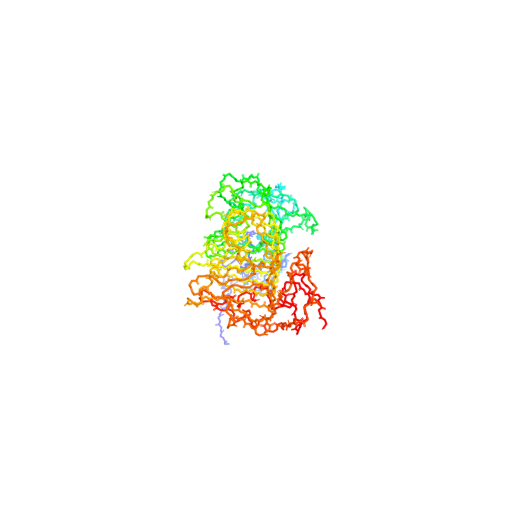 . THR A 1 382 ? 13.887 19.355 -26.090 1.00 66.31 382 THR A C 1
ATOM 2966 O O . THR A 1 382 ? 14.291 18.458 -26.826 1.00 66.31 382 THR A O 1
ATOM 2969 N N . THR A 1 383 ? 14.695 20.315 -25.647 1.00 70.19 383 THR A N 1
ATOM 2970 C CA . THR A 1 383 ? 16.155 20.281 -25.837 1.00 70.19 383 THR A CA 1
ATOM 2971 C C . THR A 1 383 ? 16.858 19.386 -24.808 1.00 70.19 383 THR A C 1
ATOM 2973 O O . THR A 1 383 ? 18.086 19.388 -24.728 1.00 70.19 383 THR A O 1
ATOM 2976 N N . TRP A 1 384 ? 16.097 18.681 -23.967 1.00 76.69 384 TRP A N 1
ATOM 2977 C CA . TRP A 1 384 ? 16.585 17.904 -22.832 1.00 76.69 384 TRP A CA 1
ATOM 2978 C C . TRP A 1 384 ? 16.489 16.406 -23.096 1.00 76.69 384 TRP A C 1
ATOM 2980 O O . TRP A 1 384 ? 15.855 15.942 -24.040 1.00 76.69 384 TRP A O 1
ATOM 2990 N N . THR A 1 385 ? 17.184 15.630 -22.269 1.00 79.88 385 THR A N 1
ATOM 2991 C CA . THR A 1 385 ? 17.315 14.192 -22.492 1.00 79.88 385 THR A CA 1
ATOM 2992 C C . THR A 1 385 ? 16.116 13.453 -21.904 1.00 79.88 385 THR A C 1
ATOM 2994 O O . THR A 1 385 ? 15.886 13.504 -20.692 1.00 79.88 385 THR A O 1
ATOM 2997 N N . ASN A 1 386 ? 15.384 12.728 -22.754 1.00 84.88 386 ASN A N 1
ATOM 2998 C CA . ASN A 1 386 ? 14.516 11.647 -22.301 1.00 84.88 386 ASN A CA 1
ATOM 2999 C C . ASN A 1 386 ? 15.373 10.396 -22.067 1.00 84.88 386 ASN A C 1
ATOM 3001 O O . ASN A 1 386 ? 15.957 9.845 -23.000 1.00 84.88 386 ASN A O 1
ATOM 3005 N N . PHE A 1 387 ? 15.453 9.962 -20.814 1.00 87.31 387 PHE A N 1
ATOM 3006 C CA . PHE A 1 387 ? 16.208 8.790 -20.385 1.00 87.31 387 PHE A CA 1
ATOM 3007 C C . PHE A 1 387 ? 15.395 7.485 -20.433 1.00 87.31 387 PHE A C 1
ATOM 3009 O O . PHE A 1 387 ? 15.897 6.432 -20.042 1.00 87.31 387 PHE A O 1
ATOM 3016 N N . GLY A 1 388 ? 14.161 7.536 -20.937 1.00 91.56 388 GLY A N 1
ATOM 3017 C CA . GLY A 1 388 ? 13.341 6.362 -21.191 1.00 91.56 388 GLY A CA 1
ATOM 3018 C C . GLY A 1 388 ? 12.622 5.818 -19.963 1.00 91.56 388 GLY A C 1
ATOM 3019 O O . GLY A 1 388 ? 12.262 6.546 -19.038 1.00 91.56 388 GLY A O 1
ATOM 3020 N N . ALA A 1 389 ? 12.396 4.507 -19.966 1.00 94.56 389 ALA A N 1
ATOM 3021 C CA . ALA A 1 389 ? 11.632 3.802 -18.943 1.00 94.56 389 ALA A CA 1
ATOM 3022 C C . ALA A 1 389 ? 12.385 3.728 -17.611 1.00 94.56 389 ALA A C 1
ATOM 3024 O O . ALA A 1 389 ? 11.783 3.912 -16.553 1.00 94.56 389 ALA A O 1
ATOM 3025 N N . PHE A 1 390 ? 13.700 3.506 -17.648 1.00 95.62 390 PHE A N 1
ATOM 3026 C CA . PHE A 1 390 ? 14.508 3.393 -16.440 1.00 95.62 390 PHE A CA 1
ATOM 3027 C C . PHE A 1 390 ? 15.870 4.069 -16.572 1.00 95.62 390 PHE A C 1
ATOM 3029 O O . PHE A 1 390 ? 16.728 3.648 -17.350 1.00 95.62 390 PHE A O 1
ATOM 3036 N N . ARG A 1 391 ? 16.079 5.089 -15.735 1.00 95.00 391 ARG A N 1
ATOM 3037 C CA . ARG A 1 391 ? 17.383 5.702 -15.491 1.00 95.00 391 ARG A CA 1
ATOM 3038 C C . ARG A 1 391 ? 17.935 5.234 -14.151 1.00 95.00 391 ARG A C 1
ATOM 3040 O O . ARG A 1 391 ? 17.460 5.654 -13.093 1.00 95.00 391 ARG A O 1
ATOM 3047 N N . CYS A 1 392 ? 18.965 4.401 -14.218 1.00 95.19 392 CYS A N 1
ATOM 3048 C CA . CYS A 1 392 ? 19.645 3.846 -13.060 1.00 95.19 392 CYS A CA 1
ATOM 3049 C C . CYS A 1 392 ? 20.861 4.694 -12.664 1.00 95.19 392 CYS A C 1
ATOM 3051 O O . CYS A 1 392 ? 21.778 4.896 -13.460 1.00 95.19 392 CYS A O 1
ATOM 3053 N N . GLU A 1 393 ? 20.901 5.140 -11.412 1.00 94.62 393 GLU A N 1
ATOM 3054 C CA . GLU A 1 393 ? 22.064 5.792 -10.794 1.00 94.62 393 GLU A CA 1
ATOM 3055 C C . GLU A 1 393 ? 22.609 4.971 -9.612 1.00 94.62 393 GLU A C 1
ATOM 3057 O O . GLU A 1 393 ? 23.320 5.497 -8.755 1.00 94.62 393 GLU A O 1
ATOM 3062 N N . THR A 1 394 ? 22.240 3.689 -9.514 1.00 95.38 394 THR A N 1
ATOM 3063 C CA . THR A 1 394 ? 22.638 2.807 -8.411 1.00 95.38 394 THR A CA 1
ATOM 3064 C C . THR A 1 394 ? 24.148 2.640 -8.370 1.00 95.38 394 THR A C 1
ATOM 3066 O O . THR A 1 394 ? 24.738 2.030 -9.262 1.00 95.38 394 THR A O 1
ATOM 3069 N N . ASN A 1 395 ? 24.779 3.154 -7.315 1.00 93.12 395 ASN A N 1
ATOM 3070 C CA . ASN A 1 395 ? 26.225 3.087 -7.162 1.00 93.12 395 ASN A CA 1
ATOM 3071 C C . ASN A 1 395 ? 26.668 1.694 -6.689 1.00 93.12 395 ASN A C 1
ATOM 3073 O O . ASN A 1 395 ? 26.764 1.418 -5.494 1.00 93.12 395 ASN A O 1
ATOM 3077 N N . VAL A 1 396 ? 27.008 0.816 -7.630 1.00 91.56 396 VAL A N 1
ATOM 3078 C CA . VAL A 1 396 ? 27.464 -0.542 -7.294 1.00 91.56 396 VAL A CA 1
ATOM 3079 C C . VAL A 1 396 ? 28.837 -0.562 -6.621 1.00 91.56 396 VAL A C 1
ATOM 3081 O O . VAL A 1 396 ? 29.188 -1.535 -5.958 1.00 91.56 396 VAL A O 1
ATOM 3084 N N . SER A 1 397 ? 29.611 0.526 -6.728 1.00 90.88 397 SER A N 1
ATOM 3085 C CA . SER A 1 397 ? 30.913 0.640 -6.055 1.00 90.88 397 SER A CA 1
ATOM 3086 C C . SER A 1 397 ? 30.775 0.806 -4.539 1.00 90.88 397 SER A C 1
ATOM 3088 O O . SER A 1 397 ? 31.713 0.490 -3.812 1.00 90.88 397 SER A O 1
ATOM 3090 N N . SER A 1 398 ? 29.618 1.268 -4.047 1.00 89.31 398 SER A N 1
ATOM 3091 C CA . SER A 1 398 ? 29.304 1.317 -2.613 1.00 89.31 398 SER A CA 1
ATOM 3092 C C . SER A 1 398 ? 28.596 0.056 -2.100 1.00 89.31 398 SER A C 1
ATOM 3094 O O . SER A 1 398 ? 28.159 0.037 -0.955 1.00 89.31 398 SER A O 1
ATOM 3096 N N . GLY A 1 399 ? 28.472 -0.993 -2.924 1.00 91.00 399 GLY A N 1
ATOM 3097 C CA . GLY A 1 399 ? 27.790 -2.241 -2.563 1.00 91.00 399 GLY A CA 1
ATOM 3098 C C . GLY A 1 399 ? 26.264 -2.209 -2.713 1.00 91.00 399 GLY A C 1
ATOM 3099 O O . GLY A 1 399 ? 25.596 -3.175 -2.344 1.00 91.00 399 GLY A O 1
ATOM 3100 N N . GLU A 1 400 ? 25.698 -1.133 -3.264 1.00 94.75 400 GLU A N 1
ATOM 3101 C CA . GLU A 1 400 ? 24.293 -1.113 -3.688 1.00 94.75 400 GLU A CA 1
ATOM 3102 C C . GLU A 1 400 ? 24.103 -1.971 -4.950 1.00 94.75 400 GLU A C 1
ATOM 3104 O O . GLU A 1 400 ? 25.064 -2.304 -5.647 1.00 94.75 400 GLU A O 1
ATOM 3109 N N . SER A 1 401 ? 22.866 -2.369 -5.245 1.00 95.69 401 SER A N 1
ATOM 3110 C CA . SER A 1 401 ? 22.583 -3.310 -6.330 1.00 95.69 401 SER A CA 1
ATOM 3111 C C . SER A 1 401 ? 21.294 -2.966 -7.064 1.00 95.69 401 SER A C 1
ATOM 3113 O O . SER A 1 401 ? 20.278 -2.649 -6.449 1.00 95.69 401 SER A O 1
ATOM 3115 N N . ALA A 1 402 ? 21.332 -3.058 -8.392 1.00 97.25 402 ALA A N 1
ATOM 3116 C CA . ALA A 1 402 ? 20.158 -2.988 -9.248 1.00 97.25 402 ALA A CA 1
ATOM 3117 C C . ALA A 1 402 ? 20.094 -4.245 -10.122 1.00 97.25 402 ALA A C 1
ATOM 3119 O O . ALA A 1 402 ? 21.004 -4.499 -10.915 1.00 97.25 402 ALA A O 1
ATOM 3120 N N . VAL A 1 403 ? 19.033 -5.033 -9.957 1.00 97.75 403 VAL A N 1
ATOM 3121 C CA . VAL A 1 403 ? 18.787 -6.291 -10.667 1.00 97.75 403 VAL A CA 1
ATOM 3122 C C . VAL A 1 403 ? 17.420 -6.231 -11.334 1.00 97.75 403 VAL A C 1
ATOM 3124 O O . VAL A 1 403 ? 16.410 -5.986 -10.675 1.00 97.75 403 VAL A O 1
ATOM 3127 N N . ILE A 1 404 ? 17.398 -6.478 -12.641 1.00 98.06 404 ILE A N 1
ATOM 3128 C CA . ILE A 1 404 ? 16.174 -6.604 -13.438 1.00 98.06 404 ILE A CA 1
ATOM 3129 C C . ILE A 1 404 ? 16.050 -8.039 -13.950 1.00 98.06 404 ILE A C 1
ATOM 3131 O O . ILE A 1 404 ? 17.044 -8.625 -14.363 1.00 98.06 404 ILE A O 1
ATOM 3135 N N . ILE A 1 405 ? 14.864 -8.639 -13.912 1.00 98.56 405 ILE A N 1
ATOM 3136 C CA . ILE A 1 405 ? 14.641 -10.004 -14.407 1.00 98.56 405 ILE A CA 1
ATOM 3137 C C . ILE A 1 405 ? 13.221 -10.158 -14.949 1.00 98.56 405 ILE A C 1
ATOM 3139 O O . ILE A 1 405 ? 12.274 -9.586 -14.407 1.00 98.56 405 ILE A O 1
ATOM 3143 N N . ASN A 1 406 ? 13.068 -10.924 -16.030 1.00 98.19 406 ASN A N 1
ATOM 3144 C CA . ASN A 1 406 ? 11.781 -11.259 -16.643 1.00 98.19 406 ASN A CA 1
ATOM 3145 C C . ASN A 1 406 ? 10.844 -10.043 -16.812 1.00 98.19 406 ASN A C 1
ATOM 3147 O O . ASN A 1 406 ? 9.670 -10.088 -16.454 1.00 98.19 406 ASN A O 1
ATOM 3151 N N . SER A 1 407 ? 11.375 -8.909 -17.272 1.00 97.75 407 SER A N 1
ATOM 3152 C CA . SER A 1 407 ? 10.671 -7.617 -17.292 1.00 97.75 407 SER A CA 1
ATOM 3153 C C . SER A 1 407 ? 10.689 -6.981 -18.682 1.00 97.75 407 SER A C 1
ATOM 3155 O O . SER A 1 407 ? 11.585 -7.254 -19.480 1.00 97.75 407 SER A O 1
ATOM 3157 N N . ILE A 1 408 ? 9.700 -6.134 -18.973 1.00 95.94 408 ILE A N 1
ATOM 3158 C CA . ILE A 1 408 ? 9.574 -5.389 -20.230 1.00 95.94 408 ILE A CA 1
ATOM 3159 C C . ILE A 1 408 ? 9.913 -3.921 -19.984 1.00 95.94 408 ILE A C 1
ATOM 3161 O O . ILE A 1 408 ? 9.260 -3.262 -19.175 1.00 95.94 408 ILE A O 1
ATOM 3165 N N . PHE A 1 409 ? 10.871 -3.391 -20.743 1.00 94.94 409 PHE A N 1
ATOM 3166 C CA . PHE A 1 409 ? 11.186 -1.962 -20.781 1.00 94.94 409 PHE A CA 1
ATOM 3167 C C . PHE A 1 409 ? 10.971 -1.418 -22.190 1.00 94.94 409 PHE A C 1
ATOM 3169 O O . PHE A 1 409 ? 11.723 -1.716 -23.121 1.00 94.94 409 PHE A O 1
ATOM 3176 N N . GLY A 1 410 ? 9.910 -0.629 -22.318 1.00 92.38 410 GLY A N 1
ATOM 3177 C CA . GLY A 1 410 ? 9.363 -0.103 -23.554 1.00 92.38 410 GLY A CA 1
ATOM 3178 C C . GLY A 1 410 ? 9.460 1.411 -23.698 1.00 92.38 410 GLY A C 1
ATOM 3179 O O . GLY A 1 410 ? 9.661 2.132 -22.722 1.00 92.38 410 GLY A O 1
ATOM 3180 N N . ASN A 1 411 ? 9.243 1.887 -24.920 1.00 90.12 411 ASN A N 1
ATOM 3181 C CA . ASN A 1 411 ? 8.987 3.291 -25.238 1.00 90.12 411 ASN A CA 1
ATOM 3182 C C . ASN A 1 411 ? 7.804 3.362 -26.223 1.00 90.12 411 ASN A C 1
ATOM 3184 O O . ASN A 1 411 ? 7.569 2.400 -26.961 1.00 90.12 411 ASN A O 1
ATOM 3188 N N . ASP A 1 412 ? 7.041 4.453 -26.202 1.00 86.44 412 ASP A N 1
ATOM 3189 C CA . ASP A 1 412 ? 5.910 4.709 -27.103 1.00 86.44 412 ASP A CA 1
ATOM 3190 C C . ASP A 1 412 ? 6.334 5.016 -28.551 1.00 86.44 412 ASP A C 1
ATOM 3192 O O . ASP A 1 412 ? 5.537 4.885 -29.484 1.00 86.44 412 ASP A O 1
ATOM 3196 N N . THR A 1 413 ? 7.611 5.331 -28.757 1.00 84.56 413 THR A N 1
ATOM 3197 C CA . THR A 1 413 ? 8.243 5.531 -30.068 1.00 84.56 413 THR A CA 1
ATOM 3198 C C . THR A 1 413 ? 9.265 4.444 -30.399 1.00 84.56 413 THR A C 1
ATOM 3200 O O . THR A 1 413 ? 9.843 3.816 -29.512 1.00 84.56 413 THR A O 1
ATOM 3203 N N . ASP A 1 414 ? 9.492 4.205 -31.698 1.00 80.69 414 ASP A N 1
ATOM 3204 C CA . ASP A 1 414 ? 10.365 3.116 -32.173 1.00 80.69 414 ASP A CA 1
ATOM 3205 C C . ASP A 1 414 ? 11.844 3.339 -31.823 1.00 80.69 414 ASP A C 1
ATOM 3207 O O . ASP A 1 414 ? 12.573 2.383 -31.575 1.00 80.69 414 ASP A O 1
ATOM 3211 N N . ASP A 1 415 ? 12.292 4.593 -31.786 1.00 80.31 415 ASP A N 1
ATOM 3212 C CA . ASP A 1 415 ? 13.685 4.991 -31.563 1.00 80.31 415 ASP A CA 1
ATOM 3213 C C . ASP A 1 415 ? 13.953 5.556 -30.159 1.00 80.31 415 ASP A C 1
ATOM 3215 O O . ASP A 1 415 ? 15.090 5.949 -29.843 1.00 80.31 415 ASP A O 1
ATOM 3219 N N . GLY A 1 416 ? 12.917 5.578 -29.320 1.00 86.31 416 GLY A N 1
ATOM 3220 C CA . GLY A 1 416 ? 12.972 6.060 -27.955 1.00 86.31 416 GLY A CA 1
ATOM 3221 C C . GLY A 1 416 ? 13.856 5.190 -27.065 1.00 86.31 416 GLY A C 1
ATOM 3222 O O . GLY A 1 416 ? 13.885 3.960 -27.157 1.00 86.31 416 GLY A O 1
ATOM 3223 N N . LEU A 1 417 ? 14.605 5.851 -26.184 1.00 88.94 417 LEU A N 1
ATOM 3224 C CA . LEU A 1 417 ? 15.428 5.186 -25.182 1.00 88.94 417 LEU A CA 1
ATOM 3225 C C . LEU A 1 417 ? 14.523 4.435 -24.191 1.00 88.94 417 LEU A C 1
ATOM 3227 O O . LEU A 1 417 ? 13.462 4.933 -23.809 1.00 88.94 417 LEU A O 1
ATOM 3231 N N . THR A 1 418 ? 14.936 3.240 -23.770 1.00 91.75 418 THR A N 1
ATOM 3232 C CA . THR A 1 418 ? 14.222 2.441 -22.764 1.00 91.75 418 THR A CA 1
ATOM 3233 C C . THR A 1 418 ? 14.984 2.391 -21.453 1.00 91.75 418 THR A C 1
ATOM 3235 O O . THR A 1 418 ? 14.390 2.589 -20.399 1.00 91.75 418 THR A O 1
ATOM 3238 N N . MET A 1 419 ? 16.295 2.167 -21.493 1.00 93.50 419 MET A N 1
ATOM 3239 C CA . MET A 1 419 ? 17.102 2.045 -20.283 1.00 93.50 419 MET A CA 1
ATOM 3240 C C . MET A 1 419 ? 18.466 2.694 -20.429 1.00 93.50 419 MET A C 1
ATOM 3242 O O . MET A 1 419 ? 19.101 2.632 -21.486 1.00 93.50 419 MET A O 1
ATOM 3246 N N . THR A 1 420 ? 18.944 3.250 -19.323 1.00 93.19 420 THR A N 1
ATOM 3247 C CA . THR A 1 420 ? 20.288 3.809 -19.222 1.00 93.19 420 THR A CA 1
ATOM 3248 C C . THR A 1 420 ? 20.798 3.760 -17.796 1.00 93.19 420 THR A C 1
ATOM 3250 O O . THR A 1 420 ? 20.055 4.033 -16.853 1.00 93.19 420 THR A O 1
ATOM 3253 N N . ASP A 1 421 ? 22.085 3.472 -17.631 1.00 90.00 421 ASP A N 1
ATOM 3254 C CA . ASP A 1 421 ? 22.804 3.865 -16.426 1.00 90.00 421 ASP A CA 1
ATOM 3255 C C . ASP A 1 421 ? 23.469 5.234 -16.639 1.00 90.00 421 ASP A C 1
ATOM 3257 O O . ASP A 1 421 ? 23.773 5.666 -17.760 1.00 90.00 421 ASP A O 1
ATOM 3261 N N . SER A 1 422 ? 23.571 5.993 -15.552 1.00 88.19 422 SER A N 1
ATOM 3262 C CA . SER A 1 422 ? 24.084 7.359 -15.563 1.00 88.19 422 SER A CA 1
ATOM 3263 C C . SER A 1 422 ? 24.757 7.679 -14.235 1.00 88.19 422 SER A C 1
ATOM 3265 O O . SER A 1 422 ? 24.167 7.502 -13.178 1.00 88.19 422 SER A O 1
ATOM 3267 N N . GLY A 1 423 ? 25.952 8.265 -14.294 1.00 83.38 423 GLY A N 1
ATOM 3268 C CA . GLY A 1 423 ? 26.712 8.679 -13.113 1.00 83.38 423 GLY A CA 1
ATOM 3269 C C . GLY A 1 423 ? 27.907 7.772 -12.814 1.00 83.38 423 GLY A C 1
ATOM 3270 O O . GLY A 1 423 ? 28.053 6.683 -13.364 1.00 83.38 423 GLY A O 1
ATOM 3271 N N . SER A 1 424 ? 28.810 8.253 -11.960 1.00 83.75 424 SER A N 1
ATOM 3272 C CA . SER A 1 424 ? 30.023 7.511 -11.602 1.00 83.75 424 SER A CA 1
ATOM 3273 C C . SER A 1 424 ? 29.677 6.293 -10.745 1.00 83.75 424 SER A C 1
ATOM 3275 O O . SER A 1 424 ? 29.041 6.436 -9.703 1.00 83.75 424 SER A O 1
ATOM 3277 N N . GLY A 1 425 ? 30.094 5.101 -11.180 1.00 84.56 425 GLY A N 1
ATOM 3278 C CA . GLY A 1 425 ? 29.800 3.842 -10.488 1.00 84.56 425 GLY A CA 1
ATOM 3279 C C . GLY A 1 425 ? 28.354 3.356 -10.636 1.00 84.56 425 GLY A C 1
ATOM 3280 O O . GLY A 1 425 ? 28.007 2.357 -10.009 1.00 84.56 425 GLY A O 1
ATOM 3281 N N . ALA A 1 426 ? 27.531 4.033 -11.446 1.00 91.44 426 ALA A N 1
ATOM 3282 C CA . ALA A 1 426 ? 26.164 3.623 -11.731 1.00 91.44 426 ALA A CA 1
ATOM 3283 C C . ALA A 1 426 ? 26.142 2.353 -12.590 1.00 91.44 426 ALA A C 1
ATOM 3285 O O . ALA A 1 426 ? 26.850 2.277 -13.592 1.00 91.44 426 ALA A O 1
ATOM 3286 N N . SER A 1 427 ? 25.352 1.356 -12.193 1.00 92.56 427 SER A N 1
ATOM 3287 C CA . SER A 1 427 ? 25.181 0.118 -12.958 1.00 92.56 427 SER A CA 1
ATOM 3288 C C . SER A 1 427 ? 23.924 -0.620 -12.513 1.00 92.56 427 SER A C 1
ATOM 3290 O O . SER A 1 427 ? 23.577 -0.638 -11.336 1.00 92.56 427 SER A O 1
ATOM 3292 N N . PHE A 1 428 ? 23.300 -1.328 -13.450 1.00 93.50 428 PHE A N 1
ATOM 3293 C CA . PHE A 1 428 ? 22.328 -2.386 -13.168 1.00 93.50 428 PHE A CA 1
ATOM 3294 C C . PHE A 1 428 ? 22.710 -3.659 -13.924 1.00 93.50 428 PHE A C 1
ATOM 3296 O O . PHE A 1 428 ? 23.505 -3.607 -14.862 1.00 93.50 428 PHE A O 1
ATOM 3303 N N . LYS A 1 429 ? 22.186 -4.806 -13.491 1.00 94.50 429 LYS A N 1
ATOM 3304 C CA . LYS A 1 429 ? 22.435 -6.123 -14.088 1.00 94.50 429 LYS A CA 1
ATOM 3305 C C . LYS A 1 429 ? 21.120 -6.794 -14.455 1.00 94.50 429 LYS A C 1
ATOM 3307 O O . LYS A 1 429 ? 20.151 -6.699 -13.704 1.00 94.50 429 LYS A O 1
ATOM 3312 N N . SER A 1 430 ? 21.110 -7.515 -15.567 1.00 96.31 430 SER A N 1
ATOM 3313 C CA . SER A 1 430 ? 20.023 -8.436 -15.878 1.00 96.31 430 SER A CA 1
ATOM 3314 C C . SER A 1 430 ? 20.248 -9.790 -15.208 1.00 96.31 430 SER A C 1
ATOM 3316 O O . SER A 1 430 ? 21.338 -10.359 -15.268 1.00 96.31 430 SER A O 1
ATOM 3318 N N . GLY A 1 431 ? 19.195 -10.309 -14.582 1.00 97.06 431 GLY A N 1
ATOM 3319 C CA . GLY A 1 431 ? 19.057 -11.702 -14.173 1.00 97.06 431 GLY A CA 1
ATOM 3320 C C . GLY A 1 431 ? 18.508 -12.604 -15.283 1.00 97.06 431 GLY A C 1
ATOM 3321 O O . GLY A 1 431 ? 18.422 -13.811 -15.078 1.00 97.06 431 GLY A O 1
ATOM 3322 N N . GLY A 1 432 ? 18.151 -12.046 -16.444 1.00 97.50 432 GLY A N 1
ATOM 3323 C CA . GLY A 1 432 ? 17.690 -12.785 -17.615 1.00 97.50 432 GLY A CA 1
ATOM 3324 C C . GLY A 1 432 ? 16.269 -12.473 -18.066 1.00 97.50 432 GLY A C 1
ATOM 3325 O O . GLY A 1 432 ? 15.472 -11.867 -17.344 1.00 97.50 432 GLY A O 1
ATOM 3326 N N . TRP A 1 433 ? 15.961 -12.952 -19.274 1.00 97.19 433 TRP A N 1
ATOM 3327 C CA . TRP A 1 433 ? 14.643 -12.938 -19.909 1.00 97.19 433 TRP A CA 1
ATOM 3328 C C . TRP A 1 433 ? 13.965 -11.570 -19.958 1.00 97.19 433 TRP A C 1
ATOM 3330 O O . TRP A 1 433 ? 12.745 -11.491 -19.995 1.00 97.19 433 TRP A O 1
ATOM 3340 N N . CYS A 1 434 ? 14.727 -10.478 -19.950 1.00 96.12 434 CYS A N 1
ATOM 3341 C CA . CYS A 1 434 ? 14.154 -9.152 -20.134 1.00 96.12 434 CYS A CA 1
ATOM 3342 C C . CYS A 1 434 ? 13.881 -8.884 -21.616 1.00 96.12 434 CYS A C 1
ATOM 3344 O O . CYS A 1 434 ? 14.640 -9.314 -22.485 1.00 96.12 434 CYS A O 1
ATOM 3346 N N . LEU A 1 435 ? 12.822 -8.130 -21.897 1.00 93.94 435 LEU A N 1
ATOM 3347 C CA . LEU A 1 435 ? 12.490 -7.635 -23.228 1.00 93.94 435 LEU A CA 1
ATOM 3348 C C . LEU A 1 435 ? 12.664 -6.116 -23.261 1.00 93.94 435 LEU A C 1
ATOM 3350 O O . LEU A 1 435 ? 12.018 -5.399 -22.497 1.00 93.94 435 LEU A O 1
ATOM 3354 N N . TYR A 1 436 ? 13.538 -5.617 -24.130 1.00 92.62 436 TYR A N 1
ATOM 3355 C CA . TYR A 1 436 ? 13.936 -4.210 -24.097 1.00 92.62 436 TYR A CA 1
ATOM 3356 C C . TYR A 1 436 ? 14.239 -3.631 -25.485 1.00 92.62 436 TYR A C 1
ATOM 3358 O O . TYR A 1 436 ? 14.621 -4.343 -26.411 1.00 92.62 436 TYR A O 1
ATOM 3366 N N . GLY A 1 437 ? 14.050 -2.319 -25.622 1.00 90.38 437 GLY A N 1
ATOM 3367 C CA . GLY A 1 437 ? 14.353 -1.574 -26.847 1.00 90.38 437 GLY A CA 1
ATOM 3368 C C . GLY A 1 437 ? 15.768 -1.000 -26.864 1.00 90.38 437 GLY A C 1
ATOM 3369 O O . GLY A 1 437 ? 16.732 -1.631 -26.438 1.00 90.38 437 GLY A O 1
ATOM 3370 N N . LYS A 1 438 ? 15.902 0.235 -27.342 1.00 90.38 438 LYS A N 1
ATOM 3371 C CA . LYS A 1 438 ? 17.179 0.953 -27.379 1.00 90.38 438 LYS A CA 1
ATOM 3372 C C . LYS A 1 438 ? 17.691 1.252 -25.971 1.00 90.38 438 LYS A C 1
ATOM 3374 O O . LYS A 1 438 ? 16.959 1.804 -25.156 1.00 90.38 438 LYS A O 1
ATOM 3379 N N . THR A 1 439 ? 18.971 0.986 -25.719 1.00 91.31 439 THR A N 1
ATOM 3380 C CA . THR A 1 439 ? 19.635 1.290 -24.441 1.00 91.31 439 THR A CA 1
ATOM 3381 C C . THR A 1 439 ? 20.838 2.201 -24.627 1.00 91.31 439 THR A C 1
ATOM 3383 O O . THR A 1 439 ? 21.443 2.248 -25.698 1.00 91.31 439 THR A O 1
ATOM 3386 N N . GLN A 1 440 ? 21.217 2.901 -23.562 1.00 90.62 440 GLN A N 1
ATOM 3387 C CA . GLN A 1 440 ? 22.403 3.749 -23.512 1.00 90.62 440 GLN A CA 1
ATOM 3388 C C . GLN A 1 440 ? 23.255 3.360 -22.305 1.00 90.62 440 GLN A C 1
ATOM 3390 O O . GLN A 1 440 ? 22.714 3.057 -21.249 1.00 90.62 440 GLN A O 1
ATOM 3395 N N . ASN A 1 441 ? 24.580 3.337 -22.472 1.00 87.31 441 ASN A N 1
ATOM 3396 C CA . ASN A 1 441 ? 25.578 3.001 -21.443 1.00 87.31 441 ASN A CA 1
ATOM 3397 C C . ASN A 1 441 ? 25.465 1.598 -20.799 1.00 87.31 441 ASN A C 1
ATOM 3399 O O . ASN A 1 441 ? 26.421 1.151 -20.175 1.00 87.31 441 ASN A O 1
ATOM 3403 N N . TRP A 1 442 ? 24.389 0.848 -21.062 1.00 85.31 442 TRP A N 1
ATOM 3404 C CA . TRP A 1 442 ? 24.219 -0.527 -20.604 1.00 85.31 442 TRP A CA 1
ATOM 3405 C C . TRP A 1 442 ? 25.188 -1.482 -21.311 1.00 85.31 442 TRP A C 1
ATOM 3407 O O . TRP A 1 442 ? 25.025 -1.830 -22.485 1.00 85.31 442 TRP A O 1
ATOM 3417 N N . LEU A 1 443 ? 26.226 -1.892 -20.590 1.00 79.19 443 LEU A N 1
ATOM 3418 C CA . LEU A 1 443 ? 27.312 -2.723 -21.086 1.00 79.19 443 LEU A CA 1
ATOM 3419 C C . LEU A 1 443 ? 26.839 -4.154 -21.351 1.00 79.19 443 LEU A C 1
ATOM 3421 O O . LEU A 1 443 ? 26.063 -4.725 -20.593 1.00 79.19 443 LEU A O 1
ATOM 3425 N N . VAL A 1 444 ? 27.409 -4.797 -22.373 1.00 77.25 444 VAL A N 1
ATOM 3426 C CA . VAL A 1 444 ? 27.120 -6.208 -22.697 1.00 77.25 444 VAL A CA 1
ATOM 3427 C C . VAL A 1 444 ? 27.399 -7.140 -21.510 1.00 77.25 444 VAL A C 1
ATOM 3429 O O . VAL A 1 444 ? 26.688 -8.115 -21.312 1.00 77.25 444 VAL A O 1
ATOM 3432 N N . SER A 1 445 ? 28.393 -6.830 -20.670 1.00 77.75 445 SER A N 1
ATOM 3433 C CA . SER A 1 445 ? 28.712 -7.608 -19.462 1.00 77.75 445 SER A CA 1
ATOM 3434 C C . SER A 1 445 ? 27.643 -7.541 -18.364 1.00 77.75 445 SER A C 1
ATOM 3436 O O . SER A 1 445 ? 27.697 -8.322 -17.415 1.00 77.75 445 SER A O 1
ATOM 3438 N N . GLN A 1 446 ? 26.707 -6.599 -18.463 1.00 86.38 446 GLN A N 1
ATOM 3439 C CA . GLN A 1 446 ? 25.573 -6.438 -17.555 1.00 86.38 446 GLN A CA 1
ATOM 3440 C C . GLN A 1 446 ? 24.298 -7.108 -18.099 1.00 86.38 446 GLN A C 1
ATOM 3442 O O . GLN A 1 446 ? 23.310 -7.203 -17.370 1.00 86.38 446 GLN A O 1
ATOM 3447 N N . GLN A 1 447 ? 24.315 -7.556 -19.358 1.00 90.56 447 GLN A N 1
ATOM 3448 C CA . GLN A 1 447 ? 23.204 -8.220 -20.038 1.00 90.56 447 GLN A CA 1
ATOM 3449 C C . GLN A 1 447 ? 23.310 -9.735 -19.864 1.00 90.56 447 GLN A C 1
ATOM 3451 O O . GLN A 1 447 ? 24.407 -10.301 -19.847 1.00 90.56 447 GLN A O 1
ATOM 3456 N N . ALA A 1 448 ? 22.170 -10.409 -19.769 1.00 93.06 448 ALA A N 1
ATOM 3457 C CA . ALA A 1 448 ? 22.121 -11.860 -19.804 1.00 93.06 448 ALA A CA 1
ATOM 3458 C C . ALA A 1 448 ? 21.910 -12.331 -21.249 1.00 93.06 448 ALA A C 1
ATOM 3460 O O . ALA A 1 448 ? 21.159 -11.732 -22.013 1.00 93.06 448 ALA A O 1
ATOM 3461 N N . THR A 1 449 ? 22.498 -13.467 -21.629 1.00 93.06 449 THR A N 1
ATOM 3462 C CA . THR A 1 449 ? 22.324 -14.041 -22.983 1.00 93.06 449 THR A CA 1
ATOM 3463 C C . THR A 1 449 ? 20.891 -14.500 -23.277 1.00 93.06 449 THR A C 1
ATOM 3465 O O . THR A 1 449 ? 20.563 -14.848 -24.409 1.00 93.06 449 THR A O 1
ATOM 3468 N N . THR A 1 450 ? 20.053 -14.557 -22.245 1.00 96.00 450 THR A N 1
ATOM 3469 C CA . THR A 1 450 ? 18.621 -14.864 -22.308 1.00 96.00 450 THR A CA 1
ATOM 3470 C C . THR A 1 450 ? 17.747 -13.637 -22.565 1.00 96.00 450 THR A C 1
ATOM 3472 O O . THR A 1 450 ? 16.551 -13.794 -22.799 1.00 96.00 450 THR A O 1
ATOM 3475 N N . ASP A 1 451 ? 18.301 -12.426 -22.472 1.00 95.00 451 ASP A N 1
ATOM 3476 C CA . ASP A 1 451 ? 17.543 -11.209 -22.752 1.00 95.00 451 ASP A CA 1
ATOM 3477 C C . ASP A 1 451 ? 17.253 -11.080 -24.253 1.00 95.00 451 ASP A C 1
ATOM 3479 O O . ASP A 1 451 ? 17.978 -11.601 -25.103 1.00 95.00 451 ASP A O 1
ATOM 3483 N N . THR A 1 452 ? 16.164 -10.394 -24.587 1.00 92.75 452 THR A N 1
ATOM 3484 C CA . THR A 1 452 ? 15.692 -10.207 -25.960 1.00 92.75 452 THR A CA 1
ATOM 3485 C C . THR A 1 452 ? 15.559 -8.718 -26.260 1.00 92.75 452 THR A C 1
ATOM 3487 O O . THR A 1 452 ? 14.826 -8.004 -25.579 1.00 92.75 452 THR A O 1
ATOM 3490 N N . SER A 1 453 ? 16.241 -8.242 -27.303 1.00 89.81 453 SER A N 1
ATOM 3491 C CA . SER A 1 453 ? 16.038 -6.883 -27.811 1.00 89.81 453 SER A CA 1
ATOM 3492 C C . SER A 1 453 ? 14.963 -6.874 -28.897 1.00 89.81 453 SER A C 1
ATOM 3494 O O . SER A 1 453 ? 15.007 -7.703 -29.808 1.00 89.81 453 SER A O 1
ATOM 3496 N N . TYR A 1 454 ? 14.012 -5.941 -28.819 1.00 83.81 454 TYR A N 1
ATOM 3497 C CA . TYR A 1 454 ? 13.108 -5.638 -29.928 1.00 83.81 454 TYR A CA 1
ATOM 3498 C C . TYR A 1 454 ? 13.711 -4.463 -30.721 1.00 83.81 454 TYR A C 1
ATOM 3500 O O . TYR A 1 454 ? 13.782 -3.338 -30.234 1.00 83.81 454 TYR A O 1
ATOM 3508 N N . THR A 1 455 ? 14.249 -4.717 -31.915 1.00 67.81 455 THR A N 1
ATOM 3509 C CA . THR A 1 455 ? 15.028 -3.705 -32.662 1.00 67.81 455 THR A CA 1
ATOM 3510 C C . THR A 1 455 ? 14.224 -2.945 -33.714 1.00 67.81 455 THR A C 1
ATOM 3512 O O . THR A 1 455 ? 14.669 -1.888 -34.154 1.00 67.81 455 THR A O 1
ATOM 3515 N N . ASP A 1 456 ? 13.048 -3.451 -34.099 1.00 63.44 456 ASP A N 1
ATOM 3516 C CA . ASP A 1 456 ? 12.394 -3.027 -35.348 1.00 63.44 456 ASP A CA 1
ATOM 3517 C C . ASP A 1 456 ? 11.047 -2.314 -35.136 1.00 63.44 456 ASP A C 1
ATOM 3519 O O . ASP A 1 456 ? 10.584 -1.591 -36.016 1.00 63.44 456 ASP A O 1
ATOM 3523 N N . GLN A 1 457 ? 10.400 -2.504 -33.983 1.00 71.81 457 GLN A N 1
ATOM 3524 C CA . GLN A 1 457 ? 9.095 -1.915 -33.679 1.00 71.81 457 GLN A CA 1
ATOM 3525 C C . GLN A 1 457 ? 8.941 -1.715 -32.173 1.00 71.81 457 GLN A C 1
ATOM 3527 O O . GLN A 1 457 ? 9.157 -2.655 -31.409 1.00 71.81 457 GLN A O 1
ATOM 3532 N N . ALA A 1 458 ? 8.528 -0.517 -31.747 1.00 76.44 458 ALA A N 1
ATOM 3533 C CA . ALA A 1 458 ? 8.242 -0.231 -30.346 1.00 76.44 458 ALA A CA 1
ATOM 3534 C C . ALA A 1 458 ? 7.295 -1.275 -29.743 1.00 76.44 458 ALA A C 1
ATOM 3536 O O . ALA A 1 458 ? 6.221 -1.534 -30.290 1.00 76.44 458 ALA A O 1
ATOM 3537 N N . ILE A 1 459 ? 7.640 -1.814 -28.569 1.00 79.50 459 ILE A N 1
ATOM 3538 C CA . ILE A 1 459 ? 6.776 -2.757 -27.844 1.00 79.50 459 ILE A CA 1
ATOM 3539 C C . ILE A 1 459 ? 5.395 -2.155 -27.538 1.00 79.50 459 ILE A C 1
ATOM 3541 O O . ILE A 1 459 ? 4.402 -2.877 -27.542 1.00 79.50 459 ILE A O 1
ATOM 3545 N N . ALA A 1 460 ? 5.303 -0.826 -27.390 1.00 73.50 460 ALA A N 1
ATOM 3546 C CA . ALA A 1 460 ? 4.043 -0.096 -27.247 1.00 73.50 460 ALA A CA 1
ATOM 3547 C C . ALA A 1 460 ? 3.085 -0.279 -28.440 1.00 73.50 460 ALA A C 1
ATOM 3549 O O . ALA A 1 460 ? 1.880 -0.143 -28.281 1.00 73.50 460 ALA A O 1
ATOM 3550 N N . LYS A 1 461 ? 3.601 -0.619 -29.628 1.00 79.94 461 LYS A N 1
ATOM 3551 C CA . LYS A 1 461 ? 2.806 -0.912 -30.833 1.00 79.94 461 LYS A CA 1
ATOM 3552 C C . LYS A 1 461 ? 2.446 -2.394 -30.972 1.00 79.94 461 LYS A C 1
ATOM 3554 O O . LYS A 1 461 ? 1.697 -2.751 -31.877 1.00 79.94 461 LYS A O 1
ATOM 3559 N N . LEU A 1 462 ? 3.004 -3.254 -30.119 1.00 78.75 462 LEU A N 1
ATOM 3560 C CA . LEU A 1 462 ? 2.771 -4.704 -30.088 1.00 78.75 462 LEU A CA 1
ATOM 3561 C C . LEU A 1 462 ? 1.802 -5.120 -28.968 1.00 78.75 462 LEU A C 1
ATOM 3563 O O . LEU A 1 462 ? 1.501 -6.306 -28.802 1.00 78.75 462 LEU A O 1
ATOM 3567 N N . GLY A 1 463 ? 1.315 -4.147 -28.202 1.00 85.75 463 GLY A N 1
ATOM 3568 C CA . GLY A 1 463 ? 0.383 -4.338 -27.105 1.00 85.75 463 GLY A CA 1
ATOM 3569 C C . GLY A 1 463 ? -0.443 -3.088 -26.843 1.00 85.75 463 GLY A C 1
ATOM 3570 O O . GLY A 1 463 ? -0.342 -2.094 -27.557 1.00 85.75 463 GLY A O 1
ATOM 3571 N N . LYS A 1 464 ? -1.282 -3.153 -25.817 1.00 88.62 464 LYS A N 1
ATOM 3572 C CA . LYS A 1 464 ? -2.065 -2.027 -25.316 1.00 88.62 464 LYS A CA 1
ATOM 3573 C C . LYS A 1 464 ? -2.250 -2.155 -23.812 1.00 88.62 464 LYS A C 1
ATOM 3575 O O . LYS A 1 464 ? -2.261 -3.254 -23.262 1.00 88.62 464 LYS A O 1
ATOM 3580 N N . TYR A 1 465 ? -2.412 -1.016 -23.157 1.00 85.75 465 TYR A N 1
ATOM 3581 C CA . TYR A 1 465 ? -2.872 -0.984 -21.780 1.00 85.75 465 TYR A CA 1
ATOM 3582 C C . TYR A 1 465 ? -4.379 -1.278 -21.735 1.00 85.75 465 TYR A C 1
ATOM 3584 O O . TYR A 1 465 ? -5.157 -0.596 -22.400 1.00 85.75 465 TYR A O 1
ATOM 3592 N N . GLU A 1 466 ? -4.776 -2.320 -21.003 1.00 85.69 466 GLU A N 1
ATOM 3593 C CA . GLU A 1 466 ? -6.171 -2.744 -20.849 1.00 85.69 466 GLU A CA 1
ATOM 3594 C C . GLU A 1 466 ? -6.328 -3.584 -19.572 1.00 85.69 466 GLU A C 1
ATOM 3596 O O . GLU A 1 466 ? -5.490 -4.440 -19.278 1.00 85.69 466 GLU A O 1
ATOM 3601 N N . ASP A 1 467 ? -7.415 -3.369 -18.826 1.00 83.25 467 ASP A N 1
ATOM 3602 C CA . ASP A 1 467 ? -7.730 -4.074 -17.572 1.00 83.25 467 ASP A CA 1
ATOM 3603 C C . ASP A 1 467 ? -6.586 -4.072 -16.538 1.00 83.25 467 ASP A C 1
ATOM 3605 O O . ASP A 1 467 ? -6.243 -5.116 -15.976 1.00 83.25 467 ASP A O 1
ATOM 3609 N N . GLY A 1 468 ? -5.950 -2.918 -16.316 1.00 82.25 468 GLY A N 1
ATOM 3610 C CA . GLY A 1 468 ? -4.917 -2.760 -15.284 1.00 82.25 468 GLY A CA 1
ATOM 3611 C C . GLY A 1 468 ? -3.547 -3.362 -15.621 1.00 82.25 468 GLY A C 1
ATOM 3612 O O . GLY A 1 468 ? -2.651 -3.339 -14.780 1.00 82.25 468 GLY A O 1
ATOM 3613 N N . ALA A 1 469 ? -3.337 -3.864 -16.843 1.00 87.50 469 ALA A N 1
ATOM 3614 C CA . ALA A 1 469 ? -2.047 -4.391 -17.286 1.00 87.50 469 ALA A CA 1
ATOM 3615 C C . ALA A 1 469 ? -1.722 -4.000 -18.735 1.00 87.50 469 ALA A C 1
ATOM 3617 O O . ALA A 1 469 ? -2.604 -3.733 -19.551 1.00 87.50 469 ALA A O 1
ATOM 3618 N N . PHE A 1 470 ? -0.433 -3.996 -19.086 1.00 90.88 470 PHE A N 1
ATOM 3619 C CA . PHE A 1 470 ? -0.011 -3.888 -20.483 1.00 90.88 470 PHE A CA 1
ATOM 3620 C C . PHE A 1 470 ? -0.075 -5.267 -21.148 1.00 90.88 470 PHE A C 1
ATOM 3622 O O . PHE A 1 470 ? 0.814 -6.103 -20.968 1.00 90.88 470 PHE A O 1
ATOM 3629 N N . GLN A 1 471 ? -1.146 -5.505 -21.902 1.00 91.25 471 GLN A N 1
ATOM 3630 C CA . GLN A 1 471 ? -1.378 -6.753 -22.618 1.00 91.25 471 GLN A CA 1
ATOM 3631 C C . GLN A 1 471 ? -0.676 -6.699 -23.978 1.00 91.25 471 GLN A C 1
ATOM 3633 O O . GLN A 1 471 ? -0.853 -5.747 -24.737 1.00 91.25 471 GLN A O 1
ATOM 3638 N N . TRP A 1 472 ? 0.128 -7.711 -24.304 1.00 89.94 472 TRP A N 1
ATOM 3639 C CA . TRP A 1 472 ? 0.957 -7.728 -25.513 1.00 89.94 472 TRP A CA 1
ATOM 3640 C C . TRP A 1 472 ? 0.969 -9.108 -26.169 1.00 89.94 472 TRP A C 1
ATOM 3642 O O . TRP A 1 472 ? 0.722 -10.120 -25.511 1.00 89.94 472 TRP A O 1
ATOM 3652 N N . ASN A 1 473 ? 1.237 -9.149 -27.478 1.00 86.75 473 ASN A N 1
ATOM 3653 C CA . ASN A 1 473 ? 1.284 -10.403 -28.225 1.00 86.75 473 ASN A CA 1
ATOM 3654 C C . ASN A 1 473 ? 2.722 -10.962 -28.317 1.00 86.75 473 ASN A C 1
ATOM 3656 O O . ASN A 1 473 ? 3.521 -10.443 -29.104 1.00 86.75 473 ASN A O 1
ATOM 3660 N N . PRO A 1 474 ? 3.054 -12.062 -27.612 1.00 87.06 474 PRO A N 1
ATOM 3661 C CA . PRO A 1 474 ? 4.399 -12.630 -27.634 1.00 87.06 474 PRO A CA 1
ATOM 3662 C C . PRO A 1 474 ? 4.775 -13.291 -28.963 1.00 87.06 474 PRO A C 1
ATOM 3664 O O . PRO A 1 474 ? 5.960 -13.422 -29.257 1.00 87.06 474 PRO A O 1
ATOM 3667 N N . THR A 1 475 ? 3.808 -13.666 -29.813 1.00 86.31 475 THR A N 1
ATOM 3668 C CA . THR A 1 475 ? 4.115 -14.295 -31.112 1.00 86.31 475 THR A CA 1
ATOM 3669 C C . THR A 1 475 ? 4.738 -13.325 -32.114 1.00 86.31 475 THR A C 1
ATOM 3671 O O . THR A 1 475 ? 5.176 -13.752 -33.176 1.00 86.31 475 THR A O 1
ATOM 3674 N N . ALA A 1 476 ? 4.753 -12.023 -31.813 1.00 81.88 476 ALA A N 1
ATOM 3675 C CA . ALA A 1 476 ? 5.421 -11.022 -32.636 1.00 81.88 476 ALA A CA 1
ATOM 3676 C C . ALA A 1 476 ? 6.958 -11.082 -32.518 1.00 81.88 476 ALA A C 1
ATOM 3678 O O . ALA A 1 476 ? 7.651 -10.518 -33.361 1.00 81.88 476 ALA A O 1
ATOM 3679 N N . ILE A 1 477 ? 7.498 -11.766 -31.499 1.00 86.19 477 ILE A N 1
ATOM 3680 C CA . ILE A 1 477 ? 8.936 -11.805 -31.201 1.00 86.19 477 ILE A CA 1
ATOM 3681 C C . ILE A 1 477 ? 9.433 -13.253 -31.231 1.00 86.19 477 ILE A C 1
ATOM 3683 O O . ILE A 1 477 ? 9.417 -13.971 -30.236 1.00 86.19 477 ILE A O 1
ATOM 3687 N N . ASN A 1 478 ? 9.919 -13.685 -32.394 1.00 83.81 478 ASN A N 1
ATOM 3688 C CA . ASN A 1 478 ? 10.324 -15.079 -32.627 1.00 83.81 478 ASN A CA 1
ATOM 3689 C C . ASN A 1 478 ? 11.591 -15.510 -31.863 1.00 83.81 478 ASN A C 1
ATOM 3691 O O . ASN A 1 478 ? 11.893 -16.699 -31.800 1.00 83.81 478 ASN A O 1
ATOM 3695 N N . THR A 1 479 ? 12.351 -14.561 -31.316 1.00 87.62 479 THR A N 1
ATOM 3696 C CA . THR A 1 479 ? 13.598 -14.790 -30.567 1.00 87.62 479 THR A CA 1
ATOM 3697 C C . THR A 1 479 ? 13.394 -14.851 -29.054 1.00 87.62 479 THR A C 1
ATOM 3699 O O . THR A 1 479 ? 14.368 -15.010 -28.319 1.00 87.62 479 THR A O 1
ATOM 3702 N N . LEU A 1 480 ? 12.147 -14.725 -28.590 1.00 89.75 480 LEU A N 1
ATOM 3703 C CA . LEU A 1 480 ? 11.826 -14.647 -27.174 1.00 89.75 480 LEU A CA 1
ATOM 3704 C C . LEU A 1 480 ? 12.226 -15.929 -26.432 1.00 89.75 480 LEU A C 1
ATOM 3706 O O . LEU A 1 480 ? 11.888 -17.044 -26.837 1.00 89.75 480 LEU A O 1
ATOM 3710 N N . GLN A 1 481 ? 12.911 -15.751 -25.307 1.00 93.06 481 GLN A N 1
ATOM 3711 C CA . GLN A 1 481 ? 13.200 -16.813 -24.346 1.00 93.06 481 GLN A CA 1
ATOM 3712 C C . GLN A 1 481 ? 12.299 -16.660 -23.117 1.00 93.06 481 GLN A C 1
ATOM 3714 O O . GLN A 1 481 ? 11.864 -15.556 -22.799 1.00 93.06 481 GLN A O 1
ATOM 3719 N N . PHE A 1 482 ? 12.051 -17.759 -22.404 1.00 95.31 482 PHE A N 1
ATOM 3720 C CA . PHE A 1 482 ? 11.123 -17.780 -21.269 1.00 95.31 482 PHE A CA 1
ATOM 3721 C C . PHE A 1 482 ? 11.838 -18.072 -19.956 1.00 95.31 482 PHE A C 1
ATOM 3723 O O . PHE A 1 482 ? 12.655 -18.997 -19.887 1.00 95.31 482 PHE A O 1
ATOM 3730 N N . ALA A 1 483 ? 11.487 -17.314 -18.921 1.00 97.31 483 ALA A N 1
ATOM 3731 C CA . ALA A 1 483 ? 12.004 -17.524 -17.579 1.00 97.31 483 ALA A CA 1
ATOM 3732 C C . ALA A 1 483 ? 11.335 -18.727 -16.902 1.00 97.31 483 ALA A C 1
ATOM 3734 O O . ALA A 1 483 ? 10.235 -19.155 -17.271 1.00 97.31 483 ALA A O 1
ATOM 3735 N N . LYS A 1 484 ? 11.988 -19.244 -15.859 1.00 97.75 484 LYS A N 1
ATOM 3736 C CA . LYS A 1 484 ? 11.377 -20.189 -14.922 1.00 97.75 484 LYS A CA 1
ATOM 3737 C C . LYS A 1 484 ? 11.076 -19.488 -13.609 1.00 97.75 484 LYS A C 1
ATOM 3739 O O . LYS A 1 484 ? 11.870 -18.681 -13.128 1.00 97.75 484 LYS A O 1
ATOM 3744 N N . TYR A 1 485 ? 9.988 -19.905 -12.975 1.00 98.00 485 TYR A N 1
ATOM 3745 C CA . TYR A 1 485 ? 9.593 -19.462 -11.641 1.00 98.00 485 TYR A CA 1
ATOM 3746 C C . TYR A 1 485 ? 10.745 -19.573 -10.631 1.00 98.00 485 TYR A C 1
ATOM 3748 O O . TYR A 1 485 ? 11.038 -18.626 -9.904 1.00 98.00 485 TYR A O 1
ATOM 3756 N N . ALA A 1 486 ? 11.452 -20.708 -10.640 1.00 98.31 486 ALA A N 1
ATOM 3757 C CA . ALA A 1 486 ? 12.556 -20.965 -9.720 1.00 98.31 486 ALA A CA 1
ATOM 3758 C C . ALA A 1 486 ? 13.727 -19.981 -9.892 1.00 98.31 486 ALA A C 1
ATOM 3760 O O . ALA A 1 486 ? 14.346 -19.603 -8.899 1.00 98.31 486 ALA A O 1
ATOM 3761 N N . ASP A 1 487 ? 14.015 -19.548 -11.123 1.00 98.38 487 ASP A N 1
ATOM 3762 C CA . ASP A 1 487 ? 15.114 -18.619 -11.408 1.00 98.38 487 ASP A CA 1
ATOM 3763 C C . ASP A 1 487 ? 14.770 -17.201 -10.926 1.00 98.38 487 ASP A C 1
ATOM 3765 O O . ASP A 1 487 ? 15.602 -16.533 -10.310 1.00 98.38 487 ASP A O 1
ATOM 3769 N N . ILE A 1 488 ? 13.517 -16.772 -11.113 1.00 98.50 488 ILE A N 1
ATOM 3770 C CA . ILE A 1 488 ? 13.028 -15.471 -10.636 1.00 98.50 488 ILE A CA 1
ATOM 3771 C C . ILE A 1 488 ? 12.994 -15.427 -9.106 1.00 98.50 488 ILE A C 1
ATOM 3773 O O . ILE A 1 488 ? 13.510 -14.486 -8.503 1.00 98.50 488 ILE A O 1
ATOM 3777 N N . LEU A 1 489 ? 12.434 -16.460 -8.468 1.00 98.56 489 LEU A N 1
ATOM 3778 C CA . LEU A 1 489 ? 12.375 -16.548 -7.009 1.00 98.56 489 LEU A CA 1
ATOM 3779 C C . LEU A 1 489 ? 13.778 -16.573 -6.391 1.00 98.56 489 LEU A C 1
ATOM 3781 O O . LEU A 1 489 ? 14.022 -15.931 -5.368 1.00 98.56 489 LEU A O 1
ATOM 3785 N N . LYS A 1 490 ? 14.713 -17.296 -7.015 1.00 98.44 490 LYS A N 1
ATOM 3786 C CA . LYS A 1 490 ? 16.113 -17.312 -6.593 1.00 98.44 490 LYS A CA 1
ATOM 3787 C C . LYS A 1 490 ? 16.727 -15.914 -6.674 1.00 98.44 490 LYS A C 1
ATOM 3789 O O . LYS A 1 490 ? 17.302 -15.465 -5.687 1.00 98.44 490 LYS A O 1
ATOM 3794 N N . ALA A 1 491 ? 16.562 -15.217 -7.800 1.00 98.38 491 ALA A N 1
ATOM 3795 C CA . ALA A 1 491 ? 17.074 -13.858 -7.966 1.00 98.38 491 ALA A CA 1
ATOM 3796 C C . ALA A 1 491 ? 16.509 -12.890 -6.912 1.00 98.38 491 ALA A C 1
ATOM 3798 O O . ALA A 1 491 ? 17.248 -12.051 -6.402 1.00 98.38 491 ALA A O 1
ATOM 3799 N N . ALA A 1 492 ? 15.230 -13.038 -6.544 1.00 98.44 492 ALA A N 1
ATOM 3800 C CA . ALA A 1 492 ? 14.615 -12.254 -5.476 1.00 98.44 492 ALA A CA 1
ATOM 3801 C C . ALA A 1 492 ? 15.271 -12.521 -4.115 1.00 98.44 492 ALA A C 1
ATOM 3803 O O . ALA A 1 492 ? 15.673 -11.583 -3.435 1.00 98.44 492 ALA A O 1
ATOM 3804 N N . LYS A 1 493 ? 15.441 -13.792 -3.729 1.00 98.38 493 LYS A N 1
ATOM 3805 C CA . LYS A 1 493 ? 16.060 -14.172 -2.444 1.00 98.38 493 LYS A CA 1
ATOM 3806 C C . LYS A 1 493 ? 17.538 -13.777 -2.349 1.00 98.38 493 LYS A C 1
ATOM 3808 O O . LYS A 1 493 ? 18.010 -13.440 -1.270 1.00 98.38 493 LYS A O 1
ATOM 3813 N N . GLU A 1 494 ? 18.261 -13.808 -3.467 1.00 97.62 494 GLU A N 1
ATOM 3814 C CA . GLU A 1 494 ? 19.685 -13.448 -3.544 1.00 97.62 494 GLU A CA 1
ATOM 3815 C C . GLU A 1 494 ? 19.926 -11.931 -3.658 1.00 97.62 494 GLU A C 1
ATOM 3817 O O . GLU A 1 494 ? 21.075 -11.484 -3.668 1.00 97.62 494 GLU A O 1
ATOM 3822 N N . PHE A 1 495 ? 18.871 -11.114 -3.725 1.00 98.31 495 PHE A N 1
ATOM 3823 C CA . PHE A 1 495 ? 19.008 -9.664 -3.771 1.00 98.31 495 PHE A CA 1
ATOM 3824 C C . PHE A 1 495 ? 19.352 -9.079 -2.392 1.00 98.31 495 PHE A C 1
ATOM 3826 O O . PHE A 1 495 ? 18.485 -8.870 -1.541 1.00 98.31 495 PHE A O 1
ATOM 3833 N N . THR A 1 496 ? 20.637 -8.782 -2.189 1.00 97.19 496 THR A N 1
ATOM 3834 C CA . THR A 1 496 ? 21.189 -8.329 -0.902 1.00 97.19 496 THR A CA 1
ATOM 3835 C C . THR A 1 496 ? 21.982 -7.017 -1.049 1.00 97.19 496 THR A C 1
ATOM 3837 O O . THR A 1 496 ? 23.218 -7.041 -1.043 1.00 97.19 496 THR A O 1
ATOM 3840 N N . PRO A 1 497 ? 21.326 -5.858 -1.241 1.00 95.81 497 PRO A N 1
ATOM 3841 C CA . PRO A 1 497 ? 22.033 -4.580 -1.306 1.00 95.81 497 PRO A CA 1
ATOM 3842 C C . PRO A 1 497 ? 22.700 -4.241 0.035 1.00 95.81 497 PRO A C 1
ATOM 3844 O O . PRO A 1 497 ? 22.165 -4.567 1.095 1.00 95.81 497 PRO A O 1
ATOM 3847 N N . ALA A 1 498 ? 23.851 -3.561 0.007 1.00 93.88 498 ALA A N 1
ATOM 3848 C CA . ALA A 1 498 ? 24.623 -3.258 1.216 1.00 93.88 498 ALA A CA 1
ATOM 3849 C C . ALA A 1 498 ? 23.824 -2.481 2.275 1.00 93.88 498 ALA A C 1
ATOM 3851 O O . ALA A 1 498 ? 23.945 -2.776 3.464 1.00 93.88 498 ALA A O 1
ATOM 3852 N N . SER A 1 499 ? 22.985 -1.527 1.858 1.00 91.25 499 SER A N 1
ATOM 3853 C CA . SER A 1 499 ? 22.146 -0.750 2.775 1.00 91.25 499 SER A CA 1
ATOM 3854 C C . SER A 1 499 ? 21.106 -1.578 3.539 1.00 91.25 499 SER A C 1
ATOM 3856 O O . SER A 1 499 ? 20.781 -1.223 4.673 1.00 91.25 499 SER A O 1
ATOM 3858 N N . ILE A 1 500 ? 20.579 -2.661 2.953 1.00 94.81 500 ILE A N 1
ATOM 3859 C CA . ILE A 1 500 ? 19.588 -3.555 3.577 1.00 94.81 500 ILE A CA 1
ATOM 3860 C C . ILE A 1 500 ? 19.850 -5.001 3.104 1.00 94.81 500 ILE A C 1
ATOM 3862 O O . ILE A 1 500 ? 19.215 -5.471 2.157 1.00 94.81 500 ILE A O 1
ATOM 3866 N N . PRO A 1 501 ? 20.769 -5.746 3.747 1.00 96.31 501 PRO A N 1
ATOM 3867 C CA . PRO A 1 501 ? 21.204 -7.054 3.245 1.00 96.31 501 PRO A CA 1
ATOM 3868 C C . PRO A 1 501 ? 20.116 -8.135 3.190 1.00 96.31 501 PRO A C 1
ATOM 3870 O O . PRO A 1 501 ? 20.276 -9.111 2.468 1.00 96.31 501 PRO A O 1
ATOM 3873 N N . THR A 1 502 ? 19.019 -7.984 3.937 1.00 97.12 502 THR A N 1
ATOM 3874 C CA . THR A 1 502 ? 17.891 -8.934 3.970 1.00 97.12 502 THR A CA 1
ATOM 3875 C C . THR A 1 502 ? 16.782 -8.601 2.974 1.00 97.12 502 THR A C 1
ATOM 3877 O O . THR A 1 502 ? 15.823 -9.361 2.867 1.00 97.12 502 THR A O 1
ATOM 3880 N N . LEU A 1 503 ? 16.896 -7.491 2.237 1.00 97.88 503 LEU A N 1
ATOM 3881 C CA . LEU A 1 503 ? 15.775 -6.874 1.529 1.00 97.88 503 LEU A CA 1
ATOM 3882 C C . LEU A 1 503 ? 15.049 -7.822 0.568 1.00 97.88 503 LEU A C 1
ATOM 3884 O O . LEU A 1 503 ? 13.821 -7.856 0.566 1.00 97.88 503 LEU A O 1
ATOM 3888 N N . GLY A 1 504 ? 15.790 -8.601 -0.222 1.00 98.62 504 GLY A N 1
ATOM 3889 C CA . GLY A 1 504 ? 15.211 -9.577 -1.142 1.00 98.62 504 GLY A CA 1
ATOM 3890 C C . GLY A 1 504 ? 14.413 -10.673 -0.432 1.00 98.62 504 GLY A C 1
ATOM 3891 O O . GLY A 1 504 ? 13.286 -10.982 -0.819 1.00 98.62 504 GLY A O 1
ATOM 3892 N N . GLN A 1 505 ? 14.949 -11.212 0.665 1.00 98.50 505 GLN A N 1
ATOM 3893 C CA . GLN A 1 505 ? 14.253 -12.213 1.474 1.00 98.50 505 GLN A CA 1
ATOM 3894 C C . GLN A 1 505 ? 13.033 -11.619 2.193 1.00 98.50 505 GLN A C 1
ATOM 3896 O O . GLN A 1 505 ? 11.987 -12.263 2.241 1.00 98.50 505 GLN A O 1
ATOM 3901 N N . ASP A 1 506 ? 13.131 -10.390 2.703 1.00 98.56 506 ASP A N 1
ATOM 3902 C CA . ASP A 1 506 ? 12.016 -9.687 3.348 1.00 98.56 506 ASP A CA 1
ATOM 3903 C C . ASP A 1 506 ? 10.880 -9.396 2.357 1.00 98.56 506 ASP A C 1
ATOM 3905 O O . ASP A 1 506 ? 9.704 -9.517 2.706 1.00 98.56 506 ASP A O 1
ATOM 3909 N N . PHE A 1 507 ? 11.222 -9.072 1.107 1.00 98.81 507 PHE A N 1
ATOM 3910 C CA . PHE A 1 507 ? 10.260 -8.880 0.024 1.00 98.81 507 PHE A CA 1
ATOM 3911 C C . PHE A 1 507 ? 9.500 -10.173 -0.297 1.00 98.81 507 PHE A C 1
ATOM 3913 O O . PHE A 1 507 ? 8.271 -10.166 -0.368 1.00 98.81 507 PHE A O 1
ATOM 3920 N N . VAL A 1 508 ? 10.218 -11.295 -0.415 1.00 98.69 508 VAL A N 1
ATOM 3921 C CA . VAL A 1 508 ? 9.621 -12.624 -0.628 1.00 98.69 508 VAL A CA 1
ATOM 3922 C C . VAL A 1 508 ? 8.736 -13.029 0.554 1.00 98.69 508 VAL A C 1
ATOM 3924 O O . VAL A 1 508 ? 7.614 -13.483 0.347 1.00 98.69 508 VAL A O 1
ATOM 3927 N N . ASN A 1 509 ? 9.200 -12.824 1.789 1.00 98.56 509 ASN A N 1
ATOM 3928 C CA . ASN A 1 509 ? 8.438 -13.155 2.996 1.00 98.56 509 ASN A CA 1
ATOM 3929 C C . ASN A 1 509 ? 7.139 -12.347 3.108 1.00 98.56 509 ASN A C 1
ATOM 3931 O O . ASN A 1 509 ? 6.145 -12.859 3.613 1.00 98.56 509 ASN A O 1
ATOM 3935 N N . TRP A 1 510 ? 7.150 -11.086 2.668 1.00 98.31 510 TRP A N 1
ATOM 3936 C CA . TRP A 1 510 ? 5.970 -10.229 2.717 1.00 98.31 510 TRP A CA 1
ATOM 3937 C C . TRP A 1 510 ? 4.899 -10.639 1.697 1.00 98.31 510 TRP A C 1
ATOM 3939 O O . TRP A 1 510 ? 3.723 -10.681 2.052 1.00 98.31 510 TRP A O 1
ATOM 3949 N N . MET A 1 511 ? 5.282 -10.931 0.451 1.00 95.94 511 MET A N 1
ATOM 3950 C CA . MET A 1 511 ? 4.314 -11.256 -0.609 1.00 95.94 511 MET A CA 1
ATOM 3951 C C . MET A 1 511 ? 3.894 -12.727 -0.645 1.00 95.94 511 MET A C 1
ATOM 3953 O O . MET A 1 511 ? 2.845 -13.030 -1.207 1.00 95.94 511 MET A O 1
ATOM 3957 N N . GLY A 1 512 ? 4.727 -13.626 -0.111 1.00 97.81 512 GLY A N 1
ATOM 3958 C CA . GLY A 1 512 ? 4.639 -15.063 -0.368 1.00 97.81 512 GLY A CA 1
ATOM 3959 C C . GLY A 1 512 ? 5.395 -15.470 -1.639 1.00 97.81 512 GLY A C 1
ATOM 3960 O O . GLY A 1 512 ? 5.511 -14.708 -2.604 1.00 97.81 512 GLY A O 1
ATOM 3961 N N . GLU A 1 513 ? 5.943 -16.688 -1.658 1.00 98.00 513 GLU A N 1
ATOM 3962 C CA . GLU A 1 513 ? 6.699 -17.199 -2.813 1.00 98.00 513 GLU A CA 1
ATOM 3963 C C . GLU A 1 513 ? 5.799 -17.396 -4.040 1.00 98.00 513 GLU A C 1
ATOM 3965 O O . GLU A 1 513 ? 6.239 -17.243 -5.181 1.00 98.00 513 GLU A O 1
ATOM 3970 N N . GLU A 1 514 ? 4.529 -17.724 -3.817 1.00 97.00 514 GLU A N 1
ATOM 3971 C CA . GLU A 1 514 ? 3.511 -17.938 -4.838 1.00 97.00 514 GLU A CA 1
ATOM 3972 C C . GLU A 1 514 ? 3.253 -16.691 -5.691 1.00 97.00 514 GLU A C 1
ATOM 3974 O O . GLU A 1 514 ? 2.935 -16.825 -6.873 1.00 97.00 514 GLU A O 1
ATOM 3979 N N . ALA A 1 515 ? 3.471 -15.487 -5.149 1.00 97.12 515 ALA A N 1
ATOM 3980 C CA . ALA A 1 515 ? 3.251 -14.229 -5.861 1.00 97.12 515 ALA A CA 1
ATOM 3981 C C . ALA A 1 515 ? 4.131 -14.090 -7.118 1.00 97.12 515 ALA A C 1
ATOM 3983 O O . ALA A 1 515 ? 3.734 -13.445 -8.089 1.00 97.12 515 ALA A O 1
ATOM 3984 N N . PHE A 1 516 ? 5.304 -14.734 -7.143 1.00 97.69 516 PHE A N 1
ATOM 3985 C CA . PHE A 1 516 ? 6.188 -14.759 -8.315 1.00 97.69 516 PHE A CA 1
ATOM 3986 C C . PHE A 1 516 ? 5.692 -15.690 -9.426 1.00 97.69 516 PHE A C 1
ATOM 3988 O O . PHE A 1 516 ? 6.178 -15.603 -10.549 1.00 97.69 516 PHE A O 1
ATOM 3995 N N . GLY A 1 517 ? 4.751 -16.588 -9.125 1.00 96.44 517 GLY A N 1
ATOM 3996 C CA . GLY A 1 517 ? 4.130 -17.502 -10.084 1.00 96.44 517 GLY A CA 1
ATOM 3997 C C . GLY A 1 517 ? 2.830 -16.970 -10.686 1.00 96.44 517 GLY A C 1
ATOM 3998 O O . GLY A 1 517 ? 2.230 -17.657 -11.510 1.00 96.44 517 GLY A O 1
ATOM 3999 N N . LEU A 1 518 ? 2.391 -15.775 -10.285 1.00 95.69 518 LEU A N 1
ATOM 4000 C CA . LEU A 1 518 ? 1.189 -15.118 -10.795 1.00 95.69 518 LEU A CA 1
ATOM 4001 C C . LEU A 1 518 ? 1.556 -13.971 -11.742 1.00 95.69 518 LEU A C 1
ATOM 4003 O O . LEU A 1 518 ? 2.652 -13.415 -11.660 1.00 95.69 518 LEU A O 1
ATOM 4007 N N . ASP A 1 519 ? 0.657 -13.611 -12.651 1.00 94.88 519 ASP A N 1
ATOM 4008 C CA . ASP A 1 519 ? 0.722 -12.358 -13.406 1.00 94.88 519 ASP A CA 1
ATOM 4009 C C . ASP A 1 519 ? 0.110 -11.185 -12.605 1.00 94.88 519 ASP A C 1
ATOM 4011 O O . ASP A 1 519 ? -0.434 -11.354 -11.512 1.00 94.88 519 ASP A O 1
ATOM 4015 N N . GLY A 1 520 ? 0.200 -9.972 -13.145 1.00 90.31 520 GLY A N 1
ATOM 4016 C CA . GLY A 1 520 ? -0.388 -8.749 -12.593 1.00 90.31 520 GLY A CA 1
ATOM 4017 C C . GLY A 1 520 ? -1.919 -8.725 -12.620 1.00 90.31 520 GLY A C 1
ATOM 4018 O O . GLY A 1 520 ? -2.533 -7.827 -12.069 1.00 90.31 520 GLY A O 1
ATOM 4019 N N . LYS A 1 521 ? -2.585 -9.723 -13.200 1.00 89.88 521 LYS A N 1
ATOM 4020 C CA . LYS A 1 521 ? -4.036 -9.911 -13.057 1.00 89.88 521 LYS A CA 1
ATOM 4021 C C . LYS A 1 521 ? -4.367 -10.992 -12.020 1.00 89.88 521 LYS A C 1
ATOM 4023 O O . LYS A 1 521 ? -5.537 -11.254 -11.763 1.00 89.88 521 LYS A O 1
ATOM 4028 N N . GLY A 1 522 ? -3.353 -11.593 -11.392 1.00 91.38 522 GLY A N 1
ATOM 4029 C CA . GLY A 1 522 ? -3.492 -12.679 -10.423 1.00 91.38 522 GLY A CA 1
ATOM 4030 C C . GLY A 1 522 ? -3.659 -14.065 -11.052 1.00 91.38 522 GLY A C 1
ATOM 4031 O O . GLY A 1 522 ? -3.953 -15.017 -10.332 1.00 91.38 522 GLY A O 1
ATOM 4032 N N . ASN A 1 523 ? -3.473 -14.207 -12.366 1.00 93.44 523 ASN A N 1
ATOM 4033 C CA . ASN A 1 523 ? -3.572 -15.493 -13.048 1.00 93.44 523 ASN A CA 1
ATOM 4034 C C . ASN A 1 523 ? -2.286 -16.312 -12.868 1.00 93.44 523 ASN A C 1
ATOM 4036 O O . ASN A 1 523 ? -1.190 -15.749 -12.935 1.00 93.44 523 ASN A O 1
ATOM 4040 N N . PRO A 1 524 ? -2.377 -17.644 -12.705 1.00 95.00 524 PRO A N 1
ATOM 4041 C CA . PRO A 1 524 ? -1.205 -18.511 -12.687 1.00 95.00 524 PRO A CA 1
ATOM 4042 C C . PRO A 1 524 ? -0.426 -18.472 -14.005 1.00 95.00 524 PRO A C 1
ATOM 4044 O O . PRO A 1 524 ? -1.006 -18.570 -15.087 1.00 95.00 524 PRO A O 1
ATOM 4047 N N . ARG A 1 525 ? 0.902 -18.409 -13.906 1.00 96.12 525 ARG A N 1
ATOM 4048 C CA . ARG A 1 525 ? 1.830 -18.529 -15.035 1.00 96.12 525 ARG A CA 1
ATOM 4049 C C . ARG A 1 525 ? 2.333 -19.961 -15.179 1.00 96.12 525 ARG A C 1
ATOM 4051 O O . ARG A 1 525 ? 2.325 -20.749 -14.233 1.00 96.12 525 ARG A O 1
ATOM 4058 N N . ASN A 1 526 ? 2.862 -20.285 -16.355 1.00 96.12 526 ASN A N 1
ATOM 4059 C CA . ASN A 1 526 ? 3.597 -21.529 -16.543 1.00 96.12 526 ASN A CA 1
ATOM 4060 C C . ASN A 1 526 ? 4.942 -21.472 -15.806 1.00 96.12 526 ASN A C 1
ATOM 4062 O O . ASN A 1 526 ? 5.797 -20.674 -16.193 1.00 96.12 526 ASN A O 1
ATOM 4066 N N . PRO A 1 527 ? 5.204 -22.341 -14.814 1.00 96.19 527 PRO A N 1
ATOM 4067 C CA . PRO A 1 527 ? 6.407 -22.243 -13.989 1.00 96.19 527 PRO A CA 1
ATOM 4068 C C . PRO A 1 527 ? 7.715 -22.480 -14.759 1.00 96.19 527 PRO A C 1
ATOM 4070 O O . PRO A 1 527 ? 8.783 -22.152 -14.247 1.00 96.19 527 PRO A O 1
ATOM 4073 N N . ASN A 1 528 ? 7.656 -23.038 -15.973 1.00 96.19 528 ASN A N 1
ATOM 4074 C CA . ASN A 1 528 ? 8.824 -23.286 -16.821 1.00 96.19 528 ASN A CA 1
ATOM 4075 C C . ASN A 1 528 ? 8.888 -22.384 -18.062 1.00 96.19 528 ASN A C 1
ATOM 4077 O O . ASN A 1 528 ? 9.840 -22.504 -18.836 1.00 96.19 528 ASN A O 1
ATOM 4081 N N . ARG A 1 529 ? 7.860 -21.558 -18.297 1.00 95.38 529 ARG A N 1
ATOM 4082 C CA . ARG A 1 529 ? 7.710 -20.751 -19.514 1.00 95.38 529 ARG A CA 1
ATOM 4083 C C . ARG A 1 529 ? 7.041 -19.403 -19.225 1.00 95.38 529 ARG A C 1
ATOM 4085 O O . ARG A 1 529 ? 6.042 -19.067 -19.854 1.00 95.38 529 ARG A O 1
ATOM 4092 N N . MET A 1 530 ? 7.568 -18.651 -18.267 1.00 96.62 530 MET A N 1
ATOM 4093 C CA . MET A 1 530 ? 7.018 -17.341 -17.914 1.00 96.62 530 MET A CA 1
ATOM 4094 C C . MET A 1 530 ? 7.388 -16.301 -18.970 1.00 96.62 530 MET A C 1
ATOM 4096 O O . MET A 1 530 ? 8.554 -16.200 -19.365 1.00 96.62 530 MET A O 1
ATOM 4100 N N . LEU A 1 531 ? 6.394 -15.532 -19.415 1.00 95.25 531 LEU A N 1
ATOM 4101 C CA . LEU A 1 531 ? 6.608 -14.372 -20.276 1.00 95.25 531 LEU A CA 1
ATOM 4102 C C . LEU A 1 531 ? 7.196 -13.200 -19.479 1.00 95.25 531 LEU A C 1
ATOM 4104 O O . LEU A 1 531 ? 6.868 -13.048 -18.294 1.00 95.25 531 LEU A O 1
ATOM 4108 N N . PRO A 1 532 ? 8.016 -12.341 -20.115 1.00 95.62 532 PRO A N 1
ATOM 4109 C CA . PRO A 1 532 ? 8.466 -11.121 -19.473 1.00 95.62 532 PRO A CA 1
ATOM 4110 C C . PRO A 1 532 ? 7.321 -10.151 -19.221 1.00 95.62 532 PRO A C 1
ATOM 4112 O O . PRO A 1 532 ? 6.346 -10.086 -19.972 1.00 95.62 532 PRO A O 1
ATOM 4115 N N . GLY A 1 533 ? 7.508 -9.333 -18.191 1.00 95.94 533 GLY A N 1
ATOM 4116 C CA . GLY A 1 533 ? 6.584 -8.274 -17.826 1.00 95.94 533 GLY A CA 1
ATOM 4117 C C . GLY A 1 533 ? 5.467 -8.744 -16.906 1.00 95.94 533 GLY A C 1
ATOM 4118 O O . GLY A 1 533 ? 5.419 -9.898 -16.477 1.00 95.94 533 GLY A O 1
ATOM 4119 N N . ALA A 1 534 ? 4.575 -7.814 -16.578 1.00 95.88 534 ALA A N 1
ATOM 4120 C CA . ALA A 1 534 ? 3.501 -8.042 -15.616 1.00 95.88 534 ALA A CA 1
ATOM 4121 C C . ALA A 1 534 ? 2.363 -8.900 -16.171 1.00 95.88 534 ALA A C 1
ATOM 4123 O O . ALA A 1 534 ? 1.647 -9.509 -15.393 1.00 95.88 534 ALA A O 1
ATOM 4124 N N . TYR A 1 535 ? 2.196 -8.988 -17.487 1.00 94.56 535 TYR A N 1
ATOM 4125 C CA . TYR A 1 535 ? 1.122 -9.757 -18.114 1.00 94.56 535 TYR A CA 1
ATOM 4126 C C . TYR A 1 535 ? 1.649 -11.044 -18.753 1.00 94.56 535 TYR A C 1
ATOM 4128 O O . TYR A 1 535 ? 2.691 -11.028 -19.412 1.00 94.56 535 TYR A O 1
ATOM 4136 N N . ASP A 1 536 ? 0.900 -12.136 -18.600 1.00 91.38 536 ASP A N 1
ATOM 4137 C CA . ASP A 1 536 ? 1.172 -13.428 -19.227 1.00 91.38 536 ASP A CA 1
ATOM 4138 C C . ASP A 1 536 ? -0.094 -13.926 -19.939 1.00 91.38 536 ASP A C 1
ATOM 4140 O O . ASP A 1 536 ? -1.189 -13.883 -19.383 1.00 91.38 536 ASP A O 1
ATOM 4144 N N . THR A 1 537 ? 0.032 -14.409 -21.176 1.00 87.25 537 THR A N 1
ATOM 4145 C CA . THR A 1 537 ? -1.108 -14.947 -21.937 1.00 87.25 537 THR A CA 1
ATOM 4146 C C . THR A 1 537 ? -1.508 -16.362 -21.505 1.00 87.25 537 THR A C 1
ATOM 4148 O O . THR A 1 537 ? -2.449 -16.921 -22.069 1.00 87.25 537 THR A O 1
ATOM 4151 N N . GLY A 1 538 ? -0.816 -16.955 -20.525 1.00 78.94 538 GLY A N 1
ATOM 4152 C CA . GLY A 1 538 ? -1.113 -18.294 -20.019 1.00 78.94 538 GLY A CA 1
ATOM 4153 C C . GLY A 1 538 ? -0.577 -19.385 -20.943 1.00 78.94 538 GLY A C 1
ATOM 4154 O O . GLY A 1 538 ? -1.325 -20.252 -21.400 1.00 78.94 538 GLY A O 1
ATOM 4155 N N . LEU A 1 539 ? 0.721 -19.334 -21.252 1.00 74.94 539 LEU A N 1
ATOM 4156 C CA . LEU A 1 539 ? 1.367 -20.323 -22.121 1.00 74.94 539 LEU A CA 1
ATOM 4157 C C . LEU A 1 539 ? 1.263 -21.751 -21.552 1.00 74.94 539 LEU A C 1
ATOM 4159 O O . LEU A 1 539 ? 1.502 -21.974 -20.368 1.00 74.94 539 LEU A O 1
ATOM 4163 N N . GLN A 1 540 ? 0.969 -22.740 -22.404 1.00 67.56 540 GLN A N 1
ATOM 4164 C CA . GLN A 1 540 ? 0.982 -24.164 -22.021 1.00 67.56 540 GLN A CA 1
ATOM 4165 C C . GLN A 1 540 ? 2.389 -24.765 -21.939 1.00 67.56 540 GLN A C 1
ATOM 4167 O O . GLN A 1 540 ? 3.277 -24.396 -22.754 1.00 67.56 540 GLN A O 1
#

pLDDT: mean 91.31, std 11.25, range [28.66, 98.94]

Foldseek 3Di:
DDDDDDPAPPPPPPDDPDKAKDKDWPVRHRDPQEDEEEQAKDKTKMKIAIQAKKAKDKPDPQWAKPPGIDGGIDIIMIIGHGAPAQDKDKMKIWIDGPDPVYDIRIHMYTYHGDDDDAQEFEEEQDAADCCPRSALNGHHHLVVVLCCQPDPDDQQRHEYEYEADEHAFAWARERAAHHNEYEYQAHSRGHGHPHAAEYEHNDFDPAATESYEFDHHADYEYERHEYADPAALPDQGRYAHYEYEEQNTEYEYELYEYERFERNNVVDDPGAQNHYHYQAYEYEYYNYEYAHYEYQEAAVHHHNHDDLGHYEYEEFLYEYAHYEYAEEEAQHHEHAEYYEYELYEYDHREHQYAYEYENYDYQYAYHAAQAEFEAEDHPDDYPYDYQAHDEWAHQCVQQGAYEHELAEFFYLDLPDERHEYDDDNTAYAYLAQYEYEDYDPHDPVRYDPRYHYDYGGTQCVQFDDDDRHTGGDPVVGPSGDFDALVSSLVSLCCNAGPSRGRRSV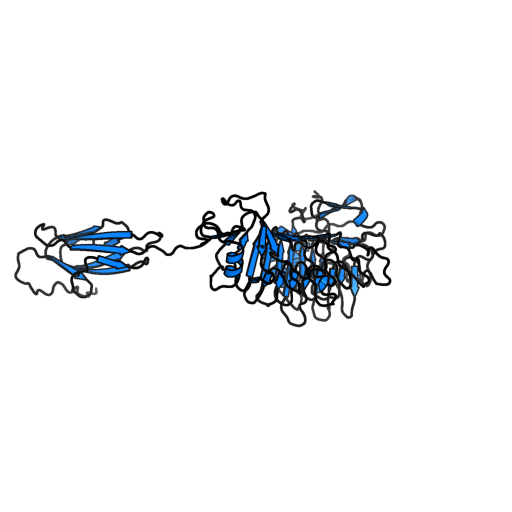VNCVVPPSCSSQAASVRHGEDRHGHHGHRDDPRDD

Secondary structure (DSSP, 8-state):
-----------S-TT--S--EEEEETTSSPPPSEEEE-SS-EEEEEEEEESSEEEEEESSTTEEEESSEEES-EEEEEEE----SSS-EEEEEEEEESSTTSPPEEEEEEEPPPPP---EEEE-SS--TT--SSSSTT-B-HHHHHHHTTSS--EEEEEEEEESEEEEEPTTEEE-SEEEEEEEEE-TTSSBPSS-EEEEESS--SSSEEEEEE-TT-EEEEES-EEE----TTS---EEEEEEEEEEEEEEEEEEEEES-B-GGG-STT---SSEEEEEEEEEEEEEEEES-EESSS-SEEE---TT--EEEEEEEEEEES-EE-SSS-SSEEESSEEEEES-EEE--EE-SSS-B-SEEESS-EEEES-EEEEPPPSS--SS-B--SEEE--BGGGT--EEEES-EEEESSTT-EEEEE-STTB--EEEE--EE-EEES--GGGS-TT-EE--SS-GGGSEEEETTEEEE-GGG-TT---B-HHHHHHHHHT---TT-TTHHHHHHHHH-GGGGGB-TTSPBPPTTSBPSSS------

Sequence (540 aa):
MLLFCVNACKDEDEGELAPWFRFTNSNGVVFPSLNEVDFGAHEYVMNVYTNINWEVTSDAEWLYATPDKRLGCVQGKIIIKENTVEEERTGTITVRSENPKLPVHTIVFHQSAAPHKVEKLFITPEKKGTGDGWTWENAMGAKELETLLSDATDLSEISIYLSEGTFNITAGTNITKKVKSIEGGYTPEGDPSSNPTILTFGTKPSALTSMFRMNENAEVTFKNCIFDGGYNETEKGYGRAFEIRHKTALLQLTECDIQHFSVRGTDSGDHSGAAIFVTEGAFRLNKVNITHNVVHQRGVIYLNVDGDRYGYGFMNNVLIADNISESWWGVAIHAKKALCMNNVTICNNTNEGNGNHATINGSGSFFIANTTVIAQNPTVETTWTNFGAFRCETNVSSGESAVIINSIFGNDTDDGLTMTDSGSGASFKSGGWCLYGKTQNWLVSQQATTDTSYTDQAIAKLGKYEDGAFQWNPTAINTLQFAKYADILKAAKEFTPASIPTLGQDFVNWMGEEAFGLDGKGNPRNPNRMLPGAYDTGLQ